Protein AF-A0A846Z8F5-F1 (afdb_monomer)

Structure (mmCIF, N/CA/C/O backbone):
data_AF-A0A846Z8F5-F1
#
_entry.id   AF-A0A846Z8F5-F1
#
loop_
_atom_site.group_PDB
_atom_site.id
_atom_site.type_symbol
_atom_site.label_atom_id
_atom_site.label_alt_id
_atom_site.label_comp_id
_atom_site.label_asym_id
_atom_site.label_entity_id
_atom_site.label_seq_id
_atom_site.pdbx_PDB_ins_code
_atom_site.Cartn_x
_atom_site.Cartn_y
_atom_site.Cartn_z
_atom_site.occupancy
_atom_site.B_iso_or_equiv
_atom_site.auth_seq_id
_atom_site.auth_comp_id
_atom_site.auth_asym_id
_atom_site.auth_atom_id
_atom_site.pdbx_PDB_model_num
ATOM 1 N N . MET A 1 1 ? -45.198 -29.740 -23.619 1.00 34.69 1 MET A N 1
ATOM 2 C CA . MET A 1 1 ? -45.106 -28.398 -24.240 1.00 34.69 1 MET A CA 1
ATOM 3 C C . MET A 1 1 ? -45.357 -27.375 -23.136 1.00 34.69 1 MET A C 1
ATOM 5 O O . MET A 1 1 ? -46.502 -27.128 -22.817 1.00 34.69 1 MET A O 1
ATOM 9 N N . ALA A 1 2 ? -44.392 -27.031 -22.282 1.00 31.22 2 ALA A N 1
ATOM 10 C CA . ALA A 1 2 ? -43.171 -26.250 -22.516 1.00 31.22 2 ALA A CA 1
ATOM 11 C C . ALA A 1 2 ? -43.459 -24.785 -22.902 1.00 31.22 2 ALA A C 1
ATOM 13 O O . ALA A 1 2 ? -43.487 -24.451 -24.081 1.00 31.22 2 ALA A O 1
ATOM 14 N N . MET A 1 3 ? -43.608 -23.914 -21.898 1.00 24.89 3 MET A N 1
ATOM 15 C CA . MET A 1 3 ? -43.248 -22.498 -22.012 1.00 24.89 3 MET A CA 1
ATOM 16 C C . MET A 1 3 ? -42.280 -22.152 -20.882 1.00 24.89 3 MET A C 1
ATOM 18 O O . MET A 1 3 ? -42.590 -22.249 -19.700 1.00 24.89 3 MET A O 1
ATOM 22 N N . SER A 1 4 ? -41.064 -21.828 -21.307 1.00 27.39 4 SER A N 1
ATOM 23 C CA . SER A 1 4 ? -39.906 -21.441 -20.514 1.00 27.39 4 SER A CA 1
ATOM 24 C C . SER A 1 4 ? -40.050 -19.981 -20.077 1.00 27.39 4 SER A C 1
ATOM 26 O O . SER A 1 4 ? -40.067 -19.102 -20.939 1.00 27.39 4 SER A O 1
ATOM 28 N N . GLN A 1 5 ? -40.058 -19.705 -18.772 1.00 29.77 5 GLN A N 1
ATOM 29 C CA . GLN A 1 5 ? -39.715 -18.382 -18.248 1.00 29.77 5 GLN A CA 1
ATOM 30 C C . GLN A 1 5 ? -38.282 -18.410 -17.711 1.00 29.77 5 GLN A C 1
ATOM 32 O O . GLN A 1 5 ? -37.970 -19.081 -16.729 1.00 29.77 5 GLN A O 1
ATOM 37 N N . ARG A 1 6 ? -37.404 -17.688 -18.416 1.00 23.72 6 ARG A N 1
ATOM 38 C CA . ARG A 1 6 ? -36.057 -17.328 -17.969 1.00 23.72 6 ARG A CA 1
ATOM 39 C C . ARG A 1 6 ? -36.168 -16.446 -16.730 1.00 23.72 6 ARG A C 1
ATOM 41 O O . ARG A 1 6 ? -36.812 -15.405 -16.778 1.00 23.72 6 ARG A O 1
ATOM 48 N N . VAL A 1 7 ? -35.482 -16.843 -15.666 1.00 28.08 7 VAL A N 1
ATOM 49 C CA . VAL A 1 7 ? -35.159 -15.975 -14.534 1.00 28.08 7 VAL A CA 1
ATOM 50 C C . VAL A 1 7 ? -33.916 -15.180 -14.929 1.00 28.08 7 VAL A C 1
ATOM 52 O O . VAL A 1 7 ? -32.829 -15.744 -15.052 1.00 28.08 7 VAL A O 1
ATOM 55 N N . GLU A 1 8 ? -34.083 -13.887 -15.196 1.00 24.50 8 GLU A N 1
ATOM 56 C CA . GLU A 1 8 ? -32.966 -12.957 -15.362 1.00 24.50 8 GLU A CA 1
ATOM 57 C C . GLU A 1 8 ? -32.366 -12.612 -13.994 1.00 24.50 8 GLU A C 1
ATOM 59 O O . GLU A 1 8 ? -33.060 -12.225 -13.053 1.00 24.50 8 GLU A O 1
ATOM 64 N N . HIS A 1 9 ? -31.048 -12.780 -13.897 1.00 25.84 9 HIS A N 1
ATOM 65 C CA . HIS A 1 9 ? -30.220 -12.396 -12.763 1.00 25.84 9 HIS A CA 1
ATOM 66 C C . HIS A 1 9 ? -30.320 -10.886 -12.496 1.00 25.84 9 HIS A C 1
ATOM 68 O O . HIS A 1 9 ? -29.817 -10.086 -13.283 1.00 25.84 9 HIS A O 1
ATOM 74 N N . SER A 1 10 ? -30.893 -10.488 -11.355 1.00 25.16 10 SER A N 1
ATOM 75 C CA . SER A 1 10 ? -30.773 -9.111 -10.877 1.00 25.16 10 SER A CA 1
ATOM 76 C C . SER A 1 10 ? -29.356 -8.870 -10.350 1.00 25.16 10 SER A C 1
ATOM 78 O O . SER A 1 10 ? -28.952 -9.435 -9.328 1.00 25.16 10 SER A O 1
ATOM 80 N N . GLU A 1 11 ? -28.601 -8.018 -11.041 1.00 24.19 11 GLU A N 1
ATOM 81 C CA . GLU A 1 11 ? -27.386 -7.397 -10.522 1.00 24.19 11 GLU A CA 1
ATOM 82 C C . GLU A 1 11 ? -27.691 -6.694 -9.191 1.00 24.19 11 GLU A C 1
ATOM 84 O O . GLU A 1 11 ? -28.460 -5.733 -9.138 1.00 24.19 11 GLU A O 1
ATOM 89 N N . ILE A 1 12 ? -27.050 -7.141 -8.110 1.00 28.20 12 ILE A N 1
ATOM 90 C CA . ILE A 1 12 ? -27.008 -6.418 -6.837 1.00 28.20 12 ILE A CA 1
ATOM 91 C C . ILE A 1 12 ? -26.130 -5.178 -7.054 1.00 28.20 12 ILE A C 1
ATOM 93 O O . ILE A 1 12 ? -24.915 -5.199 -6.847 1.00 28.20 12 ILE A O 1
ATOM 97 N N . ARG A 1 13 ? -26.740 -4.087 -7.527 1.00 24.39 13 ARG A N 1
ATOM 98 C CA . ARG A 1 13 ? -26.177 -2.739 -7.401 1.00 24.39 13 ARG A CA 1
ATOM 99 C C . ARG A 1 13 ? -26.360 -2.297 -5.950 1.00 24.39 13 ARG A C 1
ATOM 101 O O . ARG A 1 13 ? -27.441 -2.446 -5.388 1.00 24.39 13 ARG A O 1
ATOM 108 N N . GLY A 1 14 ? -25.274 -1.812 -5.344 1.00 27.70 14 GLY A N 1
ATOM 109 C CA . GLY A 1 14 ? -25.238 -1.323 -3.963 1.00 27.70 14 GLY A CA 1
ATOM 110 C C . GLY A 1 14 ? -26.265 -0.216 -3.683 1.00 27.70 14 GLY A C 1
ATOM 111 O O . GLY A 1 14 ? -26.879 0.298 -4.619 1.00 27.70 14 GLY A O 1
ATOM 112 N N . PRO A 1 15 ? -26.459 0.158 -2.406 1.00 29.23 15 PRO A N 1
ATOM 113 C CA . PRO A 1 15 ? -27.522 1.071 -2.016 1.00 29.23 15 PRO A CA 1
ATOM 114 C C . PRO A 1 15 ? -27.351 2.413 -2.734 1.00 29.23 15 PRO A C 1
ATOM 116 O O . PRO A 1 15 ? -26.387 3.148 -2.513 1.00 29.23 15 PRO A O 1
ATOM 119 N N . LEU A 1 16 ? -28.295 2.711 -3.625 1.00 26.91 16 LEU A N 1
ATOM 120 C CA . LEU A 1 16 ? -28.536 4.054 -4.121 1.00 26.91 16 LEU A CA 1
ATOM 121 C C . LEU A 1 16 ? -28.985 4.880 -2.916 1.00 26.91 16 LEU A C 1
ATOM 123 O O . LEU A 1 16 ? -30.089 4.697 -2.408 1.00 26.91 16 LEU A O 1
ATOM 127 N N . TYR A 1 17 ? -28.103 5.757 -2.441 1.00 32.31 17 TYR A N 1
ATOM 128 C CA . TYR A 1 17 ? -28.435 6.807 -1.486 1.00 32.31 17 TYR A CA 1
ATOM 129 C C . TYR A 1 17 ? -29.444 7.744 -2.150 1.00 32.31 17 TYR A C 1
ATOM 131 O O . TYR A 1 17 ? -29.075 8.684 -2.851 1.00 32.31 17 TYR A O 1
ATOM 139 N N . GLN A 1 18 ? -30.729 7.452 -1.984 1.00 27.47 18 GLN A N 1
ATOM 140 C CA . GLN A 1 18 ? -31.791 8.360 -2.377 1.00 27.47 18 GLN A CA 1
ATOM 141 C C . GLN A 1 18 ? -31.692 9.572 -1.445 1.00 27.47 18 GLN A C 1
ATOM 143 O O . GLN A 1 18 ? -31.919 9.457 -0.242 1.00 27.47 18 GLN A O 1
ATOM 148 N N . HIS A 1 19 ? -31.261 10.715 -1.985 1.00 34.06 19 HIS A N 1
ATOM 149 C CA . HIS A 1 19 ? -31.319 12.005 -1.302 1.00 34.06 19 HIS A CA 1
ATOM 150 C C . HIS A 1 19 ? -32.786 12.324 -1.013 1.00 34.06 19 HIS A C 1
ATOM 152 O O . HIS A 1 19 ? -33.495 12.872 -1.852 1.00 34.06 19 HIS A O 1
ATOM 158 N N . GLN A 1 20 ? -33.260 11.935 0.165 1.00 30.39 20 GLN A N 1
ATOM 159 C CA . GLN A 1 20 ? -34.487 12.481 0.711 1.00 30.39 20 GLN A CA 1
ATOM 160 C C . GLN A 1 20 ? -34.098 13.832 1.318 1.00 30.39 20 GLN A C 1
ATOM 162 O O . GLN A 1 20 ? -33.488 13.889 2.385 1.00 30.39 20 GLN A O 1
ATOM 167 N N . GLU A 1 21 ? -34.359 14.919 0.589 1.00 33.28 21 GLU A N 1
ATOM 168 C CA . GLU A 1 21 ? -34.273 16.278 1.126 1.00 33.28 21 GLU A CA 1
ATOM 169 C C . GLU A 1 21 ? -35.291 16.409 2.262 1.00 33.28 21 GLU A C 1
ATOM 171 O O . GLU A 1 21 ? -36.472 16.683 2.056 1.00 33.28 21 GLU A O 1
ATOM 176 N N . ILE A 1 22 ? -34.838 16.164 3.490 1.00 38.75 22 ILE A N 1
ATOM 177 C CA . ILE A 1 22 ? -35.608 16.486 4.683 1.00 38.75 22 ILE A CA 1
ATOM 178 C C . ILE A 1 22 ? -35.508 18.005 4.849 1.00 38.75 22 ILE A C 1
ATOM 180 O O . ILE A 1 22 ? -34.547 18.523 5.418 1.00 38.75 22 ILE A O 1
ATOM 184 N N . HIS A 1 23 ? -36.490 18.733 4.316 1.00 35.59 23 HIS A N 1
ATOM 185 C CA . HIS A 1 23 ? -36.703 20.138 4.650 1.00 35.59 23 HIS A CA 1
ATOM 186 C C . HIS A 1 23 ? -37.101 20.234 6.130 1.00 35.59 23 HIS A C 1
ATOM 188 O O . HIS A 1 23 ? -38.273 20.123 6.481 1.00 35.59 23 HIS A O 1
ATOM 194 N N . ILE A 1 24 ? -36.117 20.417 7.012 1.00 45.88 24 ILE A N 1
ATOM 195 C CA . ILE A 1 24 ? -36.364 20.730 8.421 1.00 45.88 24 ILE A CA 1
ATOM 196 C C . ILE A 1 24 ? -36.509 22.251 8.539 1.00 45.88 24 ILE A C 1
ATOM 198 O O . ILE A 1 24 ? -35.587 22.998 8.212 1.00 45.88 24 ILE A O 1
ATOM 202 N N . ALA A 1 25 ? -37.687 22.716 8.954 1.00 39.28 25 ALA A N 1
ATOM 203 C CA . ALA A 1 25 ? -37.964 24.130 9.169 1.00 39.28 25 ALA A CA 1
ATOM 204 C C . ALA A 1 25 ? -37.267 24.631 10.451 1.00 39.28 25 ALA A C 1
ATOM 206 O O . ALA A 1 25 ? -37.532 24.122 11.537 1.00 39.28 25 ALA A O 1
ATOM 207 N N . GLY A 1 26 ? -36.408 25.648 10.314 1.00 56.66 26 GLY A N 1
ATOM 208 C CA . GLY A 1 26 ? -35.769 26.372 11.423 1.00 56.66 26 GLY A CA 1
ATOM 209 C C . GLY A 1 26 ? -34.382 25.847 11.833 1.00 56.66 26 GLY A C 1
ATOM 210 O O . GLY A 1 26 ? -34.231 24.689 12.218 1.00 56.66 26 GLY A O 1
ATOM 211 N N . GLY A 1 27 ? -33.376 26.731 11.790 1.00 64.38 27 GLY A N 1
ATOM 212 C CA . GLY A 1 27 ? -31.999 26.474 12.239 1.00 64.38 27 GLY A CA 1
ATOM 213 C C . GLY A 1 27 ? -30.956 27.274 11.451 1.00 64.38 27 GLY A C 1
ATOM 214 O O . GLY A 1 27 ? -31.203 27.692 10.319 1.00 64.38 27 GLY A O 1
ATOM 215 N N . THR A 1 28 ? -29.774 27.513 12.029 1.00 82.75 28 THR A N 1
ATOM 216 C CA . THR A 1 28 ? -28.643 28.057 11.257 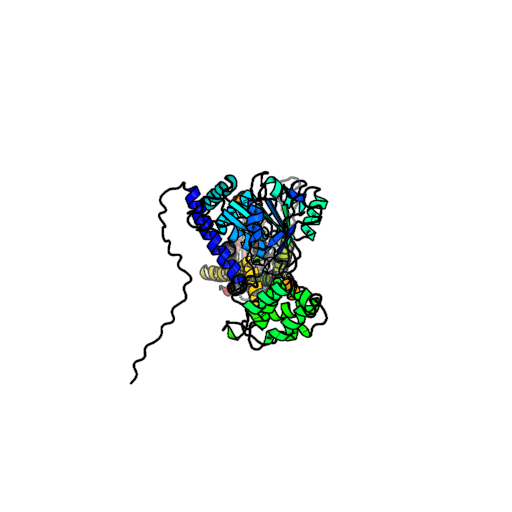1.00 82.75 28 THR A CA 1
ATOM 217 C C . THR A 1 28 ? -28.081 26.979 10.314 1.00 82.75 28 THR A C 1
ATOM 219 O O . THR A 1 28 ? -28.251 25.784 10.574 1.00 82.75 28 THR A O 1
ATOM 222 N N . PRO A 1 29 ? -27.325 27.336 9.253 1.00 84.12 29 PRO A N 1
ATOM 223 C CA . PRO A 1 29 ? -26.636 26.344 8.417 1.00 84.12 29 PRO A CA 1
ATOM 224 C C . PRO A 1 29 ? -25.746 25.376 9.212 1.00 84.12 29 PRO A C 1
ATOM 226 O O . PRO A 1 29 ? -25.515 24.242 8.790 1.00 84.12 29 PRO A O 1
ATOM 229 N N . LEU A 1 30 ? -25.251 25.820 10.372 1.00 86.75 30 LEU A N 1
ATOM 230 C CA . LEU A 1 30 ? -24.444 25.005 11.266 1.00 86.75 30 LEU A CA 1
ATOM 231 C C . LEU A 1 30 ? -25.291 23.985 12.040 1.00 86.75 30 LEU A C 1
ATOM 233 O O . LEU A 1 30 ? -24.854 22.851 12.191 1.00 86.75 30 LEU A O 1
ATOM 237 N N . ASP A 1 31 ? -26.508 24.338 12.456 1.00 87.62 31 ASP A N 1
ATOM 238 C CA . ASP A 1 31 ? -27.427 23.403 13.122 1.00 87.62 31 ASP A CA 1
ATOM 239 C C . ASP A 1 31 ? -27.887 22.302 12.159 1.00 87.62 31 ASP A C 1
ATOM 241 O O . ASP A 1 31 ? -27.948 21.127 12.513 1.00 87.62 31 ASP A O 1
ATOM 245 N N . HIS A 1 32 ? -28.090 22.646 10.884 1.00 86.25 32 HIS A N 1
ATOM 246 C CA . HIS A 1 32 ? -28.341 21.645 9.845 1.00 86.25 32 HIS A CA 1
ATOM 247 C C . HIS A 1 32 ? -27.129 20.723 9.636 1.00 86.25 32 HIS A C 1
ATOM 249 O O . HIS A 1 32 ? -27.287 19.525 9.399 1.00 86.25 32 HIS A O 1
ATOM 255 N N . ALA A 1 33 ? -25.904 21.253 9.720 1.00 89.19 33 ALA A N 1
ATOM 256 C CA . ALA A 1 33 ? -24.694 20.436 9.662 1.00 89.19 33 ALA A CA 1
ATOM 257 C C . ALA A 1 33 ? -24.556 19.515 10.887 1.00 89.19 33 ALA A C 1
ATOM 259 O O . ALA A 1 33 ? -24.155 18.367 10.720 1.00 89.19 33 ALA A O 1
ATOM 260 N N . VAL A 1 34 ? -24.942 19.976 12.082 1.00 91.44 34 VAL A N 1
ATOM 261 C CA . VAL A 1 34 ? -24.994 19.169 13.315 1.00 91.44 34 VAL A CA 1
ATOM 262 C C . VAL A 1 34 ? -25.945 17.987 13.156 1.00 91.44 34 VAL A C 1
ATOM 264 O O . VAL A 1 34 ? -25.532 16.853 13.377 1.00 91.44 34 VAL A O 1
ATOM 267 N N . ARG A 1 35 ? -27.181 18.220 12.700 1.00 90.12 35 ARG A N 1
ATOM 268 C CA . ARG A 1 35 ? -28.175 17.148 12.501 1.00 90.12 35 ARG A CA 1
ATOM 269 C C . ARG A 1 35 ? -27.728 16.133 11.449 1.00 90.12 35 ARG A C 1
ATOM 271 O O . ARG A 1 35 ? -27.824 14.928 11.677 1.00 90.12 35 ARG A O 1
ATOM 278 N N . ARG A 1 36 ? -27.162 16.601 10.327 1.00 90.44 36 ARG A N 1
ATOM 279 C CA . ARG A 1 36 ? -26.573 15.720 9.298 1.00 90.44 36 ARG A CA 1
ATOM 280 C C . ARG A 1 36 ? -25.406 14.900 9.842 1.00 90.44 36 ARG A C 1
ATOM 282 O O . ARG A 1 36 ? -25.337 13.699 9.591 1.00 90.44 36 ARG A O 1
ATOM 289 N N . LEU A 1 37 ? -24.512 15.529 10.606 1.00 92.38 37 LEU A N 1
ATOM 290 C CA . LEU A 1 37 ? -23.386 14.843 11.234 1.00 92.38 37 LEU A CA 1
ATOM 291 C C . LEU A 1 37 ? -23.874 13.794 12.237 1.00 92.38 37 LEU A C 1
ATOM 293 O O . LEU A 1 37 ? -23.410 12.664 12.177 1.00 92.38 37 LEU A O 1
ATOM 297 N N . ALA A 1 38 ? -24.840 14.125 13.096 1.00 92.38 38 ALA A N 1
ATOM 298 C CA . ALA A 1 38 ? -25.399 13.201 14.080 1.00 92.38 38 ALA A CA 1
ATOM 299 C C . ALA A 1 38 ? -26.014 11.959 13.415 1.00 92.38 38 ALA A C 1
ATOM 301 O O . ALA A 1 38 ? -25.696 10.837 13.805 1.00 92.38 38 ALA A O 1
ATOM 302 N N . ALA A 1 39 ? -26.813 12.146 12.357 1.00 90.19 39 ALA A N 1
ATOM 303 C CA . ALA A 1 39 ? -27.391 11.042 11.587 1.00 90.19 39 ALA A CA 1
ATOM 304 C C . ALA A 1 39 ? -26.315 10.172 10.911 1.00 90.19 39 ALA A C 1
ATOM 306 O O . ALA A 1 39 ? -26.393 8.943 10.932 1.00 90.19 39 ALA A O 1
ATOM 307 N N . SER A 1 40 ? -25.282 10.803 10.344 1.00 91.12 40 SER A N 1
ATOM 308 C CA . SER A 1 40 ? -24.159 10.102 9.713 1.00 91.12 40 SER A CA 1
ATOM 309 C C . SER A 1 40 ? -23.320 9.312 10.728 1.00 91.12 40 SER A C 1
ATOM 311 O O . SER A 1 40 ? -22.910 8.183 10.450 1.00 91.12 40 SER A O 1
ATOM 313 N N . VAL A 1 41 ? -23.083 9.875 11.919 1.00 91.50 41 VAL A N 1
ATOM 314 C CA . VAL A 1 41 ? -22.402 9.186 13.023 1.00 91.50 41 VAL A CA 1
ATOM 315 C C . VAL A 1 41 ? -23.216 7.983 13.483 1.00 91.50 41 VAL A C 1
ATOM 317 O O . VAL A 1 41 ? -22.644 6.900 13.581 1.00 91.50 41 VAL A O 1
ATOM 320 N N . ASP A 1 42 ? -24.521 8.133 13.721 1.00 89.81 42 ASP A N 1
ATOM 321 C CA . ASP A 1 42 ? -25.376 7.028 14.174 1.00 89.81 42 ASP A CA 1
ATOM 322 C C . ASP A 1 42 ? -25.348 5.857 13.182 1.00 89.81 42 ASP A C 1
ATOM 324 O O . ASP A 1 42 ? -25.011 4.728 13.548 1.00 89.81 42 ASP A O 1
ATOM 328 N N . ALA A 1 43 ? -25.561 6.141 11.892 1.00 87.19 43 ALA A N 1
ATOM 329 C CA . ALA A 1 43 ? -25.500 5.136 10.834 1.00 87.19 43 ALA A CA 1
ATOM 330 C C . ALA A 1 43 ? -24.146 4.405 10.798 1.00 87.19 43 ALA A C 1
ATOM 332 O O . ALA A 1 43 ? -24.090 3.176 10.676 1.00 87.19 43 ALA A O 1
ATOM 333 N N . ARG A 1 44 ? -23.039 5.143 10.944 1.00 86.56 44 ARG A N 1
ATOM 334 C CA . ARG A 1 44 ? -21.690 4.567 10.926 1.00 86.56 44 ARG A CA 1
ATOM 335 C C . ARG A 1 44 ? -21.388 3.743 12.174 1.00 86.56 44 ARG A C 1
ATOM 337 O O . ARG A 1 44 ? -20.827 2.655 12.058 1.00 86.56 44 ARG A O 1
ATOM 344 N N . VAL A 1 45 ? -21.760 4.226 13.358 1.00 85.12 45 VAL A N 1
ATOM 345 C CA . VAL A 1 45 ? -21.574 3.491 14.615 1.00 85.12 45 VAL A CA 1
ATOM 346 C C . VAL A 1 45 ? -22.401 2.209 14.594 1.00 85.12 45 VAL A C 1
ATOM 348 O O . VAL A 1 45 ? -21.876 1.154 14.950 1.00 85.12 45 VAL A O 1
ATOM 351 N N . LEU A 1 46 ? -23.642 2.246 14.099 1.00 82.06 46 LEU A N 1
ATOM 352 C CA . LEU A 1 46 ? -24.474 1.056 13.888 1.00 82.06 46 LEU A CA 1
ATOM 353 C C . LEU A 1 46 ? -23.811 0.049 12.941 1.00 82.06 46 LEU A C 1
ATOM 355 O O . LEU A 1 46 ? -23.759 -1.143 13.249 1.00 82.06 46 LEU A O 1
ATOM 359 N N . GLN A 1 47 ? -23.238 0.515 11.830 1.00 80.19 47 GLN A N 1
ATOM 360 C CA . GLN A 1 47 ? -22.515 -0.342 10.891 1.00 80.19 47 GLN A CA 1
ATOM 361 C C . GLN A 1 47 ? -21.279 -0.996 11.534 1.00 80.19 47 GLN A C 1
ATOM 363 O O . GLN A 1 47 ? -21.108 -2.215 11.464 1.00 80.19 47 GLN A O 1
ATOM 368 N N . GLU A 1 48 ? -20.424 -0.206 12.187 1.00 78.31 48 GLU A N 1
ATOM 369 C CA . GLU A 1 48 ? -19.195 -0.680 12.839 1.00 78.31 48 GLU A CA 1
ATOM 370 C C . GLU A 1 48 ? -19.505 -1.671 13.971 1.00 78.31 48 GLU A C 1
ATOM 372 O O . GLU A 1 48 ? -18.845 -2.704 14.129 1.00 78.31 48 GLU A O 1
ATOM 377 N N . THR A 1 49 ? -20.522 -1.385 14.774 1.00 75.25 49 THR A N 1
ATOM 378 C CA . THR A 1 49 ? -20.905 -2.249 15.893 1.00 75.25 49 THR A CA 1
ATOM 379 C C . THR A 1 49 ? -21.637 -3.516 15.439 1.00 75.25 49 THR A C 1
ATOM 381 O O . THR A 1 49 ? -21.423 -4.579 16.027 1.00 75.25 49 THR A O 1
ATOM 384 N N . GLY A 1 50 ? -22.409 -3.448 14.348 1.00 70.06 50 GLY A N 1
ATOM 385 C CA . GLY A 1 50 ? -23.005 -4.607 13.680 1.00 70.06 50 GLY A CA 1
ATOM 386 C C . GLY A 1 50 ? -21.955 -5.574 13.124 1.00 70.06 50 GLY A C 1
ATOM 387 O O . GLY A 1 50 ? -22.025 -6.772 13.392 1.00 70.06 50 GLY A O 1
ATOM 388 N N . GLN A 1 51 ? -20.910 -5.066 12.454 1.00 67.75 51 GLN A N 1
ATOM 389 C CA . GLN A 1 51 ? -19.781 -5.892 11.986 1.00 67.75 51 GLN A CA 1
ATOM 390 C C . GLN A 1 51 ? -19.065 -6.634 13.125 1.00 67.75 51 GLN A C 1
ATOM 392 O O . GLN A 1 51 ? -18.523 -7.717 12.921 1.00 67.75 51 GLN A O 1
ATOM 397 N N . ARG A 1 52 ? -19.062 -6.064 14.334 1.00 68.44 52 ARG A N 1
ATOM 398 C CA . ARG A 1 52 ? -18.456 -6.666 15.532 1.00 68.44 52 ARG A CA 1
ATOM 399 C C . ARG A 1 52 ? -19.406 -7.606 16.285 1.00 68.44 52 ARG A C 1
ATOM 401 O O . ARG A 1 52 ? -19.022 -8.131 17.323 1.00 68.44 52 ARG A O 1
ATOM 408 N N . SER A 1 53 ? -20.636 -7.806 15.797 1.00 64.19 53 SER A N 1
ATOM 409 C CA . SER A 1 53 ? -21.692 -8.550 16.506 1.00 64.19 53 SER A CA 1
ATOM 410 C C . SER A 1 53 ? -21.888 -8.074 17.956 1.00 64.19 53 SER A C 1
ATOM 412 O O . SER A 1 53 ? -22.185 -8.876 18.840 1.00 64.19 53 SER A O 1
ATOM 414 N N . LEU A 1 54 ? -21.689 -6.773 18.212 1.00 56.97 54 LEU A N 1
ATOM 415 C CA . LEU A 1 54 ? -21.850 -6.187 19.550 1.00 56.97 54 LEU A CA 1
ATOM 416 C C . LEU A 1 54 ? -23.325 -6.021 19.921 1.00 56.97 54 LEU A C 1
ATOM 418 O O . LEU A 1 54 ? -23.660 -6.017 21.099 1.00 56.97 54 LEU A O 1
ATOM 422 N N . TRP A 1 55 ? -24.202 -5.930 18.919 1.00 51.47 55 TRP A N 1
ATOM 423 C CA . TRP A 1 55 ? -25.651 -5.838 19.084 1.00 51.47 55 TRP A CA 1
ATOM 424 C C . TRP A 1 55 ? -26.295 -7.184 18.791 1.00 51.47 55 TRP A C 1
ATOM 426 O O . TRP A 1 55 ? -26.906 -7.395 17.745 1.00 51.47 55 TRP A O 1
ATOM 436 N N . THR A 1 56 ? -26.104 -8.117 19.716 1.00 53.00 56 THR A N 1
ATOM 437 C CA . THR A 1 56 ? -26.939 -9.317 19.805 1.00 53.00 56 THR A CA 1
ATOM 438 C C . THR A 1 56 ? -27.983 -9.140 20.898 1.00 53.00 56 THR A C 1
ATOM 440 O O . THR A 1 56 ? -27.967 -8.131 21.598 1.00 53.00 56 THR A O 1
ATOM 443 N N . SER A 1 57 ? -28.916 -10.085 21.033 1.00 42.81 57 SER A N 1
ATOM 444 C CA . SER A 1 57 ? -29.981 -10.056 22.052 1.00 42.81 57 SER A CA 1
ATOM 445 C C . SER A 1 57 ? -29.460 -9.819 23.481 1.00 42.81 57 SER A C 1
ATOM 447 O O . SER A 1 57 ? -30.215 -9.384 24.345 1.00 42.81 57 SER A O 1
ATOM 449 N N . SER A 1 58 ? -28.164 -10.037 23.736 1.00 58.91 58 SER A N 1
ATOM 450 C CA . SER A 1 58 ? -27.445 -9.497 24.895 1.00 58.91 58 SER A CA 1
ATOM 451 C C . SER A 1 58 ? -26.059 -8.959 24.486 1.00 58.91 58 SER A C 1
ATOM 453 O O . SER A 1 58 ? -25.226 -9.751 24.034 1.00 58.91 58 SER A O 1
ATOM 455 N N . PRO A 1 59 ? -25.789 -7.640 24.597 1.00 67.38 59 PRO A N 1
ATOM 456 C CA . PRO A 1 59 ? -24.466 -7.073 24.327 1.00 67.38 59 PRO A CA 1
ATOM 457 C C . PRO A 1 59 ? -23.455 -7.484 25.409 1.00 67.38 59 PRO A C 1
ATOM 459 O O . PRO A 1 59 ? -23.823 -7.743 26.557 1.00 67.38 59 PRO A O 1
ATOM 462 N N . LEU A 1 60 ? -22.169 -7.544 25.048 1.00 74.31 60 LEU A N 1
ATOM 463 C CA . LEU A 1 60 ? -21.097 -7.791 26.015 1.00 74.31 60 LEU A CA 1
ATOM 464 C C . LEU A 1 60 ? -20.992 -6.601 26.977 1.00 74.31 60 LEU A C 1
ATOM 466 O O . LEU A 1 60 ? -20.802 -5.468 26.537 1.00 74.31 60 LEU A O 1
ATOM 470 N N . VAL A 1 61 ? -21.089 -6.867 28.278 1.00 76.81 61 VAL A N 1
ATOM 471 C CA . VAL A 1 61 ? -20.970 -5.842 29.320 1.00 76.81 61 VAL A CA 1
ATOM 472 C C . VAL A 1 61 ? -19.491 -5.592 29.596 1.00 76.81 61 VAL A C 1
ATOM 474 O O . VAL A 1 61 ? -18.808 -6.457 30.143 1.00 76.81 61 VAL A O 1
ATOM 477 N N . VAL A 1 62 ? -18.997 -4.411 29.223 1.00 78.88 62 VAL A N 1
ATOM 478 C CA . VAL A 1 62 ? -17.638 -3.963 29.548 1.00 78.88 62 VAL A CA 1
ATOM 479 C C . VAL A 1 62 ? -17.736 -3.032 30.752 1.00 78.88 62 VAL A C 1
ATOM 481 O O . VAL A 1 62 ? -18.378 -1.984 30.674 1.00 78.88 62 VAL A O 1
ATOM 484 N N . ARG A 1 63 ? -17.161 -3.443 31.887 1.00 85.81 63 ARG A N 1
ATOM 485 C CA . ARG A 1 63 ? -17.155 -2.640 33.117 1.00 85.81 63 ARG A CA 1
ATOM 486 C C . ARG A 1 63 ? -15.922 -1.756 33.180 1.00 85.81 63 ARG A C 1
ATOM 488 O O . ARG A 1 63 ? -14.859 -2.127 32.681 1.00 85.81 63 ARG A O 1
ATOM 495 N N . VAL A 1 64 ? -16.093 -0.597 33.799 1.00 86.25 64 VAL A N 1
ATOM 496 C CA . VAL A 1 64 ? -15.032 0.371 34.034 1.00 86.25 64 VAL A CA 1
ATOM 497 C C . VAL A 1 64 ? -15.012 0.816 35.488 1.00 86.25 64 VAL A C 1
ATOM 499 O O . VAL A 1 64 ? -16.066 0.949 36.115 1.00 86.25 64 VAL A O 1
ATOM 502 N N . ARG A 1 65 ? -13.811 1.091 35.992 1.00 88.88 65 ARG A N 1
ATOM 503 C CA . ARG A 1 65 ? -13.577 1.641 37.331 1.00 88.88 65 ARG A CA 1
ATOM 504 C C . ARG A 1 65 ? -12.524 2.742 37.312 1.00 88.88 65 ARG A C 1
ATOM 506 O O . ARG A 1 65 ? -11.717 2.798 36.389 1.00 88.88 65 ARG A O 1
ATOM 513 N N . SER A 1 66 ? -12.515 3.619 38.309 1.00 86.50 66 SER A N 1
ATOM 514 C CA . SER A 1 66 ? -11.491 4.661 38.450 1.00 86.50 66 SER A CA 1
ATOM 515 C C . SER A 1 66 ? -10.105 4.024 38.574 1.00 86.50 66 SER A C 1
ATOM 517 O O . SER A 1 66 ? -9.948 2.996 39.235 1.00 86.50 66 SER A O 1
ATOM 519 N N . THR A 1 67 ? -9.093 4.608 37.928 1.00 83.56 67 THR A N 1
ATOM 520 C CA . THR A 1 67 ? -7.719 4.113 38.094 1.00 83.56 67 THR A CA 1
ATOM 521 C C . THR A 1 67 ? -7.191 4.436 39.489 1.00 83.56 67 THR A C 1
ATOM 523 O O . THR A 1 67 ? -7.205 5.583 39.932 1.00 83.56 67 THR A O 1
ATOM 526 N N . GLU A 1 68 ? -6.635 3.429 40.153 1.00 83.00 68 GLU A N 1
ATOM 527 C CA . GLU A 1 68 ? -5.897 3.591 41.412 1.00 83.00 68 GLU A CA 1
ATOM 528 C C . GLU A 1 68 ? -4.465 4.116 41.181 1.00 83.00 68 GLU A C 1
ATOM 530 O O . GLU A 1 68 ? -3.748 4.448 42.123 1.00 83.00 68 GLU A O 1
ATOM 535 N N . ARG A 1 69 ? -4.021 4.193 39.919 1.00 83.44 69 ARG A N 1
ATOM 536 C CA . ARG A 1 69 ? -2.668 4.631 39.541 1.00 83.44 69 ARG A CA 1
ATOM 537 C C . ARG A 1 69 ? -2.554 6.159 39.566 1.00 83.44 69 ARG A C 1
ATOM 539 O O . ARG A 1 69 ? -3.519 6.837 39.196 1.00 83.44 69 ARG A O 1
ATOM 546 N N . PRO A 1 70 ? -1.371 6.720 39.887 1.00 81.25 70 PRO A N 1
ATOM 547 C CA . PRO A 1 70 ? -1.143 8.165 40.000 1.00 81.25 70 PRO A CA 1
ATOM 548 C C . PRO A 1 70 ? -1.013 8.860 38.630 1.00 81.25 70 PRO A C 1
ATOM 550 O O . PRO A 1 70 ? -0.079 9.614 38.384 1.00 81.25 70 PRO A O 1
ATOM 553 N N . VAL A 1 71 ? -1.949 8.593 37.718 1.00 80.44 71 VAL A N 1
ATOM 554 C CA . VAL A 1 71 ? -1.922 9.042 36.310 1.00 80.44 71 VAL A CA 1
ATOM 555 C C . VAL A 1 71 ? -3.115 9.929 35.943 1.00 80.44 71 VAL A C 1
ATOM 557 O O . VAL A 1 71 ? -3.372 10.194 34.767 1.00 80.44 71 VAL A O 1
ATOM 560 N N . GLN A 1 72 ? -3.860 10.372 36.958 1.00 79.81 72 GLN A N 1
ATOM 561 C CA . GLN A 1 72 ? -4.995 11.285 36.832 1.00 79.81 72 GLN A CA 1
ATOM 562 C C . GLN A 1 72 ? -4.604 12.700 37.267 1.00 79.81 72 GLN A C 1
ATOM 564 O O . GLN A 1 72 ? -3.717 12.882 38.104 1.00 79.81 72 GLN A O 1
ATOM 569 N N . ALA A 1 73 ? -5.320 13.709 36.769 1.00 73.12 73 ALA A N 1
ATOM 570 C CA . ALA A 1 73 ? -5.247 15.049 37.344 1.00 73.12 73 ALA A CA 1
ATOM 571 C C . ALA A 1 73 ? -5.710 15.029 38.816 1.00 73.12 73 ALA A C 1
ATOM 573 O O . ALA A 1 73 ? -6.651 14.316 39.165 1.00 73.12 73 ALA A O 1
ATOM 574 N N . ARG A 1 74 ? -5.071 15.828 39.688 1.00 67.56 74 ARG A N 1
ATOM 575 C CA . ARG A 1 74 ? -5.331 15.830 41.147 1.00 67.56 74 ARG A CA 1
ATOM 576 C C . ARG A 1 74 ? -6.807 16.004 41.512 1.00 67.56 74 ARG A C 1
ATOM 578 O O . ARG A 1 74 ? -7.279 15.370 42.445 1.00 67.56 74 ARG A O 1
ATOM 585 N N . GLU A 1 75 ? -7.525 16.854 40.785 1.00 64.88 75 GLU A N 1
ATOM 586 C CA . GLU A 1 75 ? -8.953 17.094 41.017 1.00 64.88 75 GLU A CA 1
ATOM 587 C C . GLU A 1 75 ? -9.828 15.906 40.601 1.00 64.88 75 GLU A C 1
ATOM 589 O O . GLU A 1 75 ? -10.843 15.631 41.234 1.00 64.88 75 GLU A O 1
ATOM 594 N N . SER A 1 76 ? -9.422 15.179 39.561 1.00 69.56 76 SER A N 1
ATOM 595 C CA . SER A 1 76 ? -10.136 14.006 39.054 1.00 69.56 76 SER A CA 1
ATOM 596 C C . SER A 1 76 ? -9.840 12.751 39.877 1.00 69.56 76 SER A C 1
ATOM 598 O O . SER A 1 76 ? -10.694 11.879 39.974 1.00 69.56 76 SER A O 1
ATOM 600 N N . ALA A 1 77 ? -8.674 12.685 40.530 1.00 62.62 77 ALA A N 1
ATOM 601 C CA . ALA A 1 77 ? -8.279 11.586 41.415 1.00 62.62 77 ALA A CA 1
ATOM 602 C C . ALA A 1 77 ? -9.192 11.419 42.649 1.00 62.62 77 ALA A C 1
ATOM 604 O O . ALA A 1 77 ? -9.169 10.375 43.292 1.00 62.62 77 ALA A O 1
ATOM 605 N N . LEU A 1 78 ? -10.001 12.432 42.983 1.00 60.41 78 LEU A N 1
ATOM 606 C CA . LEU A 1 78 ? -10.986 12.379 44.071 1.00 60.41 78 LEU A CA 1
ATOM 607 C C . LEU A 1 78 ? -12.313 11.716 43.656 1.00 60.41 78 LEU A C 1
ATOM 609 O O . LEU A 1 78 ? -13.181 11.500 44.501 1.00 60.41 78 LEU A O 1
ATOM 613 N N . LEU A 1 79 ? -12.496 11.415 42.367 1.00 73.38 79 LEU A N 1
ATOM 614 C CA . LEU A 1 79 ? -13.721 10.827 41.835 1.00 73.38 79 LEU A CA 1
ATOM 615 C C . LEU A 1 79 ? -13.653 9.293 41.888 1.00 73.38 79 LEU A C 1
ATOM 617 O O . LEU A 1 79 ? -12.801 8.669 41.249 1.00 73.38 79 LEU A O 1
ATOM 621 N N . ASN A 1 80 ? -14.597 8.674 42.604 1.00 77.88 80 ASN A N 1
ATOM 622 C CA . ASN A 1 80 ? -14.808 7.229 42.549 1.00 77.88 80 ASN A CA 1
ATOM 623 C C . ASN A 1 80 ? -15.830 6.895 41.453 1.00 77.88 80 ASN A C 1
ATOM 625 O O . ASN A 1 80 ? -17.037 7.015 41.658 1.00 77.88 80 ASN A O 1
ATOM 629 N N . LEU A 1 81 ? -15.331 6.547 40.268 1.00 81.00 81 LEU A N 1
ATOM 630 C CA . LEU A 1 81 ? -16.140 6.243 39.091 1.00 81.00 81 LEU A CA 1
ATOM 631 C C . LEU A 1 81 ? -16.221 4.728 38.912 1.00 81.00 81 LEU A C 1
ATOM 633 O O . LEU A 1 81 ? -15.201 4.093 38.676 1.00 81.00 81 LEU A O 1
ATOM 637 N N . GLU A 1 82 ? -17.419 4.159 38.961 1.00 81.88 82 GLU A N 1
ATOM 638 C CA . GLU A 1 82 ? -17.680 2.764 38.600 1.00 81.88 82 GLU A CA 1
ATOM 639 C C . GLU A 1 82 ? -18.919 2.699 37.711 1.00 81.88 82 GLU A C 1
ATOM 641 O O . GLU A 1 82 ? -19.920 3.370 37.968 1.00 81.88 82 GLU A O 1
ATOM 646 N N . GLY A 1 83 ? -18.864 1.899 36.650 1.00 79.56 83 GLY A N 1
ATOM 647 C CA . GLY A 1 83 ? -19.993 1.760 35.741 1.00 79.56 83 GLY A CA 1
ATOM 648 C C . GLY A 1 83 ? -19.814 0.655 34.714 1.00 79.56 83 GLY A C 1
ATOM 649 O O . GLY A 1 83 ? -18.751 0.056 34.570 1.00 79.56 83 GLY A O 1
ATOM 650 N N . ASP A 1 84 ? -20.884 0.380 33.982 1.00 78.25 84 ASP A N 1
ATOM 651 C CA . ASP A 1 84 ? -20.842 -0.438 32.776 1.00 78.25 84 ASP A CA 1
ATOM 652 C C . ASP A 1 84 ? -20.862 0.439 31.515 1.00 78.25 84 ASP A C 1
ATOM 654 O O . ASP A 1 84 ? -20.829 1.673 31.580 1.00 78.25 84 ASP A O 1
ATOM 658 N N . SER A 1 85 ? -20.921 -0.194 30.343 1.00 69.81 85 SER A N 1
ATOM 659 C CA . SER A 1 85 ? -20.907 0.517 29.068 1.00 69.81 85 SER A CA 1
ATOM 660 C C . SER A 1 85 ? -22.029 1.552 28.913 1.00 69.81 85 SER A C 1
ATOM 662 O O . SER A 1 85 ? -21.807 2.554 28.234 1.00 69.81 85 SER A O 1
ATOM 664 N N . ALA A 1 86 ? -23.197 1.338 29.533 1.00 71.19 86 ALA A N 1
ATOM 665 C CA . ALA A 1 86 ? -24.321 2.275 29.512 1.00 71.19 86 ALA A CA 1
ATOM 666 C C . ALA A 1 86 ? -24.163 3.368 30.584 1.00 71.19 86 ALA A C 1
ATOM 668 O O . ALA A 1 86 ? -24.396 4.549 30.315 1.00 71.19 86 ALA A O 1
ATOM 669 N N . GLY A 1 87 ? -23.694 2.989 31.776 1.00 82.06 87 GLY A N 1
ATOM 670 C CA . GLY A 1 87 ? -23.392 3.899 32.878 1.00 82.06 87 GLY A CA 1
ATOM 671 C C . GLY A 1 87 ? -22.282 4.900 32.550 1.00 82.06 87 GLY A C 1
ATOM 672 O O . GLY A 1 87 ? -22.347 6.047 32.990 1.00 82.06 87 GLY A O 1
ATOM 673 N N . LEU A 1 88 ? -21.314 4.527 31.703 1.00 86.31 88 LEU A N 1
ATOM 674 C CA . LEU A 1 88 ? -20.194 5.399 31.336 1.00 86.31 88 LEU A CA 1
ATOM 675 C C . LEU A 1 88 ? -20.631 6.694 30.635 1.00 86.31 88 LEU A C 1
ATOM 677 O O . LEU A 1 88 ? -19.996 7.732 30.813 1.00 86.31 88 LEU A O 1
ATOM 681 N N . ALA A 1 89 ? -21.728 6.671 29.873 1.00 88.50 89 ALA A N 1
ATOM 682 C CA . ALA A 1 89 ? -22.274 7.884 29.269 1.00 88.50 89 ALA A CA 1
ATOM 683 C C . ALA A 1 89 ? -22.840 8.849 30.322 1.00 88.50 89 ALA A C 1
ATOM 685 O O . ALA A 1 89 ? -22.718 10.061 30.160 1.00 88.50 89 ALA A O 1
ATOM 686 N N . GLY A 1 90 ? -23.431 8.321 31.400 1.00 86.94 90 GLY A N 1
ATOM 687 C CA . GLY A 1 90 ? -23.846 9.109 32.565 1.00 86.94 90 GLY A CA 1
ATOM 688 C C . GLY A 1 90 ? -22.639 9.727 33.262 1.00 86.94 90 GLY A C 1
ATOM 689 O O . GLY A 1 90 ? -22.547 10.949 33.332 1.00 86.94 90 GLY A O 1
ATOM 690 N N . ILE A 1 91 ? -21.658 8.887 33.618 1.00 87.19 91 ILE A N 1
ATOM 691 C CA . ILE A 1 91 ? -20.386 9.313 34.223 1.00 87.19 91 ILE A CA 1
ATOM 692 C C . ILE A 1 91 ? -19.767 10.461 33.422 1.00 87.19 91 ILE A C 1
ATOM 694 O O . ILE A 1 91 ? -19.462 11.509 33.980 1.00 87.19 91 ILE A O 1
ATOM 698 N N . PHE A 1 92 ? -19.638 10.306 32.102 1.00 90.44 92 PHE A N 1
ATOM 699 C CA . PHE A 1 92 ? -19.057 11.329 31.236 1.00 90.44 92 PHE A CA 1
ATOM 700 C C . PHE A 1 92 ? -19.813 12.667 31.273 1.00 90.44 92 PHE A C 1
ATOM 702 O O . PHE A 1 92 ? -19.179 13.722 31.267 1.00 90.44 92 PHE A O 1
ATOM 709 N N . ARG A 1 93 ? -21.154 12.646 31.293 1.00 88.75 93 ARG A N 1
ATOM 710 C CA . ARG A 1 93 ? -21.975 13.871 31.327 1.00 88.75 93 ARG A CA 1
ATOM 711 C C . ARG A 1 93 ? -21.826 14.629 32.646 1.00 88.75 93 ARG A C 1
ATOM 713 O O . ARG A 1 93 ? -21.872 15.863 32.611 1.00 88.75 93 ARG A O 1
ATOM 720 N N . ASP A 1 94 ? -21.619 13.892 33.735 1.00 88.62 94 ASP A N 1
ATOM 721 C CA . ASP A 1 94 ? -21.516 14.404 35.104 1.00 88.62 94 ASP A CA 1
ATOM 722 C C . ASP A 1 94 ? -20.098 14.887 35.462 1.00 88.62 94 ASP A C 1
ATOM 724 O O . ASP A 1 94 ? -19.916 15.610 36.442 1.00 88.62 94 ASP A O 1
ATOM 728 N N . LEU A 1 95 ? -19.082 14.549 34.655 1.00 88.50 95 LEU A N 1
ATOM 729 C CA . LEU A 1 95 ? -17.719 15.050 34.847 1.00 88.50 95 LEU A CA 1
ATOM 730 C C . LEU A 1 95 ? -17.660 16.586 34.716 1.00 88.50 95 LEU A C 1
ATOM 732 O O . LEU A 1 95 ? -18.131 17.121 33.706 1.00 88.50 95 LEU A O 1
ATOM 736 N N . PRO A 1 96 ? -16.968 17.301 35.630 1.00 83.88 96 PRO A N 1
ATOM 737 C CA . PRO A 1 96 ? -16.888 18.767 35.610 1.00 83.88 96 PRO A CA 1
ATOM 738 C C . PRO A 1 96 ? -16.372 19.346 34.286 1.00 83.88 96 PRO A C 1
ATOM 740 O O . PRO A 1 96 ? -16.883 20.352 33.795 1.00 83.88 96 PRO A O 1
ATOM 743 N N . HIS A 1 97 ? -15.376 18.681 33.695 1.00 84.75 97 HIS A N 1
ATOM 744 C CA . HIS A 1 97 ? -14.727 19.102 32.450 1.00 84.75 97 HIS A CA 1
ATOM 745 C C . HIS A 1 97 ? -15.141 18.262 31.237 1.00 84.75 97 HIS A C 1
ATOM 747 O O . HIS A 1 97 ? -14.780 18.604 30.115 1.00 84.75 97 HIS A O 1
ATOM 753 N N . ARG A 1 98 ? -15.901 17.171 31.437 1.00 90.19 98 ARG A N 1
ATOM 754 C CA . ARG A 1 98 ? -16.266 16.206 30.379 1.00 90.19 98 ARG A CA 1
ATOM 755 C C . ARG A 1 98 ? -15.055 15.740 29.554 1.00 90.19 98 ARG A C 1
ATOM 757 O O . ARG A 1 98 ? -15.129 15.597 28.335 1.00 90.19 98 ARG A O 1
ATOM 764 N N . GLN A 1 99 ? -13.931 15.533 30.237 1.00 91.19 99 GLN A N 1
ATOM 765 C CA . GLN A 1 99 ? -12.696 14.980 29.690 1.00 91.19 99 GLN A CA 1
ATOM 766 C C . GLN A 1 99 ? -12.475 13.608 30.324 1.00 91.19 99 GLN A C 1
ATOM 768 O O . GLN A 1 99 ? -12.455 13.492 31.550 1.00 91.19 99 GLN A O 1
ATOM 773 N N . LEU A 1 100 ? -12.350 12.571 29.499 1.00 92.19 100 LEU A N 1
ATOM 774 C CA . LEU A 1 100 ? -12.275 11.184 29.954 1.00 92.19 100 LEU A CA 1
ATOM 775 C C . LEU A 1 100 ? -11.190 10.421 29.193 1.00 92.19 100 LEU A C 1
ATOM 777 O O . LEU A 1 100 ? -11.194 10.394 27.965 1.00 92.19 100 LEU A O 1
ATOM 781 N N . ALA A 1 101 ? -10.304 9.745 29.914 1.00 92.44 101 ALA A N 1
ATOM 782 C CA . ALA A 1 101 ? -9.374 8.773 29.360 1.00 92.44 101 ALA A CA 1
ATOM 783 C C . ALA A 1 101 ? -9.805 7.356 29.758 1.00 92.44 101 ALA A C 1
ATOM 785 O O . ALA A 1 101 ? -9.978 7.055 30.935 1.00 92.44 101 ALA A O 1
ATOM 786 N N . ILE A 1 102 ? -9.977 6.481 28.772 1.00 93.25 102 ILE A N 1
ATOM 787 C CA . ILE A 1 102 ? -10.323 5.071 28.958 1.00 93.25 102 ILE A CA 1
ATOM 788 C C . ILE A 1 102 ? -9.066 4.243 28.698 1.00 93.25 102 ILE A C 1
ATOM 790 O O . ILE A 1 102 ? -8.626 4.097 27.552 1.00 93.25 102 ILE A O 1
ATOM 794 N N . ILE A 1 103 ? -8.490 3.683 29.755 1.00 93.50 103 ILE A N 1
ATOM 795 C CA . ILE A 1 103 ? -7.299 2.840 29.673 1.00 93.50 103 ILE A CA 1
ATOM 796 C C . ILE A 1 103 ? -7.631 1.371 29.925 1.00 93.50 103 ILE A C 1
ATOM 798 O O . ILE A 1 103 ? -8.694 1.011 30.423 1.00 93.50 103 ILE A O 1
ATOM 802 N N . GLY A 1 104 ? -6.723 0.485 29.538 1.00 90.44 104 GLY A N 1
ATOM 803 C CA . GLY A 1 104 ? -6.885 -0.945 29.773 1.00 90.44 104 GLY A CA 1
ATOM 804 C C . GLY A 1 104 ? -5.878 -1.777 29.003 1.00 90.44 104 GLY A C 1
ATOM 805 O O . GLY A 1 104 ? -5.172 -1.267 28.123 1.00 90.44 104 GLY A O 1
ATOM 806 N N . GLU A 1 105 ? -5.853 -3.068 29.307 1.00 87.19 105 GLU A N 1
ATOM 807 C CA . GLU A 1 105 ? -4.959 -4.038 28.675 1.00 87.19 105 GLU A CA 1
ATOM 808 C C . GLU A 1 105 ? -5.183 -4.162 27.161 1.00 87.19 105 GLU A C 1
ATOM 810 O O . GLU A 1 105 ? -6.197 -3.721 26.588 1.00 87.19 105 GLU A O 1
ATOM 815 N N . GLN A 1 106 ? -4.214 -4.761 26.473 1.00 82.62 106 GLN A N 1
ATOM 816 C CA . GLN A 1 106 ? -4.379 -5.110 25.067 1.00 82.62 106 GLN A CA 1
ATOM 817 C C . GLN A 1 106 ? -5.573 -6.069 24.909 1.00 82.62 106 GLN A C 1
ATOM 819 O O . GLN A 1 106 ? -5.679 -7.074 25.599 1.00 82.62 106 GLN A O 1
ATOM 824 N N . GLY A 1 107 ? -6.505 -5.751 24.006 1.00 75.94 107 GLY A N 1
ATOM 825 C CA . GLY A 1 107 ? -7.703 -6.575 23.798 1.00 75.94 107 GLY A CA 1
ATOM 826 C C . GLY A 1 107 ? -8.818 -6.397 24.838 1.00 75.94 107 GLY A C 1
ATOM 827 O O . GLY A 1 107 ? -9.877 -6.991 24.655 1.00 75.94 107 GLY A O 1
ATOM 828 N N . ALA A 1 108 ? -8.655 -5.524 25.843 1.00 84.19 108 ALA A N 1
ATOM 829 C CA . ALA A 1 108 ? -9.666 -5.263 26.880 1.00 84.19 108 ALA A CA 1
ATOM 830 C C . ALA A 1 108 ? -10.992 -4.673 26.357 1.00 84.19 108 ALA A C 1
ATOM 832 O O . ALA A 1 108 ? -11.973 -4.625 27.081 1.00 84.19 108 ALA A O 1
ATOM 833 N N . GLY A 1 109 ? -11.052 -4.227 25.097 1.00 82.56 109 GLY A N 1
ATOM 834 C CA . GLY A 1 109 ? -12.275 -3.672 24.507 1.00 82.56 109 GLY A CA 1
ATOM 835 C C . GLY A 1 109 ? -12.371 -2.146 24.538 1.00 82.56 109 GLY A C 1
ATOM 836 O O . GLY A 1 109 ? -13.463 -1.616 24.394 1.00 82.56 109 GLY A O 1
ATOM 837 N N . LYS A 1 110 ? -11.249 -1.423 24.642 1.00 89.50 110 LYS A N 1
ATOM 838 C CA . LYS A 1 110 ? -11.198 0.055 24.591 1.00 89.50 110 LYS A CA 1
ATOM 839 C C . LYS A 1 110 ? -11.969 0.661 23.417 1.00 89.50 110 LYS A C 1
ATOM 841 O O . LYS A 1 110 ? -12.895 1.437 23.625 1.00 89.50 110 LYS A O 1
ATOM 846 N N . THR A 1 111 ? -11.680 0.211 22.197 1.00 87.12 111 THR A N 1
ATOM 847 C CA . THR A 1 111 ? -12.402 0.640 20.991 1.00 87.12 111 THR A CA 1
ATOM 848 C C . THR A 1 111 ? -13.888 0.274 21.030 1.00 87.12 111 THR A C 1
ATOM 850 O O . THR A 1 111 ? -14.728 1.018 20.529 1.00 87.12 111 THR A O 1
ATOM 853 N N . VAL A 1 112 ? -14.239 -0.876 21.622 1.00 84.38 112 VAL A N 1
ATOM 854 C CA . VAL A 1 112 ? -15.643 -1.284 21.800 1.00 84.38 112 VAL A CA 1
ATOM 855 C C . VAL A 1 112 ? -16.342 -0.308 22.740 1.00 84.38 112 VAL A C 1
ATOM 857 O O . VAL A 1 112 ? -17.388 0.225 22.385 1.00 84.38 112 VAL A O 1
ATOM 860 N N . GLN A 1 113 ? -15.730 -0.002 23.883 1.00 87.06 113 GLN A N 1
ATOM 861 C CA . GLN A 1 113 ? -16.260 0.943 24.856 1.00 87.06 113 GLN A CA 1
ATOM 862 C C . GLN A 1 113 ? -16.382 2.361 24.277 1.00 87.06 113 GLN A C 1
ATOM 864 O O . GLN A 1 113 ? -17.389 3.022 24.509 1.00 87.06 113 GLN A O 1
ATOM 869 N N . ALA A 1 114 ? -15.420 2.810 23.467 1.00 90.44 114 ALA A N 1
ATOM 870 C CA . ALA A 1 114 ? -15.474 4.095 22.768 1.00 90.44 114 ALA A CA 1
ATOM 871 C C . ALA A 1 114 ? -16.633 4.178 21.757 1.00 90.44 114 ALA A C 1
ATOM 873 O O . ALA A 1 114 ? -17.341 5.185 21.701 1.00 90.44 114 ALA A O 1
ATOM 874 N N . LEU A 1 115 ? -16.872 3.116 20.980 1.00 88.00 115 LEU A N 1
ATOM 875 C CA . LEU A 1 115 ? -18.005 3.041 20.049 1.00 88.00 115 LEU A CA 1
ATOM 876 C C . LEU A 1 115 ? -19.353 3.011 20.783 1.00 88.00 115 LEU A C 1
ATOM 878 O O . LEU A 1 115 ? -20.276 3.722 20.387 1.00 88.00 115 LEU A O 1
ATOM 882 N N . LEU A 1 116 ? -19.465 2.215 21.853 1.00 85.81 116 LEU A N 1
ATOM 883 C CA . LEU A 1 116 ? -20.672 2.156 22.685 1.00 85.81 116 LEU A CA 1
ATOM 884 C C . LEU A 1 116 ? -20.952 3.512 23.341 1.00 85.81 116 LEU A C 1
ATOM 886 O O . LEU A 1 116 ? -22.073 4.005 23.265 1.00 85.81 116 LEU A O 1
ATOM 890 N N . LEU A 1 117 ? -19.922 4.161 23.889 1.00 88.94 117 LEU A N 1
ATOM 891 C CA . LEU A 1 117 ? -20.036 5.494 24.474 1.00 88.94 117 LEU A CA 1
ATOM 892 C C . LEU A 1 117 ? -20.455 6.536 23.433 1.00 88.94 117 LEU A C 1
ATOM 894 O O . LEU A 1 117 ? -21.342 7.336 23.701 1.00 88.94 117 LEU A O 1
ATOM 898 N N . THR A 1 118 ? -19.879 6.498 22.227 1.00 91.56 118 THR A N 1
ATOM 899 C CA . THR A 1 118 ? -20.269 7.400 21.130 1.00 91.56 118 THR A CA 1
ATOM 900 C C . THR A 1 118 ? -21.759 7.260 20.831 1.00 91.56 118 THR A C 1
ATOM 902 O O . THR A 1 118 ? -22.452 8.263 20.692 1.00 91.56 118 THR A O 1
ATOM 905 N N . ARG A 1 119 ? -22.275 6.026 20.796 1.00 87.81 119 ARG A N 1
ATOM 906 C CA . ARG A 1 119 ? -23.703 5.777 20.591 1.00 87.81 119 ARG A CA 1
ATOM 907 C C . ARG A 1 119 ? -24.568 6.291 21.741 1.00 87.81 119 ARG A C 1
ATOM 909 O O . ARG A 1 119 ? -25.584 6.925 21.490 1.00 87.81 119 ARG A O 1
ATOM 916 N N . GLU A 1 120 ? -24.197 6.020 22.990 1.00 87.25 120 GLU A N 1
ATOM 917 C CA . GLU A 1 120 ? -24.997 6.440 24.151 1.00 87.25 120 GLU A CA 1
ATOM 918 C C . GLU A 1 120 ? -24.939 7.951 24.424 1.00 87.25 120 GLU A C 1
ATOM 920 O O . GLU A 1 120 ? -25.808 8.503 25.106 1.00 87.25 120 GLU A O 1
ATOM 925 N N . LEU A 1 121 ? -23.939 8.645 23.877 1.00 89.62 121 LEU A N 1
ATOM 926 C CA . LEU A 1 121 ? -23.860 10.103 23.888 1.00 89.62 121 LEU A CA 1
ATOM 927 C C . LEU A 1 121 ? -24.656 10.763 22.753 1.00 89.62 121 LEU A C 1
ATOM 929 O O . LEU A 1 121 ? -24.901 11.967 22.835 1.00 89.62 121 LEU A O 1
ATOM 933 N N . LEU A 1 122 ? -25.062 10.024 21.711 1.00 89.38 122 LEU A N 1
ATOM 934 C CA . LEU A 1 122 ? -25.883 10.592 20.640 1.00 89.38 122 LEU A CA 1
ATOM 935 C C . LEU A 1 122 ? -27.267 11.003 21.178 1.00 89.38 122 LEU A C 1
ATOM 937 O O . LEU A 1 122 ? -27.861 10.278 21.983 1.00 89.38 122 LEU A O 1
ATOM 941 N N . PRO A 1 123 ? -27.809 12.147 20.723 1.00 80.81 123 PRO A N 1
ATOM 942 C CA . PRO A 1 123 ? -29.149 12.576 21.098 1.00 80.81 123 PRO A CA 1
ATOM 943 C C . PRO A 1 123 ? -30.199 11.596 20.563 1.00 80.81 123 PRO A C 1
ATOM 945 O O . PRO A 1 123 ? -30.059 11.045 19.471 1.00 80.81 123 PRO A O 1
ATOM 948 N N . LYS A 1 124 ? -31.263 11.379 21.340 1.00 82.12 124 LYS A N 1
ATOM 949 C CA . LYS A 1 124 ? -32.391 10.509 20.982 1.00 82.12 124 LYS A CA 1
ATOM 950 C C . LYS A 1 124 ? -33.675 11.365 21.023 1.00 82.12 124 LYS A C 1
ATOM 952 O O . LYS A 1 124 ? -34.045 11.756 22.129 1.00 82.12 124 LYS A O 1
ATOM 957 N N . PRO A 1 125 ? -34.342 11.664 19.884 1.00 83.19 125 PRO A N 1
ATOM 958 C CA . PRO A 1 125 ? -34.032 11.237 18.512 1.00 83.19 125 PRO A CA 1
ATOM 959 C C . PRO A 1 125 ? -32.868 12.017 17.869 1.00 83.19 125 PRO A C 1
ATOM 961 O O . PRO A 1 125 ? -32.677 13.207 18.104 1.00 83.19 125 PRO A O 1
ATOM 964 N N . VAL A 1 126 ? -32.100 11.345 17.003 1.00 80.12 126 VAL A N 1
ATOM 965 C CA . VAL A 1 126 ? -30.892 11.904 16.357 1.00 80.12 126 VAL A CA 1
ATOM 966 C C . VAL A 1 126 ? -31.228 13.073 15.419 1.00 80.12 126 VAL A C 1
ATOM 968 O O . VAL A 1 126 ? -30.421 13.979 15.220 1.00 80.12 126 VAL A O 1
ATOM 971 N N . GLN A 1 127 ? -32.438 13.078 14.856 1.00 74.94 127 GLN A N 1
ATOM 972 C CA . GLN A 1 127 ? -32.924 14.106 13.934 1.00 74.94 127 GLN A CA 1
ATOM 973 C C . GLN A 1 127 ? -33.131 15.472 14.611 1.00 74.94 127 GLN A C 1
ATOM 975 O O . GLN A 1 127 ? -33.125 16.494 13.928 1.00 74.94 127 GLN A O 1
ATOM 980 N N . GLU A 1 128 ? -33.252 15.495 15.938 1.00 76.12 128 GLU A N 1
ATOM 981 C CA . GLU A 1 128 ? -33.454 16.697 16.759 1.00 76.12 128 GLU A CA 1
ATOM 982 C C . GLU A 1 128 ? -32.168 17.082 17.513 1.00 76.12 128 GLU A C 1
ATOM 984 O O . GLU A 1 128 ? -32.192 17.714 18.567 1.00 76.12 128 GLU A O 1
ATOM 989 N N . ALA A 1 129 ? -31.009 16.675 16.985 1.00 77.62 129 ALA A N 1
ATOM 990 C CA . ALA A 1 129 ? -29.715 16.997 17.566 1.00 77.62 129 ALA A CA 1
ATOM 991 C C . ALA A 1 129 ? -29.460 18.514 17.578 1.00 77.62 129 ALA A C 1
ATOM 993 O O . ALA A 1 129 ? -29.077 19.092 16.561 1.00 77.62 129 ALA A O 1
ATOM 994 N N . ASP A 1 130 ? -29.598 19.131 18.752 1.00 75.38 130 ASP A N 1
ATOM 995 C CA . ASP A 1 130 ? -29.233 20.536 18.978 1.00 75.38 130 ASP A CA 1
ATOM 996 C C . ASP A 1 130 ? -27.959 20.684 19.844 1.00 75.38 130 ASP A C 1
ATOM 998 O O . ASP A 1 130 ? -27.279 21.713 19.800 1.00 75.38 130 ASP A O 1
ATOM 1002 N N . GLY A 1 131 ? -27.569 19.632 20.576 1.00 82.44 131 GLY A N 1
ATOM 1003 C CA . GLY A 1 131 ? -26.365 19.583 21.417 1.00 82.44 131 GLY A CA 1
ATOM 1004 C C . GLY A 1 131 ? -25.073 19.165 20.690 1.00 82.44 131 GLY A C 1
ATOM 1005 O O . GLY A 1 131 ? -25.071 18.953 19.477 1.00 82.44 131 GLY A O 1
ATOM 1006 N N . PRO A 1 132 ? -23.944 19.052 21.419 1.00 88.75 132 PRO A N 1
ATOM 1007 C CA . PRO A 1 132 ? -22.688 18.548 20.871 1.00 88.75 132 PRO A CA 1
ATOM 1008 C C . PRO A 1 132 ? -22.800 17.095 20.391 1.00 88.75 132 PRO A C 1
ATOM 1010 O O . PRO A 1 132 ? -23.292 16.236 21.119 1.00 88.75 132 PRO A O 1
ATOM 1013 N N . VAL A 1 133 ? -22.307 16.811 19.186 1.00 93.19 133 VAL A N 1
ATOM 1014 C CA . VAL A 1 133 ? -22.373 15.475 18.574 1.00 93.19 133 VAL A CA 1
ATOM 1015 C C . VAL A 1 133 ? -21.102 14.693 18.902 1.00 93.19 133 VAL A C 1
ATOM 1017 O O . VAL A 1 133 ? -20.012 15.178 18.586 1.00 93.19 133 VAL A O 1
ATOM 1020 N N . PRO A 1 134 ? -21.186 13.497 19.507 1.00 94.69 134 PRO A N 1
ATOM 1021 C CA . PRO A 1 134 ? -20.019 12.649 19.688 1.00 94.69 134 PRO A CA 1
ATOM 1022 C C . PRO A 1 134 ? -19.525 12.134 18.335 1.00 94.69 134 PRO A C 1
ATOM 1024 O O . PRO A 1 134 ? -20.318 11.669 17.525 1.00 94.69 134 PRO A O 1
ATOM 1027 N N . VAL A 1 135 ? -18.222 12.215 18.069 1.00 94.38 135 VAL A N 1
ATOM 1028 C CA . VAL A 1 135 ? -17.640 11.733 16.809 1.00 94.38 135 VAL A CA 1
ATOM 1029 C C . VAL A 1 135 ? -16.462 10.818 17.106 1.00 94.38 135 VAL A C 1
ATOM 1031 O O . VAL A 1 135 ? -15.457 11.254 17.664 1.00 94.38 135 VAL A O 1
ATOM 1034 N N . PHE A 1 136 ? -16.587 9.553 16.707 1.00 92.31 136 PHE A N 1
ATOM 1035 C CA . PHE A 1 136 ? -15.526 8.557 16.825 1.00 92.31 136 PHE A CA 1
ATOM 1036 C C . PHE A 1 136 ? -14.424 8.804 15.786 1.00 92.31 136 PHE A C 1
ATOM 1038 O O . PHE A 1 136 ? -14.681 8.791 14.581 1.00 92.31 136 PHE A O 1
ATOM 1045 N N . LEU A 1 137 ? -13.189 8.999 16.248 1.00 91.25 137 LEU A N 1
ATOM 1046 C CA . LEU A 1 137 ? -12.020 9.306 15.429 1.00 91.25 137 LEU A CA 1
ATOM 1047 C C . LEU A 1 137 ? -10.850 8.411 15.853 1.00 91.25 137 LEU A C 1
ATOM 1049 O O . LEU A 1 137 ? -10.358 8.507 16.970 1.00 91.25 137 LEU A O 1
ATOM 1053 N N . SER A 1 138 ? -10.370 7.559 14.947 1.00 88.56 138 SER A N 1
ATOM 1054 C CA . SER A 1 138 ? -9.156 6.766 15.186 1.00 88.56 138 SER A CA 1
ATOM 1055 C C . SER A 1 138 ? -7.904 7.624 14.986 1.00 88.56 138 SER A C 1
ATOM 1057 O O . SER A 1 138 ? -7.691 8.165 13.895 1.00 88.56 138 SER A O 1
ATOM 1059 N N . LEU A 1 139 ? -7.077 7.719 16.028 1.00 87.88 139 LEU A N 1
ATOM 1060 C CA . LEU A 1 139 ? -5.826 8.478 16.062 1.00 87.88 139 LEU A CA 1
ATOM 1061 C C . LEU A 1 139 ? -4.679 7.810 15.291 1.00 87.88 139 LEU A C 1
ATOM 1063 O O . LEU A 1 139 ? -3.690 8.477 15.008 1.00 87.88 139 LEU A O 1
ATOM 1067 N N . ALA A 1 140 ? -4.822 6.553 14.857 1.00 79.81 140 ALA A N 1
ATOM 1068 C CA . ALA A 1 140 ? -3.790 5.818 14.112 1.00 79.81 140 ALA A CA 1
ATOM 1069 C C . ALA A 1 140 ? -3.291 6.539 12.840 1.00 79.81 140 ALA A C 1
ATOM 1071 O O . ALA A 1 140 ? -2.187 6.292 12.363 1.00 79.81 140 ALA A O 1
ATOM 1072 N N . SER A 1 141 ? -4.113 7.433 12.276 1.00 74.62 141 SER A N 1
ATOM 1073 C CA . SER A 1 141 ? -3.781 8.230 11.083 1.00 74.62 141 SER A CA 1
ATOM 1074 C C . SER A 1 141 ? -3.298 9.656 11.380 1.00 74.62 141 SER A C 1
ATOM 1076 O O . SER A 1 141 ? -3.044 10.411 10.441 1.00 74.62 141 SER A O 1
ATOM 1078 N N . TRP A 1 142 ? -3.225 10.057 12.652 1.00 82.31 142 TRP A N 1
ATOM 1079 C CA . TRP A 1 142 ? -2.752 11.378 13.064 1.00 82.31 142 TRP A CA 1
ATOM 1080 C C . TRP A 1 142 ? -1.231 11.383 13.270 1.00 82.31 142 TRP A C 1
ATOM 1082 O O . TRP A 1 142 ? -0.642 10.392 13.701 1.00 82.31 142 TRP A O 1
ATOM 1092 N N . HIS A 1 143 ? -0.607 12.524 12.973 1.00 76.50 143 HIS A N 1
ATOM 1093 C CA . HIS A 1 143 ? 0.804 12.801 13.226 1.00 76.50 143 HIS A CA 1
ATOM 1094 C C . HIS A 1 143 ? 0.937 14.127 13.995 1.00 76.50 143 HIS A C 1
ATOM 1096 O O . HIS A 1 143 ? 0.295 15.098 13.580 1.00 76.50 143 HIS A O 1
ATOM 1102 N N . PRO A 1 144 ? 1.775 14.205 15.051 1.00 77.31 144 PRO A N 1
ATOM 1103 C CA . PRO A 1 144 ? 1.916 15.408 15.884 1.00 77.31 144 PRO A CA 1
ATOM 1104 C C . PRO A 1 144 ? 2.338 16.678 15.133 1.00 77.31 144 PRO A C 1
ATOM 1106 O O . PRO A 1 144 ? 1.935 17.773 15.514 1.00 77.31 144 PRO A O 1
ATOM 1109 N N . ASP A 1 145 ? 3.056 16.535 14.014 1.00 72.06 145 ASP A N 1
ATOM 1110 C CA . ASP A 1 145 ? 3.422 17.641 13.113 1.00 72.06 145 ASP A CA 1
ATOM 1111 C C . ASP A 1 145 ? 2.208 18.427 12.573 1.00 72.06 145 ASP A C 1
ATOM 1113 O O . ASP A 1 145 ? 2.353 19.540 12.062 1.00 72.06 145 ASP A O 1
ATOM 1117 N N . ILE A 1 146 ? 1.007 17.844 12.628 1.00 75.25 146 ILE A N 1
ATOM 1118 C CA . ILE A 1 146 ? -0.236 18.461 12.171 1.00 75.25 146 ILE A CA 1
ATOM 1119 C C . ILE A 1 146 ? -1.085 18.822 13.394 1.00 75.25 146 ILE A C 1
ATOM 1121 O O . ILE A 1 146 ? -1.437 17.928 14.170 1.00 75.25 146 ILE A O 1
ATOM 1125 N N . PRO A 1 147 ? -1.534 20.086 13.534 1.00 84.38 147 PRO A N 1
ATOM 1126 C CA . PRO A 1 147 ? -2.437 20.468 14.613 1.00 84.38 147 PRO A CA 1
ATOM 1127 C C . PRO A 1 147 ? -3.683 19.575 14.643 1.00 84.38 147 PRO A C 1
ATOM 1129 O O . PRO A 1 147 ? -4.391 19.455 13.635 1.00 84.38 147 PRO A O 1
ATOM 1132 N N . LEU A 1 148 ? -3.985 18.988 15.804 1.00 87.81 148 LEU A N 1
ATOM 1133 C CA . LEU A 1 148 ? -5.042 17.980 15.959 1.00 87.81 148 LEU A CA 1
ATOM 1134 C C . LEU A 1 148 ? -6.395 18.453 15.403 1.00 87.81 148 LEU A C 1
ATOM 1136 O O . LEU A 1 148 ? -7.065 17.720 14.681 1.00 87.81 148 LEU A O 1
ATOM 1140 N N . MET A 1 149 ? -6.770 19.710 15.653 1.00 89.38 149 MET A N 1
ATOM 1141 C CA . MET A 1 149 ? -8.011 20.318 15.148 1.00 89.38 149 MET A CA 1
ATOM 1142 C C . MET A 1 149 ? -8.106 20.313 13.614 1.00 89.38 149 MET A C 1
ATOM 1144 O O . MET A 1 149 ? -9.169 20.060 13.040 1.00 89.38 149 MET A O 1
ATOM 1148 N N . THR A 1 150 ? -6.983 20.563 12.939 1.00 87.12 150 THR A N 1
ATOM 1149 C CA . THR A 1 150 ? -6.881 20.577 11.475 1.00 87.12 150 THR A CA 1
ATOM 1150 C C . THR A 1 150 ? -7.036 19.174 10.897 1.00 87.12 150 THR A C 1
ATOM 1152 O O . THR A 1 150 ? -7.721 19.007 9.879 1.00 87.12 150 THR A O 1
ATOM 1155 N N . TRP A 1 151 ? -6.430 18.181 11.554 1.00 87.19 151 TRP A N 1
ATOM 1156 C CA . TRP A 1 151 ? -6.570 16.769 11.208 1.00 87.19 151 TRP A CA 1
ATOM 1157 C C . TRP A 1 151 ? -8.006 16.279 11.440 1.00 87.19 151 TRP A C 1
ATOM 1159 O O . TRP A 1 151 ? -8.614 15.731 10.520 1.00 87.19 151 TRP A O 1
ATOM 1169 N N . MET A 1 152 ? -8.601 16.565 12.605 1.00 90.88 152 MET A N 1
ATOM 1170 C CA . MET A 1 152 ? -9.981 16.183 12.930 1.00 90.88 152 MET A CA 1
ATOM 1171 C C . MET A 1 152 ? -10.971 16.729 11.900 1.00 90.88 152 MET A C 1
ATOM 1173 O O . MET A 1 152 ? -11.802 15.981 11.397 1.00 90.88 152 MET A O 1
ATOM 1177 N N . ALA A 1 153 ? -10.860 18.002 11.508 1.00 90.94 153 ALA A N 1
ATOM 1178 C CA . ALA A 1 153 ? -11.745 18.586 10.499 1.00 90.94 153 ALA A CA 1
ATOM 1179 C C . ALA A 1 153 ? -11.655 17.865 9.139 1.00 90.94 153 ALA A C 1
ATOM 1181 O O . ALA A 1 153 ? -12.673 17.628 8.483 1.00 90.94 153 ALA A O 1
ATOM 1182 N N . ALA A 1 154 ? -10.442 17.495 8.712 1.00 85.25 154 ALA A N 1
ATOM 1183 C CA . ALA A 1 154 ? -10.239 16.722 7.489 1.00 85.25 154 ALA A CA 1
ATOM 1184 C C . ALA A 1 154 ? -10.805 15.299 7.616 1.00 85.25 154 ALA A C 1
ATOM 1186 O O . ALA A 1 154 ? -11.446 14.804 6.686 1.00 85.25 154 ALA A O 1
ATOM 1187 N N . ARG A 1 155 ? -10.614 14.669 8.780 1.00 86.31 155 ARG A N 1
ATOM 1188 C CA . ARG A 1 155 ? -11.091 13.319 9.078 1.00 86.31 155 ARG A CA 1
ATOM 1189 C C . ARG A 1 155 ? -12.616 13.245 9.122 1.00 86.31 155 ARG A C 1
ATOM 1191 O O . ARG A 1 155 ? -13.184 12.383 8.463 1.00 86.31 155 ARG A O 1
ATOM 1198 N N . ILE A 1 156 ? -13.272 14.186 9.801 1.00 91.00 156 ILE A N 1
ATOM 1199 C CA . ILE A 1 156 ? -14.737 14.290 9.876 1.00 91.00 156 ILE A CA 1
ATOM 1200 C C . ILE A 1 156 ? -15.330 14.463 8.484 1.00 91.00 156 ILE A C 1
ATOM 1202 O O . ILE A 1 156 ? -16.230 13.721 8.117 1.00 91.00 156 ILE A O 1
ATOM 1206 N N . GLN A 1 157 ? -14.800 15.386 7.678 1.00 89.31 157 GLN A N 1
ATOM 1207 C CA . GLN A 1 157 ? -15.260 15.575 6.302 1.00 89.31 157 GLN A CA 1
ATOM 1208 C C . GLN A 1 157 ? -15.148 14.279 5.487 1.00 89.31 157 GLN A C 1
ATOM 1210 O O . GLN A 1 157 ? -16.028 13.962 4.691 1.00 89.31 157 GLN A O 1
ATOM 1215 N N . GLN A 1 158 ? -14.051 13.545 5.649 1.00 82.94 158 GLN A N 1
ATOM 1216 C CA . GLN A 1 158 ? -13.822 12.308 4.917 1.00 82.94 158 GLN A CA 1
ATOM 1217 C C . GLN A 1 158 ? -14.770 11.188 5.356 1.00 82.94 158 GLN A C 1
ATOM 1219 O O . GLN A 1 158 ? -15.245 10.424 4.518 1.00 82.94 158 GLN A O 1
ATOM 1224 N N . ASP A 1 159 ? -14.998 11.076 6.661 1.00 84.25 159 ASP A N 1
ATOM 1225 C CA . ASP A 1 159 ? -15.802 10.022 7.263 1.00 84.25 159 ASP A CA 1
ATOM 1226 C C . ASP A 1 159 ? -17.309 10.291 7.195 1.00 84.25 159 ASP A C 1
ATOM 1228 O O . ASP A 1 159 ? -18.093 9.340 7.180 1.00 84.25 159 ASP A O 1
ATOM 1232 N N . HIS A 1 160 ? -17.678 11.567 7.102 1.00 87.88 160 HIS A N 1
ATOM 1233 C CA . HIS A 1 160 ? -19.037 12.092 7.067 1.00 87.88 160 HIS A CA 1
ATOM 1234 C C . HIS A 1 160 ? -19.142 13.121 5.928 1.00 87.88 160 HIS A C 1
ATOM 1236 O O . HIS A 1 160 ? -19.168 14.331 6.178 1.00 87.88 160 HIS A O 1
ATOM 1242 N N . PRO A 1 161 ? -19.162 12.669 4.658 1.00 85.25 161 PRO A N 1
ATOM 1243 C CA . PRO A 1 161 ? -19.155 13.565 3.501 1.00 85.25 161 PRO A CA 1
ATOM 1244 C C . PRO A 1 161 ? -20.356 14.518 3.479 1.00 85.25 161 PRO A C 1
ATOM 1246 O O . PRO A 1 161 ? -20.215 15.638 2.997 1.00 85.25 161 PRO A O 1
ATOM 1249 N N . ASP A 1 162 ? -21.480 14.122 4.081 1.00 84.75 162 ASP A N 1
ATOM 1250 C CA . ASP A 1 162 ? -22.742 14.874 4.105 1.00 84.75 162 ASP A CA 1
ATOM 1251 C C . ASP A 1 162 ? -22.708 16.136 4.990 1.00 84.75 162 ASP A C 1
ATOM 1253 O O . ASP A 1 162 ? -23.655 16.926 4.992 1.00 84.75 162 ASP A O 1
ATOM 1257 N N . VAL A 1 163 ? -21.616 16.365 5.732 1.00 86.00 163 VAL A N 1
ATOM 1258 C CA . VAL A 1 163 ? -21.426 17.572 6.558 1.00 86.00 163 VAL A CA 1
ATOM 1259 C C . VAL A 1 163 ? -21.341 18.861 5.717 1.00 86.00 163 VAL A C 1
ATOM 1261 O O . VAL A 1 163 ? -21.556 19.960 6.233 1.00 86.00 163 VAL A O 1
ATOM 1264 N N . GLY A 1 164 ? -21.056 18.756 4.414 1.00 83.56 164 GLY A N 1
ATOM 1265 C CA . GLY A 1 164 ? -21.089 19.872 3.466 1.00 83.56 164 GLY A CA 1
ATOM 1266 C C . GLY A 1 164 ? -21.281 19.405 2.021 1.00 83.56 164 GLY A C 1
ATOM 1267 O O . GLY A 1 164 ? -21.080 18.240 1.713 1.00 83.56 164 GLY A O 1
ATOM 1268 N N . GLU A 1 165 ? -21.651 20.314 1.116 1.00 78.88 165 GLU A N 1
ATOM 1269 C CA . GLU A 1 165 ? -21.976 19.966 -0.285 1.00 78.88 165 GLU A CA 1
ATOM 1270 C C . GLU A 1 165 ? -20.731 19.650 -1.122 1.00 78.88 165 GLU A C 1
ATOM 1272 O O . GLU A 1 165 ? -20.777 18.916 -2.107 1.00 78.88 165 GLU A O 1
ATOM 1277 N N . SER A 1 166 ? -19.584 20.201 -0.722 1.00 82.44 166 SER A N 1
ATOM 1278 C CA . SER A 1 166 ? -18.294 19.926 -1.343 1.00 82.44 166 SER A CA 1
ATOM 1279 C C . SER A 1 166 ? -17.242 19.560 -0.307 1.00 82.44 166 SER A C 1
ATOM 1281 O O . SER A 1 166 ? -17.316 19.934 0.863 1.00 82.44 166 SER A O 1
ATOM 1283 N N . ARG A 1 167 ? -16.177 18.892 -0.764 1.00 77.44 167 ARG A N 1
ATOM 1284 C CA . ARG A 1 167 ? -15.052 18.478 0.088 1.00 77.44 167 ARG A CA 1
ATOM 1285 C C . ARG A 1 167 ? -14.392 19.648 0.828 1.00 77.44 167 ARG A C 1
ATOM 1287 O O . ARG A 1 167 ? -13.972 19.500 1.970 1.00 77.44 167 ARG A O 1
ATOM 1294 N N . ALA A 1 168 ? -14.272 20.804 0.172 1.00 77.75 168 ALA A N 1
ATOM 1295 C CA . ALA A 1 168 ? -13.669 21.995 0.767 1.00 77.75 168 ALA A CA 1
ATOM 1296 C C . ALA A 1 168 ? -14.599 22.629 1.810 1.00 77.75 168 ALA A C 1
ATOM 1298 O O . ALA A 1 168 ? -14.165 22.919 2.922 1.00 77.75 168 ALA A O 1
ATOM 1299 N N . GLN A 1 169 ? -15.882 22.770 1.473 1.00 85.06 169 GLN A N 1
ATOM 1300 C CA . GLN A 1 169 ? -16.884 23.337 2.370 1.00 85.06 169 GLN A CA 1
ATOM 1301 C C . GLN A 1 169 ? -17.114 22.449 3.597 1.00 85.06 169 GLN A C 1
ATOM 1303 O O . GLN A 1 169 ? -17.157 22.959 4.707 1.00 85.06 169 GLN A O 1
ATOM 1308 N N . GLY A 1 170 ? -17.187 21.126 3.425 1.00 86.56 170 GLY A N 1
ATOM 1309 C CA . GLY A 1 170 ? -17.358 20.190 4.536 1.00 86.56 170 GLY A CA 1
ATOM 1310 C C . GLY A 1 170 ? -16.213 20.255 5.551 1.00 86.56 170 GLY A C 1
ATOM 1311 O O . GLY A 1 170 ? -16.462 20.207 6.751 1.00 86.56 170 GLY A O 1
ATOM 1312 N N . ARG A 1 171 ? -14.966 20.448 5.092 1.00 88.12 171 ARG A N 1
ATOM 1313 C CA . ARG A 1 171 ? -13.807 20.629 5.984 1.00 88.12 171 ARG A CA 1
ATOM 1314 C C . ARG A 1 171 ? -13.913 21.922 6.793 1.00 88.12 171 ARG A C 1
ATOM 1316 O O . ARG A 1 171 ? -13.651 21.903 7.991 1.00 88.12 171 ARG A O 1
ATOM 1323 N N . GLU A 1 172 ? -14.301 23.021 6.152 1.00 89.19 172 GLU A N 1
ATOM 1324 C CA . GLU A 1 172 ? -14.487 24.306 6.835 1.00 89.19 172 GLU A CA 1
ATOM 1325 C C . GLU A 1 172 ? -15.641 24.240 7.844 1.00 89.19 172 GLU A C 1
ATOM 1327 O O . GLU A 1 172 ? -15.498 24.660 8.992 1.00 89.19 172 GLU A O 1
ATOM 1332 N N . THR A 1 173 ? -16.768 23.634 7.460 1.00 92.94 173 THR A N 1
ATOM 1333 C CA . THR A 1 173 ? -17.900 23.391 8.361 1.00 92.94 173 THR A CA 1
ATOM 1334 C C . THR A 1 173 ? -17.484 22.544 9.562 1.00 92.94 173 THR A C 1
ATOM 1336 O O . THR A 1 173 ? -17.777 22.921 10.694 1.00 92.94 173 THR A O 1
ATOM 1339 N N . ALA A 1 174 ? -16.750 21.447 9.350 1.00 92.81 174 ALA A N 1
ATOM 1340 C CA . ALA A 1 174 ? -16.244 20.610 10.435 1.00 92.81 174 ALA A CA 1
ATOM 1341 C C . ALA A 1 174 ? -15.318 21.396 11.378 1.00 92.81 174 ALA A C 1
ATOM 1343 O O . ALA A 1 174 ? -15.492 21.342 12.592 1.00 92.81 174 ALA A O 1
ATOM 1344 N N . LEU A 1 175 ? -14.391 22.196 10.841 1.00 92.12 175 LEU A N 1
ATOM 1345 C CA . LEU A 1 175 ? -13.506 23.036 11.651 1.00 92.12 175 LEU A CA 1
ATOM 1346 C C . LEU A 1 175 ? -14.290 24.051 12.500 1.00 92.12 175 LEU A C 1
ATOM 1348 O O . LEU A 1 175 ? -13.968 24.261 13.670 1.00 92.12 175 LEU A O 1
ATOM 1352 N N . ARG A 1 176 ? -15.348 24.652 11.940 1.00 92.62 176 ARG A N 1
ATOM 1353 C CA . ARG A 1 176 ? -16.256 25.545 12.676 1.00 92.62 176 ARG A CA 1
ATOM 1354 C C . ARG A 1 176 ? -17.007 24.815 13.788 1.00 92.62 176 ARG A C 1
ATOM 1356 O O . ARG A 1 176 ? -17.072 25.343 14.894 1.00 92.62 176 ARG A O 1
ATOM 1363 N N . LEU A 1 177 ? -17.534 23.618 13.524 1.00 92.56 177 LEU A N 1
ATOM 1364 C CA . LEU A 1 177 ? -18.222 22.797 14.529 1.00 92.56 177 LEU A CA 1
ATOM 1365 C C . LEU A 1 177 ? -17.306 22.457 15.709 1.00 92.56 177 LEU A C 1
ATOM 1367 O O . LEU A 1 177 ? -17.728 22.555 16.861 1.00 92.56 177 LEU A O 1
ATOM 1371 N N . ILE A 1 178 ? -16.046 22.119 15.425 1.00 91.88 178 ILE A N 1
ATOM 1372 C CA . ILE A 1 178 ? -15.046 21.815 16.449 1.00 91.88 178 ILE A CA 1
ATOM 1373 C C . ILE A 1 178 ? -14.747 23.063 17.294 1.00 91.88 178 ILE A C 1
ATOM 1375 O O . ILE A 1 178 ? -14.866 23.022 18.517 1.00 91.88 178 ILE A O 1
ATOM 1379 N N . ARG A 1 179 ? -14.435 24.202 16.655 1.00 90.00 179 ARG A N 1
ATOM 1380 C CA . ARG A 1 179 ? -14.136 25.468 17.357 1.00 90.00 179 ARG A CA 1
ATOM 1381 C C . ARG A 1 179 ? -15.300 25.971 18.210 1.00 90.00 179 ARG A C 1
ATOM 1383 O O . ARG A 1 179 ? -15.077 26.561 19.259 1.00 90.00 179 ARG A O 1
ATOM 1390 N N . GLN A 1 180 ? -16.536 25.737 17.771 1.00 90.38 180 GLN A N 1
ATOM 1391 C CA . GLN A 1 180 ? -17.744 26.112 18.511 1.00 90.38 180 GLN A CA 1
ATOM 1392 C C . GLN A 1 180 ? -18.195 25.051 19.527 1.00 90.38 180 GLN A C 1
ATOM 1394 O O . GLN A 1 180 ? -19.291 25.164 20.071 1.00 90.38 180 GLN A O 1
ATOM 1399 N N . ARG A 1 181 ? -17.374 24.021 19.789 1.00 90.31 181 ARG A N 1
ATOM 1400 C CA . ARG A 1 181 ? -17.653 22.951 20.763 1.00 90.31 181 ARG A CA 1
ATOM 1401 C C . ARG A 1 181 ? -18.979 22.221 20.503 1.00 90.31 181 ARG A C 1
ATOM 1403 O O . ARG A 1 181 ? -19.624 21.725 21.423 1.00 90.31 181 ARG A O 1
ATOM 1410 N N . ARG A 1 182 ? -19.388 22.131 19.232 1.00 91.81 182 ARG A N 1
ATOM 1411 C CA . ARG A 1 182 ? -20.559 21.356 18.782 1.00 91.81 182 ARG A CA 1
ATOM 1412 C C . ARG A 1 182 ? -20.213 19.888 18.510 1.00 91.81 182 ARG A C 1
ATOM 1414 O O . ARG A 1 182 ? -21.061 19.145 18.029 1.00 91.81 182 ARG A O 1
ATOM 1421 N N . ILE A 1 183 ? -18.983 19.468 18.811 1.00 92.94 183 ILE A N 1
ATOM 1422 C CA . ILE A 1 183 ? -18.492 18.096 18.661 1.00 92.94 183 ILE A CA 1
ATOM 1423 C C . ILE A 1 183 ? -17.873 17.638 19.984 1.00 92.94 183 ILE A C 1
ATOM 1425 O O . ILE A 1 183 ? -17.137 18.398 20.612 1.00 92.94 183 ILE A O 1
ATOM 1429 N N . VAL A 1 184 ? -18.145 16.391 20.368 1.00 94.31 184 VAL A N 1
ATOM 1430 C CA . VAL A 1 184 ? -17.417 15.658 21.412 1.00 94.31 184 VAL A CA 1
ATOM 1431 C C . VAL A 1 184 ? -16.514 14.631 20.716 1.00 94.31 184 VAL A C 1
ATOM 1433 O O . VAL A 1 184 ? -16.994 13.574 20.305 1.00 94.31 184 VAL A O 1
ATOM 1436 N N . PRO A 1 185 ? -15.224 14.916 20.499 1.00 95.31 185 PRO A N 1
ATOM 1437 C CA . PRO A 1 185 ? -14.322 13.958 19.879 1.00 95.31 185 PRO A CA 1
ATOM 1438 C C . PRO A 1 185 ? -14.097 12.754 20.798 1.00 95.31 185 PRO A C 1
ATOM 1440 O O . PRO A 1 185 ? -13.730 12.901 21.963 1.00 95.31 185 PRO A O 1
ATOM 1443 N N . VAL A 1 186 ? -14.302 11.560 20.247 1.00 95.31 186 VAL A N 1
ATOM 1444 C CA . VAL A 1 186 ? -13.972 10.276 20.867 1.00 95.31 186 VAL A CA 1
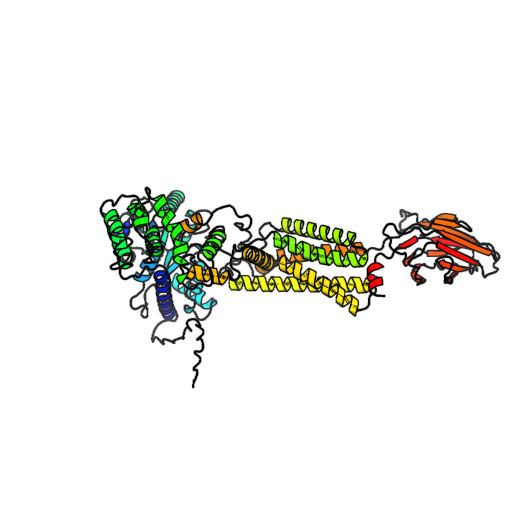ATOM 1445 C C . VAL A 1 186 ? -12.761 9.715 20.127 1.00 95.31 186 VAL A C 1
ATOM 1447 O O . VAL A 1 186 ? -12.886 9.137 19.050 1.00 95.31 186 VAL A O 1
ATOM 1450 N N . LEU A 1 187 ? -11.582 9.966 20.685 1.00 94.50 187 LEU A N 1
ATOM 1451 C CA . LEU A 1 187 ? -10.268 9.704 20.110 1.00 94.50 187 LEU A CA 1
ATOM 1452 C C . LEU A 1 187 ? -9.782 8.291 20.484 1.00 94.50 187 LEU A C 1
ATOM 1454 O O . LEU A 1 187 ? -9.351 8.039 21.608 1.00 94.50 187 LEU A O 1
ATOM 1458 N N . ASP A 1 188 ? -9.856 7.353 19.545 1.00 92.00 188 ASP A N 1
ATOM 1459 C CA . ASP A 1 188 ? -9.468 5.950 19.751 1.00 92.00 188 ASP A CA 1
ATOM 1460 C C . ASP A 1 188 ? -7.999 5.707 19.369 1.00 92.00 188 ASP A C 1
ATOM 1462 O O . ASP A 1 188 ? -7.556 6.144 18.307 1.00 92.00 188 ASP A O 1
ATOM 1466 N N . GLY A 1 189 ? -7.267 4.976 20.213 1.00 89.25 189 GLY A N 1
ATOM 1467 C CA . GLY A 1 189 ? -5.881 4.552 19.982 1.00 89.25 189 GLY A CA 1
ATOM 1468 C C . GLY A 1 189 ? -4.810 5.638 20.131 1.00 89.25 189 GLY A C 1
ATOM 1469 O O . GLY A 1 189 ? -4.065 5.889 19.188 1.00 89.25 189 GLY A O 1
ATOM 1470 N N . LEU A 1 190 ? -4.682 6.264 21.306 1.00 89.62 190 LEU A N 1
ATOM 1471 C CA . LEU A 1 190 ? -3.578 7.192 21.600 1.00 89.62 190 LEU A CA 1
ATOM 1472 C C . LEU A 1 190 ? -2.204 6.527 21.410 1.00 89.62 190 LEU A C 1
ATOM 1474 O O . LEU A 1 190 ? -1.286 7.137 20.871 1.00 89.62 190 LEU A O 1
ATOM 1478 N N . ASP A 1 191 ? -2.100 5.249 21.773 1.00 87.44 191 ASP A N 1
ATOM 1479 C CA . ASP A 1 191 ? -0.920 4.404 21.579 1.00 87.44 191 ASP A CA 1
ATOM 1480 C C . ASP A 1 191 ? -0.608 4.034 20.125 1.00 87.44 191 ASP A C 1
ATOM 1482 O O . ASP A 1 191 ? 0.433 3.453 19.814 1.00 87.44 191 ASP A O 1
ATOM 1486 N N . GLU A 1 192 ? -1.526 4.332 19.212 1.00 83.44 192 GLU A N 1
ATOM 1487 C CA . GLU A 1 192 ? -1.383 4.009 17.797 1.00 83.44 192 GLU A CA 1
ATOM 1488 C C . GLU A 1 192 ? -0.795 5.181 16.994 1.00 83.44 192 GLU A C 1
ATOM 1490 O O . GLU A 1 192 ? -0.502 5.018 15.808 1.00 83.44 192 GLU A O 1
ATOM 1495 N N . VAL A 1 193 ? -0.584 6.343 17.629 1.00 82.88 193 VAL A N 1
ATOM 1496 C CA . VAL A 1 193 ? -0.012 7.541 16.999 1.00 82.88 193 VAL A CA 1
ATOM 1497 C C . VAL A 1 193 ? 1.471 7.338 16.696 1.00 82.88 193 VAL A C 1
ATOM 1499 O O . VAL A 1 193 ? 2.260 6.921 17.543 1.00 82.88 193 VAL A O 1
ATOM 1502 N N . ARG A 1 194 ? 1.884 7.698 15.477 1.00 72.50 194 ARG A N 1
ATOM 1503 C CA . ARG A 1 194 ? 3.299 7.717 15.090 1.00 72.50 194 ARG A CA 1
ATOM 1504 C C . ARG A 1 194 ? 3.954 9.018 15.534 1.00 72.50 194 ARG A C 1
ATOM 1506 O O . ARG A 1 194 ? 3.924 10.007 14.800 1.00 72.50 194 ARG A O 1
ATOM 1513 N N . ALA A 1 195 ? 4.554 8.981 16.714 1.00 69.25 195 ALA A N 1
ATOM 1514 C CA . ALA A 1 195 ? 5.297 10.082 17.310 1.00 69.25 195 ALA A CA 1
ATOM 1515 C C . ALA A 1 195 ? 6.669 9.613 17.807 1.00 69.25 195 ALA A C 1
ATOM 1517 O O . ALA A 1 195 ? 6.882 8.416 18.008 1.00 69.25 195 ALA A O 1
ATOM 1518 N N . GLY A 1 196 ? 7.590 10.558 18.022 1.00 66.81 196 GLY A N 1
ATOM 1519 C CA . GLY A 1 196 ? 8.877 10.263 18.660 1.00 66.81 196 GLY A CA 1
ATOM 1520 C C . GLY A 1 196 ? 8.713 9.856 20.127 1.00 66.81 196 GLY A C 1
ATOM 1521 O O . GLY A 1 196 ? 9.486 9.049 20.637 1.00 66.81 196 GLY A O 1
ATOM 1522 N N . SER A 1 197 ? 7.673 10.370 20.791 1.00 78.12 197 SER A N 1
ATOM 1523 C CA . SER A 1 197 ? 7.258 9.950 22.129 1.00 78.12 197 SER A CA 1
ATOM 1524 C C . SER A 1 197 ? 5.751 10.121 22.314 1.00 78.12 197 SER A C 1
ATOM 1526 O O . SER A 1 197 ? 5.143 11.008 21.720 1.00 78.12 197 SER A O 1
ATOM 1528 N N . LEU A 1 198 ? 5.142 9.305 23.177 1.00 81.75 198 LEU A N 1
ATOM 1529 C CA . LEU A 1 198 ? 3.730 9.462 23.540 1.00 81.75 198 LEU A CA 1
ATOM 1530 C C . LEU A 1 198 ? 3.484 10.723 24.397 1.00 81.75 198 LEU A C 1
ATOM 1532 O O . LEU A 1 198 ? 2.375 11.247 24.407 1.00 81.75 198 LEU A O 1
ATOM 1536 N N . GLY A 1 199 ? 4.521 11.248 25.061 1.00 80.81 199 GLY A N 1
ATOM 1537 C CA . GLY A 1 199 ? 4.460 12.521 25.790 1.00 80.81 199 GLY A CA 1
ATOM 1538 C C . GLY A 1 199 ? 4.146 13.707 24.872 1.00 80.81 199 GLY A C 1
ATOM 1539 O O . GLY A 1 199 ? 3.228 14.468 25.156 1.00 80.81 199 GLY A O 1
ATOM 1540 N N . GLU A 1 200 ? 4.807 13.790 23.713 1.00 79.75 200 GLU A N 1
ATOM 1541 C CA . GLU A 1 200 ? 4.535 14.807 22.679 1.00 79.75 200 GLU A CA 1
ATOM 1542 C C . GLU A 1 200 ? 3.071 14.765 22.202 1.00 79.75 200 GLU A C 1
ATOM 1544 O O . GLU A 1 200 ? 2.431 15.791 21.971 1.00 79.75 200 GLU A O 1
ATOM 1549 N N . VAL A 1 201 ? 2.506 13.560 22.095 1.00 84.19 201 VAL A N 1
ATOM 1550 C CA . VAL A 1 201 ? 1.110 13.339 21.695 1.00 84.19 201 VAL A CA 1
ATOM 1551 C C . VAL A 1 201 ? 0.144 13.854 22.766 1.00 84.19 201 VAL A C 1
ATOM 1553 O O . VAL A 1 201 ? -0.839 14.521 22.440 1.00 84.19 201 VAL A O 1
ATOM 1556 N N . ILE A 1 202 ? 0.426 13.565 24.042 1.00 85.06 202 ILE A N 1
ATOM 1557 C CA . ILE A 1 202 ? -0.352 14.046 25.193 1.00 85.06 202 ILE A CA 1
ATOM 1558 C C . ILE A 1 202 ? -0.326 15.577 25.250 1.00 85.06 202 ILE A C 1
ATOM 1560 O O . ILE A 1 202 ? -1.384 16.193 25.387 1.00 85.06 202 ILE A O 1
ATOM 1564 N N . GLU A 1 203 ? 0.845 16.193 25.079 1.00 79.44 203 GLU A N 1
ATOM 1565 C CA . GLU A 1 203 ? 0.991 17.652 25.018 1.00 79.44 203 GLU A CA 1
ATOM 1566 C C . GLU A 1 203 ? 0.214 18.252 23.842 1.00 79.44 203 GLU A C 1
ATOM 1568 O O . GLU A 1 203 ? -0.524 19.221 24.019 1.00 79.44 203 GLU A O 1
ATOM 1573 N N . GLY A 1 204 ? 0.301 17.646 22.654 1.00 80.00 204 GLY A N 1
ATOM 1574 C CA . GLY A 1 204 ? -0.436 18.087 21.470 1.00 80.00 204 GLY A CA 1
ATOM 1575 C C . GLY A 1 204 ? -1.958 18.035 21.645 1.00 80.00 204 GLY A C 1
ATOM 1576 O O . GLY A 1 204 ? -2.664 18.936 21.187 1.00 80.00 204 GLY A O 1
ATOM 1577 N N . ILE A 1 205 ? -2.479 17.016 22.340 1.00 84.56 205 ILE A N 1
ATOM 1578 C CA . ILE A 1 205 ? -3.905 16.929 22.695 1.00 84.56 205 ILE A CA 1
ATOM 1579 C C . ILE A 1 205 ? -4.261 17.977 23.755 1.00 84.56 205 ILE A C 1
ATOM 1581 O O . ILE A 1 205 ? -5.253 18.686 23.588 1.00 84.56 205 ILE A O 1
ATOM 1585 N N . GLY A 1 206 ? -3.447 18.119 24.804 1.00 80.81 206 GLY A N 1
ATOM 1586 C CA . GLY A 1 206 ? -3.648 19.124 25.852 1.00 80.81 206 GLY A CA 1
ATOM 1587 C C . GLY A 1 206 ? -3.638 20.559 25.316 1.00 80.81 206 GLY A C 1
ATOM 1588 O O . GLY A 1 206 ? -4.439 21.379 25.746 1.00 80.81 206 GLY A O 1
ATOM 1589 N N . ALA A 1 207 ? -2.801 20.859 24.322 1.00 80.38 207 ALA A N 1
ATOM 1590 C CA . ALA A 1 207 ? -2.765 22.163 23.662 1.00 80.38 207 ALA A CA 1
ATOM 1591 C C . ALA A 1 207 ? -3.960 22.399 22.719 1.00 80.38 207 ALA A C 1
ATOM 1593 O O . ALA A 1 207 ? -4.343 23.544 22.473 1.00 80.38 207 ALA A O 1
ATOM 1594 N N . ALA A 1 208 ? -4.543 21.333 22.161 1.00 82.25 208 ALA A N 1
ATOM 1595 C CA . ALA A 1 208 ? -5.676 21.436 21.248 1.00 82.25 208 ALA A CA 1
ATOM 1596 C C . ALA A 1 208 ? -6.995 21.728 21.980 1.00 82.25 208 ALA A C 1
ATOM 1598 O O . ALA A 1 208 ? -7.849 22.424 21.430 1.00 82.25 208 ALA A O 1
ATOM 1599 N N . PHE A 1 209 ? -7.172 21.207 23.195 1.00 83.00 209 PHE A N 1
ATOM 1600 C CA . PHE A 1 209 ? -8.403 21.330 23.972 1.00 83.00 209 PHE A CA 1
ATOM 1601 C C . PHE A 1 209 ? -8.196 22.218 25.198 1.00 83.00 209 PHE A C 1
ATOM 1603 O O . PHE A 1 209 ? -7.400 21.901 26.072 1.00 83.00 209 PHE A O 1
ATOM 1610 N N . ASP A 1 210 ? -8.956 23.311 25.296 1.00 76.50 210 ASP A N 1
ATOM 1611 C CA . ASP A 1 210 ? -9.014 24.086 26.538 1.00 76.50 210 ASP A CA 1
ATOM 1612 C C . ASP A 1 210 ? -9.695 23.302 27.680 1.00 76.50 210 ASP A C 1
ATOM 1614 O O . ASP A 1 210 ? -10.381 22.303 27.449 1.00 76.50 210 ASP A O 1
ATOM 1618 N N . ASP A 1 211 ? -9.562 23.792 28.917 1.00 70.62 211 ASP A N 1
ATOM 1619 C CA . ASP A 1 211 ? -10.119 23.198 30.148 1.00 70.62 211 ASP A CA 1
ATOM 1620 C C . ASP A 1 211 ? -11.636 22.913 30.118 1.00 70.62 211 ASP A C 1
ATOM 1622 O O . ASP A 1 211 ? -12.167 22.290 31.038 1.00 70.62 211 ASP A O 1
ATOM 1626 N N . ARG A 1 212 ? -12.377 23.410 29.120 1.00 72.50 212 ARG A N 1
ATOM 1627 C CA . ARG A 1 212 ? -13.832 23.231 28.996 1.00 72.50 212 ARG A CA 1
ATOM 1628 C C . ARG A 1 212 ? -14.241 22.452 27.752 1.00 72.50 212 ARG A C 1
ATOM 1630 O O . ARG A 1 212 ? -15.436 22.215 27.562 1.00 72.50 212 ARG A O 1
ATOM 1637 N N . ALA A 1 213 ? -13.300 22.098 26.884 1.00 84.94 213 ALA A N 1
ATOM 1638 C CA . ALA A 1 213 ? -13.597 21.346 25.685 1.00 84.94 213 ALA A CA 1
ATOM 1639 C C . ALA A 1 213 ? -13.752 19.854 26.040 1.00 84.94 213 ALA A C 1
ATOM 1641 O O . ALA A 1 213 ? -12.818 19.260 26.588 1.00 84.94 213 ALA A O 1
ATOM 1642 N N . PRO A 1 214 ? -14.921 19.247 25.754 1.00 90.69 214 PRO A N 1
ATOM 1643 C CA . PRO A 1 214 ? -15.160 17.849 26.069 1.00 90.69 214 PRO A CA 1
ATOM 1644 C C . PRO A 1 214 ? -14.365 16.956 25.117 1.00 90.69 214 PRO A C 1
ATOM 1646 O O . PRO A 1 214 ? -14.313 17.240 23.922 1.00 90.69 214 PRO A O 1
ATOM 1649 N N . PHE A 1 215 ? -13.805 15.856 25.608 1.00 93.25 215 PHE A N 1
ATOM 1650 C CA . PHE A 1 215 ? -13.237 14.805 24.763 1.00 93.25 215 PHE A CA 1
ATOM 1651 C C . PHE A 1 215 ? -13.199 13.470 25.502 1.00 93.25 215 PHE A C 1
ATOM 1653 O O . PHE A 1 215 ? -13.170 13.409 26.732 1.00 93.25 215 PHE A O 1
ATOM 1660 N N . VAL A 1 216 ? -13.156 12.388 24.735 1.00 94.56 216 VAL A N 1
ATOM 1661 C CA . VAL A 1 216 ? -12.834 11.053 25.235 1.00 94.56 216 VAL A CA 1
ATOM 1662 C C . VAL A 1 216 ? -11.586 10.580 24.510 1.00 94.56 216 VAL A C 1
ATOM 1664 O O . VAL A 1 216 ? -11.488 10.767 23.302 1.00 94.56 216 VAL A O 1
ATOM 1667 N N . VAL A 1 217 ? -10.650 9.954 25.210 1.00 94.38 217 VAL A N 1
ATOM 1668 C CA . VAL A 1 217 ? -9.492 9.297 24.599 1.00 94.38 217 VAL A CA 1
ATOM 1669 C C . VAL A 1 217 ? -9.380 7.859 25.081 1.00 94.38 217 VAL A C 1
ATOM 1671 O O . VAL A 1 217 ? -9.763 7.551 26.207 1.00 94.38 217 VAL A O 1
ATOM 1674 N N . THR A 1 218 ? -8.833 6.969 24.261 1.00 94.31 218 THR A N 1
ATOM 1675 C CA . THR A 1 218 ? -8.458 5.620 24.699 1.00 94.31 218 THR A CA 1
ATOM 1676 C C . THR A 1 218 ? -6.958 5.389 24.557 1.00 94.31 218 THR A C 1
ATOM 1678 O O . THR A 1 218 ? -6.389 5.809 23.553 1.00 94.31 218 THR A O 1
ATOM 1681 N N . CYS A 1 219 ? -6.336 4.661 25.482 1.00 92.69 219 CYS A N 1
ATOM 1682 C CA . CYS A 1 219 ? -4.914 4.298 25.403 1.00 92.69 219 CYS A CA 1
ATOM 1683 C C . CYS A 1 219 ? -4.662 2.940 26.070 1.00 92.69 219 CYS A C 1
ATOM 1685 O O . CYS A 1 219 ? -5.452 2.526 26.923 1.00 92.69 219 CYS A O 1
ATOM 1687 N N . ARG A 1 220 ? -3.592 2.207 25.739 1.00 91.50 220 ARG A N 1
ATOM 1688 C CA . ARG A 1 220 ? -3.220 1.060 26.589 1.00 91.50 220 ARG A CA 1
ATOM 1689 C C . ARG A 1 220 ? -2.703 1.542 27.933 1.00 91.50 220 ARG A C 1
ATOM 1691 O O . ARG A 1 220 ? -2.086 2.596 28.039 1.00 91.50 220 ARG A O 1
ATOM 1698 N N . ARG A 1 221 ? -2.973 0.731 28.958 1.00 91.69 221 ARG A N 1
ATOM 1699 C CA . ARG A 1 221 ? -2.615 1.025 30.348 1.00 91.69 221 ARG A CA 1
ATOM 1700 C C . ARG A 1 221 ? -1.123 1.332 30.490 1.00 91.69 221 ARG A C 1
ATOM 1702 O O . ARG A 1 221 ? -0.784 2.415 30.943 1.00 91.69 221 ARG A O 1
ATOM 1709 N N . GLU A 1 222 ? -0.260 0.406 30.084 1.00 90.00 222 GLU A N 1
ATOM 1710 C CA . GLU A 1 222 ? 1.196 0.515 30.260 1.00 90.00 222 GLU A CA 1
ATOM 1711 C C . GLU A 1 222 ? 1.781 1.733 29.533 1.00 90.00 222 GLU A C 1
ATOM 1713 O O . GLU A 1 222 ? 2.531 2.508 30.119 1.00 90.00 222 GLU A O 1
ATOM 1718 N N . GLU A 1 223 ? 1.378 1.945 28.278 1.00 89.62 223 GLU A N 1
ATOM 1719 C CA . GLU A 1 223 ? 1.856 3.054 27.447 1.00 89.62 223 GLU A CA 1
ATOM 1720 C C . GLU A 1 223 ? 1.389 4.410 28.004 1.00 89.62 223 GLU A C 1
ATOM 1722 O O . GLU A 1 223 ? 2.183 5.345 28.080 1.00 89.62 223 GLU A O 1
ATOM 1727 N N . TYR A 1 224 ? 0.134 4.517 28.464 1.00 89.75 224 TYR A N 1
ATOM 1728 C CA . TYR A 1 224 ? -0.371 5.737 29.104 1.00 89.75 224 TYR A CA 1
ATOM 1729 C C . TYR A 1 224 ? 0.375 6.056 30.402 1.00 89.75 224 TYR A C 1
ATOM 1731 O O . TYR A 1 224 ? 0.774 7.199 30.611 1.00 89.75 224 TYR A O 1
ATOM 1739 N N . VAL A 1 225 ? 0.586 5.051 31.260 1.00 89.44 225 VAL A N 1
ATOM 1740 C CA . VAL A 1 225 ? 1.306 5.220 32.531 1.00 89.44 225 VAL A CA 1
ATOM 1741 C C . VAL A 1 225 ? 2.729 5.707 32.275 1.00 89.44 225 VAL A C 1
ATOM 1743 O O . VAL A 1 225 ? 3.113 6.750 32.799 1.00 89.44 225 VAL A O 1
ATOM 1746 N N . ALA A 1 226 ? 3.462 5.024 31.393 1.00 87.56 226 ALA A N 1
ATOM 1747 C CA . ALA A 1 226 ? 4.827 5.398 31.039 1.00 87.56 226 ALA A CA 1
ATOM 1748 C C . ALA A 1 226 ? 4.912 6.817 30.451 1.00 87.56 226 ALA A C 1
ATOM 1750 O O . ALA A 1 226 ? 5.859 7.551 30.728 1.00 87.56 226 ALA A O 1
ATOM 1751 N N . ALA A 1 227 ? 3.919 7.230 29.657 1.00 86.25 227 ALA A N 1
ATOM 1752 C CA . ALA A 1 227 ? 3.890 8.568 29.077 1.00 86.25 227 ALA A CA 1
ATOM 1753 C C . ALA A 1 227 ? 3.676 9.666 30.125 1.00 86.25 227 ALA A C 1
ATOM 1755 O O . ALA A 1 227 ? 4.360 10.684 30.064 1.00 86.25 227 ALA A O 1
ATOM 1756 N N . VAL A 1 228 ? 2.770 9.456 31.087 1.00 86.12 228 VAL A N 1
ATOM 1757 C CA . VAL A 1 228 ? 2.518 10.410 32.181 1.00 86.12 228 VAL A CA 1
ATOM 1758 C C . VAL A 1 228 ? 3.711 10.492 33.135 1.00 86.12 228 VAL A C 1
ATOM 1760 O O . VAL A 1 228 ? 4.071 11.582 33.576 1.00 86.12 228 VAL A O 1
ATOM 1763 N N . GLU A 1 229 ? 4.357 9.361 33.426 1.00 84.81 229 GLU A N 1
ATOM 1764 C CA . GLU A 1 229 ? 5.585 9.326 34.229 1.00 84.81 229 GLU A CA 1
ATOM 1765 C C . GLU A 1 229 ? 6.737 10.074 33.543 1.00 84.81 229 GLU A C 1
ATOM 1767 O O . GLU A 1 229 ? 7.473 10.806 34.203 1.00 84.81 229 GLU A O 1
ATOM 1772 N N . ALA A 1 230 ? 6.872 9.936 32.221 1.00 81.31 230 ALA A N 1
ATOM 1773 C CA . ALA A 1 230 ? 7.923 10.593 31.449 1.00 81.31 230 ALA A CA 1
ATOM 1774 C C . ALA A 1 230 ? 7.684 12.099 31.237 1.00 81.31 230 ALA A C 1
ATOM 1776 O O . ALA A 1 230 ? 8.640 12.872 31.279 1.00 81.31 230 ALA A O 1
ATOM 1777 N N . SER A 1 231 ? 6.438 12.527 30.999 1.00 77.88 231 SER A N 1
ATOM 1778 C CA . SER A 1 231 ? 6.093 13.944 30.789 1.00 77.88 231 SER A CA 1
ATOM 1779 C C . SER A 1 231 ? 5.962 14.731 32.097 1.00 77.88 231 SER A C 1
ATOM 1781 O O . SER A 1 231 ? 6.033 15.958 32.096 1.00 77.88 231 SER A O 1
ATOM 1783 N N . GLY A 1 232 ? 5.731 14.040 33.219 1.00 73.38 232 GLY A N 1
ATOM 1784 C CA . GLY A 1 232 ? 5.466 14.656 34.518 1.00 73.38 232 GLY A CA 1
ATOM 1785 C C . GLY A 1 232 ? 4.082 15.307 34.637 1.00 73.38 232 GLY A C 1
ATOM 1786 O O . GLY A 1 232 ? 3.804 15.946 35.655 1.00 73.38 232 GLY A O 1
ATOM 1787 N N . ALA A 1 233 ? 3.207 15.156 33.636 1.00 72.12 233 ALA A N 1
ATOM 1788 C CA . ALA A 1 233 ? 1.864 15.727 33.639 1.00 72.12 233 ALA A CA 1
ATOM 1789 C C . ALA A 1 233 ? 0.823 14.766 33.026 1.00 72.12 233 ALA A C 1
ATOM 1791 O O . ALA A 1 233 ? 1.036 14.247 31.925 1.00 72.12 233 ALA A O 1
ATOM 1792 N N . PRO A 1 234 ? -0.322 14.537 33.702 1.00 79.31 234 PRO A N 1
ATOM 1793 C CA . PRO A 1 234 ? -1.428 13.768 33.142 1.00 79.31 234 PRO A CA 1
ATOM 1794 C C . PRO A 1 234 ? -2.094 14.519 31.981 1.00 79.31 234 PRO A C 1
ATOM 1796 O O . PRO A 1 234 ? -1.916 15.726 31.807 1.00 79.31 234 PRO A O 1
ATOM 1799 N N . LEU A 1 235 ? -2.897 13.806 31.189 1.00 79.38 235 LEU A N 1
ATOM 1800 C CA . LEU A 1 235 ? -3.601 14.395 30.055 1.00 79.38 235 LEU A CA 1
ATOM 1801 C C . LEU A 1 235 ? -4.675 15.399 30.514 1.00 79.38 235 LEU A C 1
ATOM 1803 O O . LEU A 1 235 ? -5.774 15.010 30.917 1.00 79.38 235 LEU A O 1
ATOM 1807 N N . ALA A 1 236 ? -4.369 16.691 30.380 1.00 74.75 236 ALA A N 1
ATOM 1808 C CA . ALA A 1 236 ? -5.276 17.800 30.681 1.00 74.75 236 ALA A CA 1
ATOM 1809 C C . ALA A 1 236 ? -5.957 17.645 32.064 1.00 74.75 236 ALA A C 1
ATOM 1811 O O . ALA A 1 236 ? -5.282 17.401 33.064 1.00 74.75 236 ALA A O 1
ATOM 1812 N N . ARG A 1 237 ? -7.291 17.782 32.134 1.00 80.12 237 ARG A N 1
ATOM 1813 C CA . ARG A 1 237 ? -8.112 17.573 33.346 1.00 80.12 237 ARG A CA 1
ATOM 1814 C C . ARG A 1 237 ? -8.968 16.308 33.228 1.00 80.12 237 ARG A C 1
ATOM 1816 O O . ARG A 1 237 ? -10.070 16.243 33.777 1.00 80.12 237 ARG A O 1
ATOM 1823 N N . ALA A 1 238 ? -8.492 15.324 32.462 1.00 85.44 238 ALA A N 1
ATOM 1824 C CA . ALA A 1 238 ? -9.248 14.114 32.188 1.00 85.44 238 ALA A CA 1
ATOM 1825 C C . ALA A 1 238 ? -9.329 13.207 33.423 1.00 85.44 238 ALA A C 1
ATOM 1827 O O . ALA A 1 238 ? -8.315 12.873 34.041 1.00 85.44 238 ALA A O 1
ATOM 1828 N N . ALA A 1 239 ? -10.545 12.755 33.738 1.00 89.81 239 ALA A N 1
ATOM 1829 C CA . ALA A 1 239 ? -10.727 11.603 34.611 1.00 89.81 239 ALA A CA 1
ATOM 1830 C C . ALA A 1 239 ? -10.264 10.344 33.874 1.00 89.81 239 ALA A C 1
ATOM 1832 O O . ALA A 1 239 ? -10.486 10.222 32.667 1.00 89.81 239 ALA A O 1
ATOM 1833 N N . VAL A 1 240 ? -9.631 9.407 34.575 1.00 91.19 240 VAL A N 1
ATOM 1834 C CA . VAL A 1 240 ? -9.091 8.194 33.958 1.00 91.19 240 VAL A CA 1
ATOM 1835 C C . VAL A 1 240 ? -9.825 6.977 34.513 1.00 91.19 240 VAL A C 1
ATOM 1837 O O . VAL A 1 240 ? -9.835 6.734 35.719 1.00 91.19 240 VAL A O 1
ATOM 1840 N N . VAL A 1 241 ? -10.432 6.197 33.623 1.00 90.88 241 VAL A N 1
ATOM 1841 C CA . VAL A 1 241 ? -11.111 4.942 33.961 1.00 90.88 241 VAL A CA 1
ATOM 1842 C C . VAL A 1 241 ? -10.395 3.766 33.315 1.00 90.88 241 VAL A C 1
ATOM 1844 O O . VAL A 1 241 ? -9.918 3.854 32.184 1.00 90.88 241 VAL A O 1
ATOM 1847 N N . GLU A 1 242 ? -10.336 2.650 34.025 1.00 90.62 242 GLU A N 1
ATOM 1848 C CA . GLU A 1 242 ? -9.780 1.394 33.549 1.00 90.62 242 GLU A CA 1
ATOM 1849 C C . GLU A 1 242 ? -10.882 0.417 33.179 1.00 90.62 242 GLU A C 1
ATOM 1851 O O . GLU A 1 242 ? -11.859 0.278 33.909 1.00 90.62 242 GLU A O 1
ATOM 1856 N N . ILE A 1 243 ? -10.700 -0.293 32.067 1.00 88.62 243 ILE A N 1
ATOM 1857 C CA . ILE A 1 243 ? -11.553 -1.424 31.712 1.00 88.62 243 ILE A CA 1
ATOM 1858 C C . ILE A 1 243 ? -11.146 -2.653 32.525 1.00 88.62 243 ILE A C 1
ATOM 1860 O O . ILE A 1 243 ? -9.988 -3.082 32.473 1.00 88.62 243 ILE A O 1
ATOM 1864 N N . ASP A 1 244 ? -12.119 -3.238 33.216 1.00 87.31 244 ASP A N 1
ATOM 1865 C CA . ASP A 1 244 ? -11.957 -4.499 33.934 1.00 87.31 244 ASP A CA 1
ATOM 1866 C C . ASP A 1 244 ? -12.047 -5.708 32.996 1.00 87.31 244 ASP A C 1
ATOM 1868 O O . ASP A 1 244 ? -12.628 -5.656 31.906 1.00 87.31 244 ASP A O 1
ATOM 1872 N N . SER A 1 245 ? -11.489 -6.834 33.444 1.00 86.50 245 SER A N 1
ATOM 1873 C CA . SER A 1 245 ? -11.693 -8.117 32.778 1.00 86.50 245 SER A CA 1
ATOM 1874 C C . SER A 1 245 ? -13.173 -8.517 32.798 1.00 86.50 245 SER A C 1
ATOM 1876 O O . SER A 1 245 ? -13.943 -8.184 33.705 1.00 86.50 245 SER A O 1
ATOM 1878 N N . VAL A 1 246 ? -13.594 -9.245 31.764 1.00 88.44 246 VAL A N 1
ATOM 1879 C CA . VAL A 1 246 ? -14.959 -9.758 31.661 1.00 88.44 246 VAL A CA 1
ATOM 1880 C C . VAL A 1 246 ? -15.154 -10.833 32.725 1.00 88.44 246 VAL A C 1
ATOM 1882 O O . VAL A 1 246 ? -14.424 -11.822 32.761 1.00 88.44 246 VAL A O 1
ATOM 1885 N N . LYS A 1 247 ? -16.167 -10.654 33.580 1.00 89.81 247 LYS A N 1
ATOM 1886 C CA . LYS A 1 247 ? -16.528 -11.659 34.586 1.00 89.81 247 LYS A CA 1
ATOM 1887 C C . LYS A 1 247 ? -17.148 -12.882 33.912 1.00 89.81 247 LYS A C 1
ATOM 1889 O O . LYS A 1 247 ? -17.875 -12.750 32.927 1.00 89.81 247 LYS A O 1
ATOM 1894 N N . VAL A 1 248 ? -16.942 -14.055 34.508 1.00 92.62 248 VAL A N 1
ATOM 1895 C CA . VAL A 1 248 ? -17.452 -15.349 34.019 1.00 92.62 248 VAL A CA 1
ATOM 1896 C C . VAL A 1 248 ? -18.935 -15.304 33.634 1.00 92.62 248 VAL A C 1
ATOM 1898 O O . VAL A 1 248 ? -19.301 -15.727 32.541 1.00 92.62 248 VAL A O 1
ATOM 1901 N N . GLU A 1 249 ? -19.798 -14.734 34.475 1.00 91.12 249 GLU A N 1
ATOM 1902 C CA . GLU A 1 249 ? -21.238 -14.687 34.181 1.00 91.12 249 GLU A CA 1
ATOM 1903 C C . GLU A 1 249 ? -21.586 -13.778 32.993 1.00 91.12 249 GLU A C 1
ATOM 1905 O O . GLU A 1 249 ? -22.514 -14.064 32.234 1.00 91.12 249 GLU A O 1
ATOM 1910 N N . ASP A 1 250 ? -20.824 -12.704 32.774 1.00 88.88 250 ASP A N 1
ATOM 1911 C CA . ASP A 1 250 ? -21.011 -11.835 31.610 1.00 88.88 250 ASP A CA 1
ATOM 1912 C C . ASP A 1 250 ? -20.508 -12.523 30.328 1.00 88.88 250 ASP A C 1
ATOM 1914 O O . ASP A 1 250 ? -21.149 -12.416 29.279 1.00 88.88 250 ASP A O 1
ATOM 1918 N N . ALA A 1 251 ? -19.423 -13.298 30.426 1.00 90.19 251 ALA A N 1
ATOM 1919 C CA . ALA A 1 251 ? -18.922 -14.151 29.350 1.00 90.19 251 ALA A CA 1
ATOM 1920 C C . ALA A 1 251 ? -19.939 -15.239 28.956 1.00 90.19 251 ALA A C 1
ATOM 1922 O O . ALA A 1 251 ? -20.261 -15.388 27.772 1.00 90.19 251 ALA A O 1
ATOM 1923 N N . ILE A 1 252 ? -20.505 -15.957 29.935 1.00 91.75 252 ILE A N 1
ATOM 1924 C CA . ILE A 1 252 ? -21.541 -16.977 29.711 1.00 91.75 252 ILE A CA 1
ATOM 1925 C C . ILE A 1 252 ? -22.789 -16.344 29.091 1.00 91.75 252 ILE A C 1
ATOM 1927 O O . ILE A 1 252 ? -23.324 -16.872 28.113 1.00 91.75 252 ILE A O 1
ATOM 1931 N N . ARG A 1 253 ? -23.246 -15.190 29.599 1.00 89.38 253 ARG A N 1
ATOM 1932 C CA . ARG A 1 253 ? -24.394 -14.466 29.028 1.00 89.38 253 ARG A CA 1
ATOM 1933 C C . ARG A 1 253 ? -24.147 -14.075 27.572 1.00 89.38 253 ARG A C 1
ATOM 1935 O O . ARG A 1 253 ? -25.015 -14.270 26.724 1.00 89.38 253 ARG A O 1
ATOM 1942 N N . TYR A 1 254 ? -22.957 -13.564 27.266 1.00 85.88 254 TYR A N 1
ATOM 1943 C CA . TYR A 1 254 ? -22.593 -13.189 25.904 1.00 85.88 254 TYR A CA 1
ATOM 1944 C C . TYR A 1 254 ? -22.609 -14.393 24.952 1.00 85.88 254 TYR A C 1
ATOM 1946 O O . TYR A 1 254 ? -23.253 -14.333 23.901 1.00 85.88 254 TYR A O 1
ATOM 1954 N N . LEU A 1 255 ? -21.957 -15.500 25.320 1.00 88.69 255 LEU A N 1
ATOM 1955 C CA . LEU A 1 255 ? -21.888 -16.701 24.481 1.00 88.69 255 LEU A CA 1
ATOM 1956 C C . LEU A 1 255 ? -23.259 -17.378 24.327 1.00 88.69 255 LEU A C 1
ATOM 1958 O O . LEU A 1 255 ? -23.654 -17.709 23.212 1.00 88.69 255 LEU A O 1
ATOM 1962 N N . SER A 1 256 ? -24.028 -17.518 25.407 1.00 87.69 256 SER A N 1
ATOM 1963 C CA . SER A 1 256 ? -25.373 -18.119 25.367 1.00 87.69 256 SER A CA 1
ATOM 1964 C C . SER A 1 256 ? -26.368 -17.321 24.517 1.00 87.69 256 SER A C 1
ATOM 1966 O O . SER A 1 256 ? -27.209 -17.917 23.845 1.00 87.69 256 SER A O 1
ATOM 1968 N N . SER A 1 257 ? -26.232 -15.989 24.453 1.00 83.56 257 SER A N 1
ATOM 1969 C CA . SER A 1 257 ? -27.064 -15.149 23.575 1.00 83.56 257 SER A CA 1
ATOM 1970 C C . SER A 1 257 ? -26.886 -15.464 22.084 1.00 83.56 257 SER A C 1
ATOM 1972 O O . SER A 1 257 ? -27.780 -15.215 21.278 1.00 83.56 257 SER A O 1
ATOM 1974 N N . ALA A 1 258 ? -25.727 -16.008 21.704 1.00 76.38 258 ALA A N 1
ATOM 1975 C CA . ALA A 1 258 ? -25.414 -16.383 20.332 1.00 76.38 258 ALA A CA 1
ATOM 1976 C C . ALA A 1 258 ? -25.882 -17.799 19.970 1.00 76.38 258 ALA A C 1
ATOM 1978 O O . ALA A 1 258 ? -26.062 -18.090 18.788 1.00 76.38 258 ALA A O 1
ATOM 1979 N N . PHE A 1 259 ? -26.034 -18.659 20.979 1.00 80.50 259 PHE A N 1
ATOM 1980 C CA . PHE A 1 259 ? -26.208 -20.106 20.852 1.00 80.50 259 PHE A CA 1
ATOM 1981 C C . PHE A 1 259 ? -27.349 -20.597 21.744 1.00 80.50 259 PHE A C 1
ATOM 1983 O O . PHE A 1 259 ? -27.194 -21.536 22.525 1.00 80.50 259 PHE A O 1
ATOM 1990 N N . THR A 1 260 ? -28.493 -19.915 21.671 1.00 76.25 260 THR A N 1
ATOM 1991 C CA . THR A 1 260 ? -29.683 -20.269 22.450 1.00 76.25 260 THR A CA 1
ATOM 1992 C C . THR A 1 260 ? -30.069 -21.726 22.178 1.00 76.25 260 THR A C 1
ATOM 1994 O O . THR A 1 260 ? -30.111 -22.148 21.025 1.00 76.25 260 THR A O 1
ATOM 1997 N N . ASP A 1 261 ? -30.288 -22.490 23.250 1.00 78.38 261 ASP A N 1
ATOM 1998 C CA . ASP A 1 261 ? -30.615 -23.926 23.245 1.00 78.38 261 ASP A CA 1
ATOM 1999 C C . ASP A 1 261 ? -29.542 -24.879 22.678 1.00 78.38 261 ASP A C 1
ATOM 2001 O O . ASP A 1 261 ? -29.794 -26.072 22.501 1.00 78.38 261 ASP A O 1
ATOM 2005 N N . ASP A 1 262 ? -28.310 -24.406 22.470 1.00 86.06 262 ASP A N 1
ATOM 2006 C CA . ASP A 1 262 ? -27.207 -25.247 22.005 1.00 86.06 262 ASP A CA 1
ATOM 2007 C C . ASP A 1 262 ? -26.559 -26.024 23.165 1.00 86.06 262 ASP A C 1
ATOM 2009 O O . ASP A 1 262 ? -25.795 -25.492 23.978 1.00 86.06 262 ASP A O 1
ATOM 2013 N N . THR A 1 263 ? -26.851 -27.324 23.242 1.00 89.25 263 THR A N 1
ATOM 2014 C CA . THR A 1 263 ? -26.353 -28.201 24.311 1.00 89.25 263 THR A CA 1
ATOM 2015 C C . THR A 1 263 ? -24.835 -28.364 24.309 1.00 89.25 263 THR A C 1
ATOM 2017 O O . THR A 1 263 ? -24.285 -28.699 25.358 1.00 89.25 263 THR A O 1
ATOM 2020 N N . ARG A 1 264 ? -24.151 -28.101 23.183 1.00 92.88 264 ARG A N 1
ATOM 2021 C CA . ARG A 1 264 ? -22.689 -28.248 23.054 1.00 92.88 264 ARG A CA 1
ATOM 2022 C C . ARG A 1 264 ? -21.913 -27.312 23.979 1.00 92.88 264 ARG A C 1
ATOM 2024 O O . ARG A 1 264 ? -20.788 -27.607 24.341 1.00 92.88 264 ARG A O 1
ATOM 2031 N N . TRP A 1 265 ? -22.500 -26.179 24.360 1.00 92.44 265 TRP A N 1
ATOM 2032 C CA . TRP A 1 265 ? -21.835 -25.187 25.210 1.00 92.44 265 TRP A CA 1
ATOM 2033 C C . TRP A 1 265 ? -21.985 -25.463 26.709 1.00 92.44 265 TRP A C 1
ATOM 2035 O O . TRP A 1 265 ? -21.302 -24.836 27.518 1.00 92.44 265 TRP A O 1
ATOM 2045 N N . ARG A 1 266 ? -22.870 -26.393 27.100 1.00 92.00 266 ARG A N 1
ATOM 2046 C CA . ARG A 1 266 ? -23.148 -26.690 28.514 1.00 92.00 266 ARG A CA 1
ATOM 2047 C C . ARG A 1 266 ? -21.901 -27.114 29.302 1.00 92.00 266 ARG A C 1
ATOM 2049 O O . ARG A 1 266 ? -21.729 -26.555 30.385 1.00 92.00 266 ARG A O 1
ATOM 2056 N N . PRO A 1 267 ? -21.026 -28.016 28.807 1.00 93.75 267 PRO A N 1
ATOM 2057 C CA . PRO A 1 267 ? -19.848 -28.434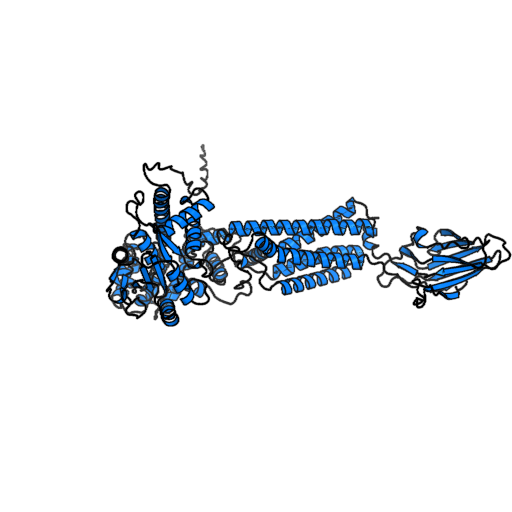 29.568 1.00 93.75 267 PRO A CA 1
ATOM 2058 C C . PRO A 1 267 ? -18.861 -27.283 29.776 1.00 93.75 267 PRO A C 1
ATOM 2060 O O . PRO A 1 267 ? -18.375 -27.083 30.888 1.00 93.75 267 PRO A O 1
ATOM 2063 N N . LEU A 1 268 ? -18.634 -26.459 28.746 1.00 94.12 268 LEU A N 1
ATOM 2064 C CA . LEU A 1 268 ? -17.806 -25.258 28.857 1.00 94.12 268 LEU A CA 1
ATOM 2065 C C . LEU A 1 268 ? -18.373 -24.270 29.887 1.00 94.12 268 LEU A C 1
ATOM 2067 O O . LEU A 1 268 ? -17.636 -23.789 30.743 1.00 94.12 268 LEU A O 1
ATOM 2071 N N . PHE A 1 269 ? -19.677 -23.979 29.843 1.00 94.50 269 PHE A N 1
ATOM 2072 C CA . PHE A 1 269 ? -20.307 -23.072 30.811 1.00 94.50 269 PHE A CA 1
ATOM 2073 C C . PHE A 1 269 ? -20.248 -23.607 32.239 1.00 94.50 269 PHE A C 1
ATOM 2075 O O . PHE A 1 269 ? -20.079 -22.824 33.168 1.00 94.50 269 PHE A O 1
ATOM 2082 N N . GLN A 1 270 ? -20.377 -24.921 32.420 1.00 94.00 270 GLN A N 1
ATOM 2083 C CA . GLN A 1 270 ? -20.212 -25.547 33.724 1.00 94.00 270 GLN A CA 1
ATOM 2084 C C . GLN A 1 270 ? -18.767 -25.407 34.218 1.00 94.00 270 GLN A C 1
ATOM 2086 O O . GLN A 1 270 ? -18.556 -24.887 35.309 1.00 94.00 270 GLN A O 1
ATOM 2091 N N . ARG A 1 271 ? -17.772 -25.722 33.378 1.00 94.25 271 ARG A N 1
ATOM 2092 C CA . ARG A 1 271 ? -16.352 -25.566 33.725 1.00 94.25 271 ARG A CA 1
ATOM 2093 C C . ARG A 1 271 ? -15.992 -24.134 34.117 1.00 94.25 271 ARG A C 1
ATOM 2095 O O . ARG A 1 271 ? -15.249 -23.950 35.072 1.00 94.25 271 ARG A O 1
ATOM 2102 N N . LEU A 1 272 ? -16.513 -23.137 33.399 1.00 94.44 272 LEU A N 1
ATOM 2103 C CA . LEU A 1 272 ? -16.272 -21.725 33.707 1.00 94.44 272 LEU A CA 1
ATOM 2104 C C . LEU A 1 272 ? -16.808 -21.322 35.090 1.00 94.44 272 LEU A C 1
ATOM 2106 O O . LEU A 1 272 ? -16.203 -20.476 35.740 1.00 94.44 272 LEU A O 1
ATOM 2110 N N . ARG A 1 273 ? -17.928 -21.908 35.539 1.00 95.50 273 ARG A N 1
ATOM 2111 C CA . ARG A 1 273 ? -18.480 -21.661 36.882 1.00 95.50 273 ARG A CA 1
ATOM 2112 C C . ARG A 1 273 ? -17.737 -22.425 37.970 1.00 95.50 273 ARG A C 1
ATOM 2114 O O . ARG A 1 273 ? -17.545 -21.879 39.050 1.00 95.50 273 ARG A O 1
ATOM 2121 N N . ASP A 1 274 ? -17.347 -23.664 37.681 1.00 95.50 274 ASP A N 1
ATOM 2122 C CA . ASP A 1 274 ? -16.671 -24.541 38.640 1.00 95.50 274 ASP A CA 1
ATOM 2123 C C . ASP A 1 274 ? -15.224 -24.089 38.913 1.00 95.50 274 ASP A C 1
ATOM 2125 O O . ASP A 1 274 ? -14.706 -24.312 40.004 1.00 95.50 274 ASP A O 1
ATOM 2129 N N . ASP A 1 275 ? -14.572 -23.450 37.936 1.00 93.50 275 ASP A N 1
ATOM 2130 C CA . ASP A 1 275 ? -13.184 -22.978 38.018 1.00 93.50 275 ASP A CA 1
ATOM 2131 C C . ASP A 1 275 ? -13.029 -21.582 37.382 1.00 93.50 275 ASP A C 1
ATOM 2133 O O . ASP A 1 275 ? -12.537 -21.449 36.253 1.00 93.50 275 ASP A O 1
ATOM 2137 N N . PRO A 1 276 ? -13.492 -20.526 38.078 1.00 91.81 276 PRO A N 1
ATOM 2138 C CA . PRO A 1 276 ? -13.518 -19.161 37.551 1.00 91.81 276 PRO A CA 1
ATOM 2139 C C . PRO A 1 276 ? -12.125 -18.539 37.368 1.00 91.81 276 PRO A C 1
ATOM 2141 O O . PRO A 1 276 ? -11.989 -17.607 36.576 1.00 91.81 276 PRO A O 1
ATOM 2144 N N . ASP A 1 277 ? -11.107 -19.076 38.045 1.00 91.56 277 ASP A N 1
ATOM 2145 C CA . ASP A 1 277 ? -9.694 -18.684 37.922 1.00 91.56 277 ASP A CA 1
ATOM 2146 C C . ASP A 1 277 ? -8.887 -19.700 37.081 1.00 91.56 277 ASP A C 1
ATOM 2148 O O . ASP A 1 277 ? -7.656 -19.703 37.052 1.00 91.56 277 ASP A O 1
ATOM 2152 N N . GLY A 1 278 ? -9.582 -20.595 36.373 1.00 92.94 278 GLY A N 1
ATOM 2153 C CA . GLY A 1 278 ? -8.968 -21.579 35.492 1.00 92.94 278 GLY A CA 1
ATOM 2154 C C . GLY A 1 278 ? -8.414 -20.969 34.195 1.00 92.94 278 GLY A C 1
ATOM 2155 O O . GLY A 1 278 ? -8.791 -19.863 33.791 1.00 92.94 278 GLY A O 1
ATOM 2156 N N . PRO A 1 279 ? -7.571 -21.709 33.447 1.00 94.00 279 PRO A N 1
ATOM 2157 C CA . PRO A 1 279 ? -6.927 -21.208 32.228 1.00 94.00 279 PRO A CA 1
ATOM 2158 C C . PRO A 1 279 ? -7.930 -20.783 31.144 1.00 94.00 279 PRO A C 1
ATOM 2160 O O . PRO A 1 279 ? -7.748 -19.760 30.485 1.00 94.00 279 PRO A O 1
ATOM 2163 N N . VAL A 1 280 ? -9.028 -21.529 30.988 1.00 94.38 280 VAL A N 1
ATOM 2164 C CA . VAL A 1 280 ? -10.088 -21.219 30.016 1.00 94.38 280 VAL A CA 1
ATOM 2165 C C . VAL A 1 280 ? -10.870 -19.966 30.423 1.00 94.38 280 VAL A C 1
ATOM 2167 O O . VAL A 1 280 ? -11.197 -19.147 29.565 1.00 94.38 280 VAL A O 1
ATOM 2170 N N . ALA A 1 281 ? -11.139 -19.785 31.720 1.00 93.75 281 ALA A N 1
ATOM 2171 C CA . ALA A 1 281 ? -11.821 -18.601 32.236 1.00 93.75 281 ALA A CA 1
ATOM 2172 C C . ALA A 1 281 ? -10.956 -17.345 32.066 1.00 93.75 281 ALA A C 1
ATOM 2174 O O . ALA A 1 281 ? -11.438 -16.333 31.556 1.00 93.75 281 ALA A O 1
ATOM 2175 N N . HIS A 1 282 ? -9.657 -17.437 32.370 1.00 92.88 282 HIS A N 1
ATOM 2176 C CA . HIS A 1 282 ? -8.702 -16.361 32.118 1.00 92.88 282 HIS A CA 1
ATOM 2177 C C . HIS A 1 282 ? -8.565 -16.026 30.628 1.00 92.88 282 HIS A C 1
ATOM 2179 O O . HIS A 1 282 ? -8.617 -14.848 30.275 1.00 92.88 282 HIS A O 1
ATOM 2185 N N . ALA A 1 283 ? -8.468 -17.019 29.738 1.00 92.81 283 ALA A N 1
ATOM 2186 C CA . ALA A 1 283 ? -8.417 -16.770 28.296 1.00 92.81 283 ALA A CA 1
ATOM 2187 C C . ALA A 1 283 ? -9.690 -16.061 27.798 1.00 92.81 283 ALA A C 1
ATOM 2189 O O . ALA A 1 283 ? -9.622 -15.065 27.079 1.00 92.81 283 ALA A O 1
ATOM 2190 N N . LEU A 1 284 ? -10.869 -16.515 28.237 1.00 93.12 284 LEU A N 1
ATOM 2191 C CA . LEU A 1 284 ? -12.168 -15.938 27.874 1.00 93.12 284 LEU A CA 1
ATOM 2192 C C . LEU A 1 284 ? -12.545 -14.678 28.678 1.00 93.12 284 LEU A C 1
ATOM 2194 O O . LEU A 1 284 ? -13.655 -14.169 28.533 1.00 93.12 284 LEU A O 1
ATOM 2198 N N . SER A 1 285 ? -11.625 -14.127 29.474 1.00 91.12 285 SER A N 1
ATOM 2199 C CA . SER A 1 285 ? -11.841 -12.892 30.241 1.00 91.12 285 SER A CA 1
ATOM 2200 C C . SER A 1 285 ? -11.680 -11.613 29.408 1.00 91.12 285 SER A C 1
ATOM 2202 O O . SER A 1 285 ? -11.917 -10.508 29.899 1.00 91.12 285 SER A O 1
ATOM 2204 N N . THR A 1 286 ? -11.297 -11.730 28.132 1.00 87.50 286 THR A N 1
ATOM 2205 C CA . THR A 1 286 ? -11.164 -10.586 27.222 1.00 87.50 286 THR A CA 1
ATOM 2206 C C . THR A 1 286 ? -12.262 -10.586 26.152 1.00 87.50 286 THR A C 1
ATOM 2208 O O . THR A 1 286 ? -12.596 -11.640 25.597 1.00 87.50 286 THR A O 1
ATOM 2211 N N . PRO A 1 287 ? -12.796 -9.407 25.768 1.00 85.31 287 PRO A N 1
ATOM 2212 C CA . PRO A 1 287 ? -13.758 -9.297 24.670 1.00 85.31 287 PRO A CA 1
ATOM 2213 C C . PRO A 1 287 ? -13.281 -9.920 23.355 1.00 85.31 287 PRO A C 1
ATOM 2215 O O . PRO A 1 287 ? -14.084 -10.478 22.607 1.00 85.31 287 PRO A O 1
ATOM 2218 N N . LEU A 1 288 ? -11.975 -9.838 23.072 1.00 84.56 288 LEU A N 1
ATOM 2219 C CA . LEU A 1 288 ? -11.375 -10.446 21.887 1.00 84.56 288 LEU A CA 1
ATOM 2220 C C . LEU A 1 288 ? -11.578 -11.964 21.879 1.00 84.56 288 LEU A C 1
ATOM 2222 O O . LEU A 1 288 ? -12.118 -12.492 20.911 1.00 84.56 288 LEU A O 1
ATOM 2226 N N . MET A 1 289 ? -11.181 -12.662 22.942 1.00 89.31 289 MET A N 1
ATOM 2227 C CA . MET A 1 289 ? -11.244 -14.125 22.974 1.00 89.31 289 MET A CA 1
ATOM 2228 C C . MET A 1 289 ? -12.685 -14.638 22.969 1.00 89.31 289 MET A C 1
ATOM 2230 O O . MET A 1 289 ? -12.978 -15.618 22.289 1.00 89.31 289 MET A O 1
ATOM 2234 N N . LEU A 1 290 ? -13.616 -13.921 23.604 1.00 89.88 290 LEU A N 1
ATOM 2235 C CA . LEU A 1 290 ? -15.049 -14.225 23.518 1.00 89.88 290 LEU A CA 1
ATOM 2236 C C . LEU A 1 290 ? -15.591 -14.086 22.092 1.00 89.88 290 LEU A C 1
ATOM 2238 O O . LEU A 1 290 ? -16.344 -14.943 21.623 1.00 89.88 290 LEU A O 1
ATOM 2242 N N . PHE A 1 291 ? -15.187 -13.034 21.377 1.00 85.69 291 PHE A N 1
ATOM 2243 C CA . PHE A 1 291 ? -15.532 -12.854 19.969 1.00 85.69 291 PHE A CA 1
ATOM 2244 C C . PHE A 1 291 ? -14.935 -13.961 19.082 1.00 85.69 291 PHE A C 1
ATOM 2246 O O . PHE A 1 291 ? -15.631 -14.488 18.205 1.00 85.69 291 PHE A O 1
ATOM 2253 N N . LEU A 1 292 ? -13.675 -14.351 19.315 1.00 88.94 292 LEU A N 1
ATOM 2254 C CA . LEU A 1 292 ? -13.024 -15.437 18.577 1.00 88.94 292 LEU A CA 1
ATOM 2255 C C . LEU A 1 292 ? -13.706 -16.780 18.843 1.00 88.94 292 LEU A C 1
ATOM 2257 O O . LEU A 1 292 ? -14.036 -17.469 17.883 1.00 88.94 292 LEU A O 1
ATOM 2261 N N . ALA A 1 293 ? -14.008 -17.115 20.101 1.00 92.12 293 ALA A N 1
ATOM 2262 C CA . ALA A 1 293 ? -14.731 -18.334 20.471 1.00 92.12 293 ALA A CA 1
ATOM 2263 C C . ALA A 1 293 ? -16.111 -18.390 19.809 1.00 92.12 293 ALA A C 1
ATOM 2265 O O . ALA A 1 293 ? -16.460 -19.373 19.153 1.00 92.12 293 ALA A O 1
ATOM 2266 N N . ARG A 1 294 ? -16.872 -17.293 19.885 1.00 89.38 294 ARG A N 1
ATOM 2267 C CA . ARG A 1 294 ? -18.168 -17.177 19.212 1.00 89.38 294 ARG A CA 1
ATOM 2268 C C . ARG A 1 294 ? -18.055 -17.372 17.699 1.00 89.38 294 ARG A C 1
ATOM 2270 O O . ARG A 1 294 ? -18.929 -17.980 17.088 1.00 89.38 294 ARG A O 1
ATOM 2277 N N . THR A 1 295 ? -17.002 -16.855 17.076 1.00 88.50 295 THR A N 1
ATOM 2278 C CA . THR A 1 295 ? -16.808 -16.988 15.627 1.00 88.50 295 THR A CA 1
ATOM 2279 C C . THR A 1 295 ? -16.369 -18.402 15.246 1.00 88.50 295 THR A C 1
ATOM 2281 O O . THR A 1 295 ? -16.936 -18.983 14.320 1.00 88.50 295 THR A O 1
ATOM 2284 N N . ALA A 1 296 ? -15.406 -18.970 15.977 1.00 90.38 296 ALA A N 1
ATOM 2285 C CA . ALA A 1 296 ? -14.835 -20.294 15.747 1.00 90.38 296 ALA A CA 1
ATOM 2286 C C . ALA A 1 296 ? -15.895 -21.399 15.842 1.00 90.38 296 ALA A C 1
ATOM 2288 O O . ALA A 1 296 ? -16.020 -22.221 14.934 1.00 90.38 296 ALA A O 1
ATOM 2289 N N . TYR A 1 297 ? -16.724 -21.351 16.888 1.00 90.75 297 TYR A N 1
ATOM 2290 C CA . TYR A 1 297 ? -17.720 -22.383 17.186 1.00 90.75 297 TYR A CA 1
ATOM 2291 C C . TYR A 1 297 ? -19.128 -22.065 16.658 1.00 90.75 297 TYR A C 1
ATOM 2293 O O . TYR A 1 297 ? -20.109 -22.715 17.033 1.00 90.75 297 TYR A O 1
ATOM 2301 N N . LYS A 1 298 ? -19.243 -21.086 15.745 1.00 87.31 298 LYS A N 1
ATOM 2302 C CA . LYS A 1 298 ? -20.523 -20.686 15.138 1.00 87.31 298 LYS A CA 1
ATOM 2303 C C . LYS A 1 298 ? -21.216 -21.831 14.394 1.00 87.31 298 LYS A C 1
ATOM 2305 O O . LYS A 1 298 ? -22.436 -21.828 14.250 1.00 87.31 298 LYS A O 1
ATOM 2310 N N . ARG A 1 299 ? -20.448 -22.793 13.876 1.00 84.50 299 ARG A N 1
ATOM 2311 C CA . ARG A 1 299 ? -20.988 -23.933 13.127 1.00 84.50 299 ARG A CA 1
ATOM 2312 C C . ARG A 1 299 ? -21.465 -25.020 14.099 1.00 84.50 299 ARG A C 1
ATOM 2314 O O . ARG A 1 299 ? -20.731 -25.337 15.029 1.00 84.50 299 ARG A O 1
ATOM 2321 N N . PRO A 1 300 ? -22.607 -25.681 13.849 1.00 84.44 300 PRO A N 1
ATOM 2322 C CA . PRO A 1 300 ? -23.053 -26.805 14.679 1.00 84.44 300 PRO A CA 1
ATOM 2323 C C . PRO A 1 300 ? -22.090 -28.005 14.695 1.00 84.44 300 PRO A C 1
ATOM 2325 O O . PRO A 1 300 ? -22.118 -28.799 15.624 1.00 84.44 300 PRO A O 1
ATOM 2328 N N . THR A 1 301 ? -21.231 -28.139 13.678 1.00 85.94 301 THR A N 1
ATOM 2329 C CA . THR A 1 301 ? -20.302 -29.273 13.515 1.00 85.94 301 THR A CA 1
ATOM 2330 C C . THR A 1 301 ? -19.025 -29.183 14.354 1.00 85.94 301 THR A C 1
ATOM 2332 O O . THR A 1 301 ? -18.256 -30.135 14.363 1.00 85.94 301 THR A O 1
ATOM 2335 N N . THR A 1 302 ? -18.733 -28.040 14.974 1.00 90.62 302 THR A N 1
ATOM 2336 C CA . THR A 1 302 ? -17.556 -27.866 15.850 1.00 90.62 302 THR A CA 1
ATOM 2337 C C . THR A 1 302 ? -17.896 -28.262 17.289 1.00 90.62 302 THR A C 1
ATOM 2339 O O . THR A 1 302 ? -19.081 -28.313 17.623 1.00 90.62 302 THR A O 1
ATOM 2342 N N . ASN A 1 303 ? -16.913 -28.472 18.170 1.00 91.94 303 ASN A N 1
ATOM 2343 C CA . ASN A 1 303 ? -17.192 -28.751 19.582 1.00 91.94 303 ASN A CA 1
ATOM 2344 C C . ASN A 1 303 ? -16.481 -27.756 20.527 1.00 91.94 303 ASN A C 1
ATOM 2346 O O . ASN A 1 303 ? -15.257 -27.792 20.604 1.00 91.94 303 ASN A O 1
ATOM 2350 N N . PRO A 1 304 ? -17.203 -26.892 21.276 1.00 93.31 304 PRO A N 1
ATOM 2351 C CA . PRO A 1 304 ? -16.602 -25.987 22.263 1.00 93.31 304 PRO A CA 1
ATOM 2352 C C . PRO A 1 304 ? -15.767 -26.689 23.343 1.00 93.31 304 PRO A C 1
ATOM 2354 O O . PRO A 1 304 ? -14.872 -26.062 23.908 1.00 93.31 304 PRO A O 1
ATOM 2357 N N . ASP A 1 305 ? -16.015 -27.978 23.601 1.00 91.56 305 ASP A N 1
ATOM 2358 C CA . ASP A 1 305 ? -15.233 -28.779 24.551 1.00 91.56 305 ASP A CA 1
ATOM 2359 C C . ASP A 1 305 ? -13.757 -28.905 24.153 1.00 91.56 305 ASP A C 1
ATOM 2361 O O . ASP A 1 305 ? -12.916 -29.178 25.005 1.00 91.56 305 ASP A O 1
ATOM 2365 N N . GLU A 1 306 ? -13.411 -28.652 22.886 1.00 93.44 306 GLU A N 1
ATOM 2366 C CA . GLU A 1 306 ? -12.020 -28.543 22.434 1.00 93.44 306 GLU A CA 1
ATOM 2367 C C . GLU A 1 306 ? -11.230 -27.527 23.280 1.00 93.44 306 GLU A C 1
ATOM 2369 O O . GLU A 1 306 ? -10.064 -27.763 23.582 1.00 93.44 306 GLU A O 1
ATOM 2374 N N . LEU A 1 307 ? -11.872 -26.449 23.761 1.00 93.81 307 LEU A N 1
ATOM 2375 C CA . LEU A 1 307 ? -11.237 -25.466 24.652 1.00 93.81 307 LEU A CA 1
ATOM 2376 C C . LEU A 1 307 ? -10.817 -26.059 26.000 1.00 93.81 307 LEU A C 1
ATOM 2378 O O . LEU A 1 307 ? -9.875 -25.569 26.615 1.00 93.81 307 LEU A O 1
ATOM 2382 N N . LEU A 1 308 ? -11.503 -27.107 26.457 1.00 93.56 308 LEU A N 1
ATOM 2383 C CA . LEU A 1 308 ? -11.239 -27.761 27.737 1.00 93.56 308 LEU A CA 1
ATOM 2384 C C . LEU A 1 308 ? -10.019 -28.688 27.686 1.00 93.56 308 LEU A C 1
ATOM 2386 O O . LEU A 1 308 ? -9.512 -29.076 28.736 1.00 93.56 308 LEU A O 1
ATOM 2390 N N . ALA A 1 309 ? -9.544 -29.041 26.486 1.00 92.44 309 ALA A N 1
ATOM 2391 C CA . ALA A 1 309 ? -8.370 -29.892 26.293 1.00 92.44 309 ALA A CA 1
ATOM 2392 C C . ALA A 1 309 ? -7.036 -29.148 26.502 1.00 92.44 309 ALA A C 1
ATOM 2394 O O . ALA A 1 309 ? -5.978 -29.775 26.544 1.00 92.44 309 ALA A O 1
ATOM 2395 N N . HIS A 1 310 ? -7.078 -27.822 26.621 1.00 92.88 310 HIS A N 1
ATOM 2396 C CA . HIS A 1 310 ? -5.908 -26.966 26.774 1.00 92.88 310 HIS A CA 1
ATOM 2397 C C . HIS A 1 310 ? -5.586 -26.717 28.253 1.00 92.88 310 HIS A C 1
ATOM 2399 O O . HIS A 1 310 ? -6.463 -26.387 29.052 1.00 92.88 310 HIS A O 1
ATOM 2405 N N . SER A 1 311 ? -4.314 -26.878 28.623 1.00 89.69 311 SER A N 1
ATOM 2406 C CA . SER A 1 311 ? -3.844 -26.813 30.015 1.00 89.69 311 SER A CA 1
ATOM 2407 C C . SER A 1 311 ? -3.519 -25.406 30.515 1.00 89.69 311 SER A C 1
ATOM 2409 O O . SER A 1 311 ? -3.370 -25.207 31.717 1.00 89.69 311 SER A O 1
ATOM 2411 N N . ASP A 1 312 ? -3.373 -24.438 29.615 1.00 94.31 312 ASP A N 1
ATOM 2412 C CA . ASP A 1 312 ? -2.873 -23.100 29.922 1.00 94.31 312 ASP A CA 1
ATOM 2413 C C . ASP A 1 312 ? -3.587 -22.028 29.088 1.00 94.31 312 ASP A C 1
ATOM 2415 O O . ASP A 1 312 ? -4.214 -22.312 28.068 1.00 94.31 312 ASP A O 1
ATOM 2419 N N . VAL A 1 313 ? -3.497 -20.776 29.542 1.00 93.38 313 VAL A N 1
ATOM 2420 C CA . VAL A 1 313 ? -4.171 -19.632 28.910 1.00 93.38 313 VAL A CA 1
ATOM 2421 C C . VAL A 1 313 ? -3.696 -19.441 27.469 1.00 93.38 313 VAL A C 1
ATOM 2423 O O . VAL A 1 313 ? -4.512 -19.238 26.572 1.00 93.38 313 VAL A O 1
ATOM 2426 N N . GLN A 1 314 ? -2.385 -19.534 27.232 1.00 91.50 314 GLN A N 1
ATOM 2427 C CA . GLN A 1 314 ? -1.791 -19.256 25.929 1.00 91.50 314 GLN A CA 1
ATOM 2428 C C . GLN A 1 314 ? -2.248 -20.276 24.879 1.00 91.50 314 GLN A C 1
ATOM 2430 O O . GLN A 1 314 ? -2.598 -19.883 23.768 1.00 91.50 314 GLN A O 1
ATOM 2435 N N . SER A 1 315 ? -2.313 -21.565 25.215 1.00 93.38 315 SER A N 1
ATOM 2436 C CA . SER A 1 315 ? -2.764 -22.592 24.274 1.00 93.38 315 SER A CA 1
ATOM 2437 C C . SER A 1 315 ? -4.246 -22.453 23.901 1.00 93.38 315 SER A C 1
ATOM 2439 O O . SER A 1 315 ? -4.590 -22.659 22.735 1.00 93.38 315 SER A O 1
ATOM 2441 N N . VAL A 1 316 ? -5.105 -22.003 24.827 1.00 94.38 316 VAL A N 1
ATOM 2442 C CA . VAL A 1 316 ? -6.503 -21.637 24.521 1.00 94.38 316 VAL A CA 1
ATOM 2443 C C . VAL A 1 316 ? -6.561 -20.447 23.556 1.00 94.38 316 VAL A C 1
ATOM 2445 O O . VAL A 1 316 ? -7.282 -20.489 22.556 1.00 94.38 316 VAL A O 1
ATOM 2448 N N . GLU A 1 317 ? -5.804 -19.382 23.834 1.00 92.06 317 GLU A N 1
ATOM 2449 C CA . GLU A 1 317 ? -5.761 -18.187 22.983 1.00 92.06 317 GLU A CA 1
ATOM 2450 C C . GLU A 1 317 ? -5.257 -18.503 21.566 1.00 92.06 317 GLU A C 1
ATOM 2452 O O . GLU A 1 317 ? -5.843 -18.060 20.574 1.00 92.06 317 GLU A O 1
ATOM 2457 N N . GLU A 1 318 ? -4.186 -19.291 21.456 1.00 91.31 318 GLU A N 1
ATOM 2458 C CA . GLU A 1 318 ? -3.599 -19.701 20.181 1.00 91.31 318 GLU A CA 1
ATOM 2459 C C . GLU A 1 318 ? -4.559 -20.553 19.350 1.00 91.31 318 GLU A C 1
ATOM 2461 O O . GLU A 1 318 ? -4.703 -20.307 18.149 1.00 91.31 318 GLU A O 1
ATOM 2466 N N . HIS A 1 319 ? -5.265 -21.496 19.982 1.00 93.06 319 HIS A N 1
ATOM 2467 C CA . HIS A 1 319 ? -6.287 -22.304 19.313 1.00 93.06 319 HIS A CA 1
ATOM 2468 C C . HIS A 1 319 ? -7.408 -21.433 18.739 1.00 93.06 319 HIS A C 1
ATOM 2470 O O . HIS A 1 319 ? -7.776 -21.568 17.569 1.00 93.06 319 HIS A O 1
ATOM 2476 N N . LEU A 1 320 ? -7.910 -20.474 19.523 1.00 93.06 320 LEU A N 1
ATOM 2477 C CA . LEU A 1 320 ? -8.949 -19.544 19.074 1.00 93.06 320 LEU A CA 1
ATOM 2478 C C . LEU A 1 320 ? -8.485 -18.656 17.909 1.00 93.06 320 LEU A C 1
ATOM 2480 O O . LEU A 1 320 ? -9.246 -18.426 16.963 1.00 93.06 320 LEU A O 1
ATOM 2484 N N . LEU A 1 321 ? -7.239 -18.178 17.944 1.00 90.44 321 LEU A N 1
ATOM 2485 C CA . LEU A 1 321 ? -6.640 -17.411 16.848 1.00 90.44 321 LEU A CA 1
ATOM 2486 C C . LEU A 1 321 ? -6.489 -18.259 15.575 1.00 90.44 321 LEU A C 1
ATOM 2488 O O . LEU A 1 321 ? -6.795 -17.781 14.477 1.00 90.44 321 LEU A O 1
ATOM 2492 N N . ASP A 1 322 ? -6.069 -19.517 15.707 1.00 89.25 322 ASP A N 1
ATOM 2493 C CA . ASP A 1 322 ? -5.884 -20.432 14.579 1.00 89.25 322 ASP A CA 1
ATOM 2494 C C . ASP A 1 322 ? -7.214 -20.868 13.947 1.00 89.25 322 ASP A C 1
ATOM 2496 O O . ASP A 1 322 ? -7.292 -21.016 12.719 1.00 89.25 322 ASP A O 1
ATOM 2500 N N . ALA A 1 323 ? -8.267 -21.007 14.758 1.00 90.44 323 ALA A N 1
ATOM 2501 C CA . ALA A 1 323 ? -9.616 -21.361 14.322 1.00 90.44 323 ALA A CA 1
ATOM 2502 C C . ALA A 1 323 ? -10.375 -20.193 13.659 1.00 90.44 323 ALA A C 1
ATOM 2504 O O . ALA A 1 323 ? -11.284 -20.418 12.852 1.00 90.44 323 ALA A O 1
ATOM 2505 N N . TYR A 1 324 ? -9.988 -18.942 13.932 1.00 89.44 324 TYR A N 1
ATOM 2506 C CA . TYR A 1 324 ? -10.710 -17.750 13.474 1.00 89.44 324 TYR A CA 1
ATOM 2507 C C . TYR A 1 324 ? -10.795 -17.610 11.946 1.00 89.44 324 TYR A C 1
ATOM 2509 O O . TYR A 1 324 ? -11.877 -17.389 11.391 1.00 89.44 324 TYR A O 1
ATOM 2517 N N . ILE A 1 325 ? -9.666 -17.738 11.238 1.00 89.81 325 ILE A N 1
ATOM 2518 C CA . ILE A 1 325 ? -9.629 -17.570 9.775 1.00 89.81 325 ILE A CA 1
ATOM 2519 C C . ILE A 1 325 ? -10.407 -18.689 9.059 1.00 89.81 325 ILE A C 1
ATOM 2521 O O . ILE A 1 325 ? -11.277 -18.356 8.250 1.00 89.81 325 ILE A O 1
ATOM 2525 N N . PRO A 1 326 ? -10.192 -19.988 9.355 1.00 88.94 326 PRO A N 1
ATOM 2526 C CA . PRO A 1 326 ? -11.016 -21.057 8.790 1.00 88.94 326 PRO A CA 1
ATOM 2527 C C . PRO A 1 326 ? -12.509 -20.857 9.056 1.00 88.94 326 PRO A C 1
ATOM 2529 O O . PRO A 1 326 ? -13.325 -21.009 8.146 1.00 88.94 326 PRO A O 1
ATOM 2532 N N . ALA A 1 327 ? -12.882 -20.445 10.273 1.00 88.81 327 ALA A N 1
ATOM 2533 C CA . ALA A 1 327 ? -14.272 -20.170 10.618 1.00 88.81 327 ALA A CA 1
ATOM 2534 C C . ALA A 1 327 ? -14.882 -19.062 9.742 1.00 88.81 327 ALA A C 1
ATOM 2536 O O . ALA A 1 327 ? -15.977 -19.246 9.205 1.00 88.81 327 ALA A O 1
ATOM 2537 N N . THR A 1 328 ? -14.137 -17.974 9.525 1.00 89.19 328 THR A N 1
ATOM 2538 C CA . THR A 1 328 ? -14.558 -16.774 8.779 1.00 89.19 328 THR A CA 1
ATOM 2539 C C . THR A 1 328 ? -14.650 -16.980 7.257 1.00 89.19 328 THR A C 1
ATOM 2541 O O . THR A 1 328 ? -15.495 -16.367 6.595 1.00 89.19 328 THR A O 1
ATOM 2544 N N . TYR A 1 329 ? -13.805 -17.849 6.691 1.00 89.12 329 TYR A N 1
ATOM 2545 C CA . TYR A 1 329 ? -13.712 -18.123 5.245 1.00 89.12 329 TYR A CA 1
ATOM 2546 C C . TYR A 1 329 ? -14.217 -19.519 4.860 1.00 89.12 329 TYR A C 1
ATOM 2548 O O . TYR A 1 329 ? -13.742 -20.135 3.904 1.00 89.12 329 TYR A O 1
ATOM 2556 N N . ALA A 1 330 ? -15.196 -20.016 5.610 1.00 83.62 330 ALA A N 1
ATOM 2557 C CA . ALA A 1 330 ? -15.773 -21.337 5.435 1.00 83.62 330 ALA A CA 1
ATOM 2558 C C . ALA A 1 330 ? -16.257 -21.613 4.002 1.00 83.62 330 ALA A C 1
ATOM 2560 O O . ALA A 1 330 ? -16.947 -20.791 3.397 1.00 83.62 330 ALA A O 1
ATOM 2561 N N . ARG A 1 331 ? -16.023 -22.834 3.504 1.00 74.06 331 ARG A N 1
ATOM 2562 C CA . ARG A 1 331 ? -16.445 -23.262 2.155 1.00 74.06 331 ARG A CA 1
ATOM 2563 C C . ARG A 1 331 ? -17.950 -23.096 1.883 1.00 74.06 331 ARG A C 1
ATOM 2565 O O . ARG A 1 331 ? -18.330 -22.797 0.756 1.00 74.06 331 ARG A O 1
ATOM 2572 N N . HIS A 1 332 ? -18.803 -23.256 2.896 1.00 71.88 332 HIS A N 1
ATOM 2573 C CA . HIS A 1 332 ? -20.261 -23.136 2.752 1.00 71.88 332 HIS A CA 1
ATOM 2574 C C . HIS A 1 332 ? -20.742 -21.705 2.460 1.00 71.88 332 HIS A C 1
ATOM 2576 O O . HIS A 1 332 ? -21.895 -21.518 2.094 1.00 71.88 332 HIS A O 1
ATOM 2582 N N . LEU A 1 333 ? -19.875 -20.697 2.599 1.00 78.12 333 LEU A N 1
ATOM 2583 C CA . LEU A 1 333 ? -20.203 -19.302 2.293 1.00 78.12 333 LEU A CA 1
ATOM 2584 C C . LEU A 1 333 ? -20.175 -19.000 0.785 1.00 78.12 333 LEU A C 1
ATOM 2586 O O . LEU A 1 333 ? -20.394 -17.856 0.399 1.00 78.12 333 LEU A O 1
ATOM 2590 N N . GLY A 1 334 ? -19.885 -19.996 -0.066 1.00 79.25 334 GLY A N 1
ATOM 2591 C CA . GLY A 1 334 ? -19.918 -19.847 -1.525 1.00 79.25 334 GLY A CA 1
ATOM 2592 C C . GLY A 1 334 ? -18.863 -18.882 -2.069 1.00 79.25 334 GLY A C 1
ATOM 2593 O O . GLY A 1 334 ? -19.071 -18.258 -3.107 1.00 79.25 334 GLY A O 1
ATOM 2594 N N . LEU A 1 335 ? -17.744 -18.720 -1.356 1.00 84.94 335 LEU A N 1
ATOM 2595 C CA . LEU A 1 335 ? -16.696 -17.782 -1.742 1.00 84.94 335 LEU A CA 1
ATOM 2596 C C . LEU A 1 335 ? -15.960 -18.243 -3.007 1.00 84.94 335 LEU A C 1
ATOM 2598 O O . LEU A 1 335 ? -15.768 -19.444 -3.206 1.00 84.94 335 LEU A O 1
ATOM 2602 N N . PRO A 1 336 ? -15.451 -17.304 -3.827 1.00 86.94 336 PRO A N 1
ATOM 2603 C CA . PRO A 1 336 ? -14.669 -17.636 -5.019 1.00 86.94 336 PRO A CA 1
ATOM 2604 C C . PRO A 1 336 ? -13.269 -18.194 -4.693 1.00 86.94 336 PRO A C 1
ATOM 2606 O O . PRO A 1 336 ? -12.461 -18.404 -5.595 1.00 86.94 336 PRO A O 1
ATOM 2609 N N . TYR A 1 337 ? -12.956 -18.404 -3.412 1.00 88.56 337 TYR A N 1
ATOM 2610 C CA . TYR A 1 337 ? -11.702 -18.955 -2.908 1.00 88.56 337 TYR A CA 1
ATOM 2611 C C . TYR A 1 337 ? -11.930 -19.769 -1.631 1.00 88.56 337 TYR A C 1
ATOM 2613 O O . TYR A 1 337 ? -12.920 -19.601 -0.923 1.00 88.56 337 TYR A O 1
ATOM 2621 N N . SER A 1 338 ? -10.983 -20.657 -1.344 1.00 89.75 338 SER A N 1
ATOM 2622 C CA . SER A 1 338 ? -10.977 -21.528 -0.165 1.00 89.75 338 SER A CA 1
ATOM 2623 C C . SER A 1 338 ? -10.439 -20.837 1.094 1.00 89.75 338 SER A C 1
ATOM 2625 O O . SER A 1 338 ? -9.673 -19.873 1.019 1.00 89.75 338 SER A O 1
ATOM 2627 N N . GLU A 1 339 ? -10.757 -21.401 2.262 1.00 89.38 339 GLU A N 1
ATOM 2628 C CA . GLU A 1 339 ? -10.177 -21.002 3.554 1.00 89.38 339 GLU A CA 1
ATOM 2629 C C . GLU A 1 339 ? -8.640 -21.077 3.565 1.00 89.38 339 GLU A C 1
ATOM 2631 O O . GLU A 1 339 ? -7.978 -20.197 4.116 1.00 89.38 339 GLU A O 1
ATOM 2636 N N . TYR A 1 340 ? -8.058 -22.070 2.879 1.00 88.00 340 TYR A N 1
ATOM 2637 C CA . TYR A 1 340 ? -6.608 -22.215 2.738 1.00 88.00 340 TYR A CA 1
ATOM 2638 C C . TYR A 1 340 ? -5.992 -21.043 1.962 1.00 88.00 340 TYR A C 1
ATOM 2640 O O . TYR A 1 340 ? -4.982 -20.475 2.384 1.00 88.00 340 TYR A O 1
ATOM 2648 N N . GLN A 1 341 ? -6.617 -20.641 0.850 1.00 90.81 341 GLN A N 1
ATOM 2649 C CA . GLN A 1 341 ? -6.180 -19.477 0.074 1.00 90.81 341 GLN A CA 1
ATOM 2650 C C . GLN A 1 341 ? -6.285 -18.192 0.900 1.00 90.81 341 GLN A C 1
ATOM 2652 O O . GLN A 1 341 ? -5.320 -17.432 0.949 1.00 90.81 341 GLN A O 1
ATOM 2657 N N . ALA A 1 342 ? -7.398 -17.985 1.610 1.00 91.06 342 ALA A N 1
ATOM 2658 C CA . ALA A 1 342 ? -7.581 -16.819 2.471 1.00 91.06 342 ALA A CA 1
ATOM 2659 C C . ALA A 1 342 ? -6.516 -16.749 3.579 1.00 91.06 342 ALA A C 1
ATOM 2661 O O . ALA A 1 342 ? -5.880 -15.707 3.742 1.00 91.06 342 ALA A O 1
ATOM 2662 N N . LYS A 1 343 ? -6.252 -17.862 4.284 1.00 89.31 343 LYS A N 1
ATOM 2663 C CA . LYS A 1 343 ? -5.199 -17.943 5.314 1.00 89.31 343 LYS A CA 1
ATOM 2664 C C . LYS A 1 343 ? -3.821 -17.628 4.736 1.00 89.31 343 LYS A C 1
ATOM 2666 O O . LYS A 1 343 ? -3.073 -16.858 5.330 1.00 89.31 343 LYS A O 1
ATOM 2671 N N . ARG A 1 344 ? -3.496 -18.157 3.554 1.00 88.94 344 ARG A N 1
ATOM 2672 C CA . ARG A 1 344 ? -2.217 -17.898 2.874 1.00 88.94 344 ARG A CA 1
ATOM 2673 C C . ARG A 1 344 ? -2.057 -16.435 2.447 1.00 88.94 344 ARG A C 1
ATOM 2675 O O . ARG A 1 344 ? -0.979 -15.861 2.619 1.00 88.94 344 ARG A O 1
ATOM 2682 N N . TRP A 1 345 ? -3.108 -15.826 1.904 1.00 90.94 345 TRP A N 1
ATOM 2683 C CA . TRP A 1 345 ? -3.092 -14.424 1.483 1.00 90.94 345 TRP A CA 1
ATOM 2684 C C . TRP A 1 345 ? -3.006 -13.477 2.678 1.00 90.94 345 TRP A C 1
ATOM 2686 O O . TRP A 1 345 ? -2.172 -12.576 2.675 1.00 90.94 345 TRP A O 1
ATOM 2696 N N . LEU A 1 346 ? -3.791 -13.720 3.731 1.00 90.12 346 LEU A N 1
ATOM 2697 C CA . LEU A 1 346 ? -3.713 -12.954 4.976 1.00 90.12 346 LEU A CA 1
ATOM 2698 C C . LEU A 1 346 ? -2.364 -13.133 5.667 1.00 90.12 346 LEU A C 1
ATOM 2700 O O . LEU A 1 346 ? -1.805 -12.146 6.116 1.00 90.12 346 LEU A O 1
ATOM 2704 N N . GLY A 1 347 ? -1.795 -14.341 5.678 1.00 88.75 347 GLY A N 1
ATOM 2705 C CA . GLY A 1 347 ? -0.438 -14.576 6.179 1.00 88.75 347 GLY A CA 1
ATOM 2706 C C . GLY A 1 347 ? 0.623 -13.793 5.405 1.00 88.75 347 GLY A C 1
ATOM 2707 O O . GLY A 1 347 ? 1.561 -13.269 5.995 1.00 88.75 347 GLY A O 1
ATOM 2708 N N . THR A 1 348 ? 0.453 -13.634 4.090 1.00 86.06 348 THR A N 1
ATOM 2709 C CA . THR A 1 348 ? 1.346 -12.793 3.276 1.00 86.06 348 THR A CA 1
ATOM 2710 C C . THR A 1 348 ? 1.173 -11.306 3.604 1.00 86.06 348 THR A C 1
ATOM 2712 O O . THR A 1 348 ? 2.168 -10.596 3.724 1.00 86.06 348 THR A O 1
ATOM 2715 N N . LEU A 1 349 ? -0.065 -10.837 3.795 1.00 85.62 349 LEU A N 1
ATOM 2716 C CA . LEU A 1 349 ? -0.362 -9.454 4.192 1.00 85.62 349 LEU A CA 1
ATOM 2717 C C . LEU A 1 349 ? 0.057 -9.143 5.636 1.00 85.62 349 LEU A C 1
ATOM 2719 O O . LEU A 1 349 ? 0.464 -8.024 5.917 1.00 85.62 349 LEU A O 1
ATOM 2723 N N . ALA A 1 350 ? 0.018 -10.121 6.542 1.00 85.00 350 ALA A N 1
ATOM 2724 C CA . ALA A 1 350 ? 0.411 -9.965 7.944 1.00 85.00 350 ALA A CA 1
ATOM 2725 C C . ALA A 1 350 ? 1.899 -9.627 8.116 1.00 85.00 350 ALA A C 1
ATOM 2727 O O . ALA A 1 350 ? 2.302 -9.102 9.152 1.00 85.00 350 ALA A O 1
ATOM 2728 N N . ARG A 1 351 ? 2.709 -9.892 7.084 1.00 79.75 351 ARG A N 1
ATOM 2729 C CA . ARG A 1 351 ? 4.127 -9.523 7.020 1.00 79.75 351 ARG A CA 1
ATOM 2730 C C . ARG A 1 351 ? 4.361 -8.068 6.621 1.00 79.75 351 ARG A C 1
ATOM 2732 O O . ARG A 1 351 ? 5.501 -7.622 6.678 1.00 79.75 351 ARG A O 1
ATOM 2739 N N . SER A 1 352 ? 3.332 -7.356 6.161 1.00 70.00 352 SER A N 1
ATOM 2740 C CA . SER A 1 352 ? 3.421 -5.915 5.939 1.00 70.00 352 SER A CA 1
ATOM 2741 C C . SER A 1 352 ? 3.507 -5.198 7.295 1.00 70.00 352 SER A C 1
ATOM 2743 O O . SER A 1 352 ? 3.075 -5.769 8.304 1.00 70.00 352 SER A O 1
ATOM 2745 N N . PRO A 1 353 ? 4.016 -3.952 7.335 1.00 67.12 353 PRO A N 1
ATOM 2746 C CA . PRO A 1 353 ? 3.837 -3.086 8.498 1.00 67.12 353 PRO A CA 1
ATOM 2747 C C . PRO A 1 353 ? 2.354 -3.010 8.895 1.00 67.12 353 PRO A C 1
ATOM 2749 O O . PRO A 1 353 ? 1.485 -3.420 8.121 1.00 67.12 353 PRO A O 1
ATOM 2752 N N . ARG A 1 354 ? 2.047 -2.456 10.081 1.00 65.38 354 ARG A N 1
ATOM 2753 C CA . ARG A 1 354 ? 0.662 -2.291 10.593 1.00 65.38 354 ARG A CA 1
ATOM 2754 C C . ARG A 1 354 ? -0.339 -1.865 9.506 1.00 65.38 354 ARG A C 1
ATOM 2756 O O . ARG A 1 354 ? -1.461 -2.357 9.483 1.00 65.38 354 ARG A O 1
ATOM 2763 N N . GLU A 1 355 ? 0.099 -1.029 8.566 1.00 70.31 355 GLU A N 1
ATOM 2764 C CA . GLU A 1 355 ? -0.698 -0.558 7.438 1.00 70.31 355 GLU A CA 1
ATOM 2765 C C . GLU A 1 355 ? -0.353 -1.266 6.126 1.00 70.31 355 GLU A C 1
ATOM 2767 O O . GLU A 1 355 ? 0.788 -1.272 5.650 1.00 70.31 355 GLU A O 1
ATOM 2772 N N . VAL A 1 356 ? -1.384 -1.796 5.474 1.00 69.44 356 VAL A N 1
ATOM 2773 C CA . VAL A 1 356 ? -1.274 -2.377 4.140 1.00 69.44 356 VAL A CA 1
ATOM 2774 C C . VAL A 1 356 ? -1.473 -1.281 3.095 1.00 69.44 356 VAL A C 1
ATOM 2776 O O . VAL A 1 356 ? -2.601 -0.933 2.735 1.00 69.44 356 VAL A O 1
ATOM 2779 N N . HIS A 1 357 ? -0.361 -0.775 2.562 1.00 72.50 357 HIS A N 1
ATOM 2780 C CA . HIS A 1 357 ? -0.342 0.160 1.437 1.00 72.50 357 HIS A CA 1
ATOM 2781 C C . HIS A 1 357 ? 0.131 -0.499 0.145 1.00 72.50 357 HIS A C 1
ATOM 2783 O O . HIS A 1 357 ? 0.952 -1.415 0.150 1.00 72.50 357 HIS A O 1
ATOM 2789 N N . TRP A 1 358 ? -0.344 -0.002 -1.001 1.00 74.12 358 TRP A N 1
ATOM 2790 C CA . TRP A 1 358 ? 0.057 -0.550 -2.303 1.00 74.12 358 TRP A CA 1
ATOM 2791 C C . TRP A 1 358 ? 1.541 -0.315 -2.616 1.00 74.12 358 TRP A C 1
ATOM 2793 O O . TRP A 1 358 ? 2.142 -1.091 -3.348 1.00 74.12 358 TRP A O 1
ATOM 2803 N N . TRP A 1 359 ? 2.160 0.718 -2.051 1.00 72.19 359 TRP A N 1
ATOM 2804 C CA . TRP A 1 359 ? 3.569 1.023 -2.294 1.00 72.19 359 TRP A CA 1
ATOM 2805 C C . TRP A 1 359 ? 4.551 0.198 -1.446 1.00 72.19 359 TRP A C 1
ATOM 2807 O O . TRP A 1 359 ? 5.747 0.248 -1.708 1.00 72.19 359 TRP A O 1
ATOM 2817 N N . HIS A 1 360 ? 4.081 -0.599 -0.478 1.00 69.56 360 HIS A N 1
ATOM 2818 C CA . HIS A 1 360 ? 4.950 -1.509 0.288 1.00 69.56 360 HIS A CA 1
ATOM 2819 C C . HIS A 1 360 ? 5.416 -2.725 -0.521 1.00 69.56 360 HIS A C 1
ATOM 2821 O O . HIS A 1 360 ? 6.375 -3.395 -0.143 1.00 69.56 360 HIS A O 1
ATOM 2827 N N . PHE A 1 361 ? 4.748 -3.026 -1.636 1.00 72.25 361 PHE A N 1
ATOM 2828 C CA . PHE A 1 361 ? 5.104 -4.157 -2.481 1.00 72.25 361 PHE A CA 1
ATOM 2829 C C . PHE A 1 361 ? 6.261 -3.781 -3.407 1.00 72.25 361 PHE A C 1
ATOM 2831 O O . PHE A 1 361 ? 6.059 -3.172 -4.461 1.00 72.25 361 PHE A O 1
ATOM 2838 N N . HIS A 1 362 ? 7.472 -4.188 -3.032 1.00 68.75 362 HIS A N 1
ATOM 2839 C CA . HIS A 1 362 ? 8.650 -4.065 -3.883 1.00 68.75 362 HIS A CA 1
ATOM 2840 C C . HIS A 1 362 ? 8.944 -5.386 -4.601 1.00 68.75 362 HIS A C 1
ATOM 2842 O O . HIS A 1 362 ? 8.690 -6.473 -4.080 1.00 68.75 362 HIS A O 1
ATOM 2848 N N . SER A 1 363 ? 9.506 -5.304 -5.810 1.00 70.88 363 SER A N 1
ATOM 2849 C CA . SER A 1 363 ? 9.983 -6.486 -6.524 1.00 70.88 363 SER A CA 1
ATOM 2850 C C . SER A 1 363 ? 11.342 -6.232 -7.169 1.00 70.88 363 SER A C 1
ATOM 2852 O O . SER A 1 363 ? 11.411 -5.441 -8.112 1.00 70.88 363 SER A O 1
ATOM 2854 N N . PRO A 1 364 ? 12.407 -6.951 -6.762 1.00 71.56 364 PRO A N 1
ATOM 2855 C CA . PRO A 1 364 ? 13.686 -6.914 -7.475 1.00 71.56 364 PRO A CA 1
ATOM 2856 C C . PRO A 1 364 ? 13.558 -7.441 -8.915 1.00 71.56 364 PRO A C 1
ATOM 2858 O O . PRO A 1 364 ? 14.369 -7.119 -9.779 1.00 71.56 364 PRO A O 1
ATOM 2861 N N . ILE A 1 365 ? 12.502 -8.208 -9.206 1.00 78.31 365 ILE A N 1
ATOM 2862 C CA . ILE A 1 365 ? 12.212 -8.719 -10.549 1.00 78.31 365 ILE A CA 1
ATOM 2863 C C . ILE A 1 365 ? 11.782 -7.585 -11.478 1.00 78.31 365 ILE A C 1
ATOM 2865 O O . ILE A 1 365 ? 12.063 -7.653 -12.667 1.00 78.31 365 ILE A O 1
ATOM 2869 N N . ALA A 1 366 ? 11.145 -6.530 -10.963 1.00 77.88 366 ALA A N 1
ATOM 2870 C CA . ALA A 1 366 ? 10.785 -5.373 -11.778 1.00 77.88 366 ALA A CA 1
ATOM 2871 C C . ALA A 1 366 ? 12.030 -4.619 -12.272 1.00 77.88 366 ALA A C 1
ATOM 2873 O O . ALA A 1 366 ? 12.064 -4.197 -13.424 1.00 77.88 366 ALA A O 1
ATOM 2874 N N . ASP A 1 367 ? 13.069 -4.512 -11.436 1.00 77.12 367 ASP A N 1
ATOM 2875 C CA . ASP A 1 367 ? 14.352 -3.909 -11.824 1.00 77.12 367 ASP A CA 1
ATOM 2876 C C . ASP A 1 367 ? 15.073 -4.752 -12.870 1.00 77.12 367 ASP A C 1
ATOM 2878 O O . ASP A 1 367 ? 15.549 -4.231 -13.878 1.00 77.12 367 ASP A O 1
ATOM 2882 N N . PHE A 1 368 ? 15.099 -6.069 -12.657 1.00 85.00 368 PHE A N 1
ATOM 2883 C CA . PHE A 1 368 ? 15.647 -7.008 -13.626 1.00 85.00 368 PHE A CA 1
ATOM 2884 C C . PHE A 1 368 ? 14.889 -6.950 -14.958 1.00 85.00 368 PHE A C 1
ATOM 2886 O O . PHE A 1 368 ? 15.508 -6.862 -16.011 1.00 85.00 368 PHE A O 1
ATOM 2893 N N . ALA A 1 369 ? 13.554 -6.942 -14.925 1.00 86.38 369 ALA A N 1
ATOM 2894 C CA . ALA A 1 369 ? 12.719 -6.873 -16.119 1.00 86.38 369 ALA A CA 1
ATOM 2895 C C . ALA A 1 369 ? 12.871 -5.535 -16.858 1.00 86.38 369 ALA A C 1
ATOM 2897 O O . ALA A 1 369 ? 12.934 -5.531 -18.084 1.00 86.38 369 ALA A O 1
ATOM 2898 N N . ALA A 1 370 ? 12.984 -4.412 -16.138 1.00 82.62 370 ALA A N 1
ATOM 2899 C CA . ALA A 1 370 ? 13.289 -3.113 -16.736 1.00 82.62 370 ALA A CA 1
ATOM 2900 C C . ALA A 1 370 ? 14.639 -3.145 -17.462 1.00 82.62 370 ALA A C 1
ATOM 2902 O O . ALA A 1 370 ? 14.722 -2.781 -18.634 1.00 82.62 370 ALA A O 1
ATOM 2903 N N . GLY A 1 371 ? 15.686 -3.620 -16.779 1.00 83.62 371 GLY A N 1
ATOM 2904 C CA . GLY A 1 371 ? 17.020 -3.722 -17.360 1.00 83.62 371 GLY A CA 1
ATOM 2905 C C . GLY A 1 371 ? 17.077 -4.700 -18.532 1.00 83.62 371 GLY A C 1
ATOM 2906 O O . GLY A 1 371 ? 17.745 -4.416 -19.520 1.00 83.62 371 GLY A O 1
ATOM 2907 N N . LEU A 1 372 ? 16.320 -5.799 -18.476 1.00 90.19 372 LEU A N 1
ATOM 2908 C CA . LEU A 1 372 ? 16.212 -6.759 -19.569 1.00 90.19 372 LEU A CA 1
ATOM 2909 C C . LEU A 1 372 ? 15.494 -6.156 -20.780 1.00 90.19 372 LEU A C 1
ATOM 2911 O O . LEU A 1 372 ? 15.979 -6.317 -21.888 1.00 90.19 372 LEU A O 1
ATOM 2915 N N . LEU A 1 373 ? 14.379 -5.441 -20.604 1.00 88.94 373 LEU A N 1
ATOM 2916 C CA . LEU A 1 373 ? 13.657 -4.810 -21.717 1.00 88.94 373 LEU A CA 1
ATOM 2917 C C . LEU A 1 373 ? 14.498 -3.728 -22.408 1.00 88.94 373 LEU A C 1
ATOM 2919 O O . LEU A 1 373 ? 14.576 -3.711 -23.636 1.00 88.94 373 LEU A O 1
ATOM 2923 N N . PHE A 1 374 ? 15.173 -2.869 -21.635 1.00 83.31 374 PHE A N 1
ATOM 2924 C CA . PHE A 1 374 ? 16.133 -1.913 -22.196 1.00 83.31 374 PHE A CA 1
ATOM 2925 C C . PHE A 1 374 ? 17.306 -2.628 -22.874 1.00 83.31 374 PHE A C 1
ATOM 2927 O O . PHE A 1 374 ? 17.707 -2.255 -23.976 1.00 83.31 374 PHE A O 1
ATOM 2934 N N . GLY A 1 375 ? 17.836 -3.668 -22.231 1.00 86.31 375 GLY A N 1
ATOM 2935 C CA . GLY A 1 375 ? 18.936 -4.466 -22.750 1.00 86.31 375 GLY A CA 1
ATOM 2936 C C . GLY A 1 375 ? 18.587 -5.142 -24.072 1.00 86.31 375 GLY A C 1
ATOM 2937 O O . GLY A 1 375 ? 19.368 -5.039 -25.004 1.00 86.31 375 GLY A O 1
ATOM 2938 N N . LEU A 1 376 ? 17.404 -5.749 -24.191 1.00 91.19 376 LEU A N 1
ATOM 2939 C CA . LEU A 1 376 ? 16.925 -6.391 -25.416 1.00 91.19 376 LEU A CA 1
ATOM 2940 C C . LEU A 1 376 ? 16.712 -5.380 -26.545 1.00 91.19 376 LEU A C 1
ATOM 2942 O O . LEU A 1 376 ? 17.105 -5.661 -27.672 1.00 91.19 376 LEU A O 1
ATOM 2946 N N . GLY A 1 377 ? 16.153 -4.199 -26.255 1.00 86.81 377 GLY A N 1
ATOM 2947 C CA . GLY A 1 377 ? 16.014 -3.134 -27.252 1.00 86.81 377 GLY A CA 1
ATOM 2948 C C . GLY A 1 377 ? 17.370 -2.682 -27.808 1.00 86.81 377 GLY A C 1
ATOM 2949 O O . GLY A 1 377 ? 17.548 -2.589 -29.021 1.00 86.81 377 GLY A O 1
ATOM 2950 N N . THR A 1 378 ? 18.351 -2.457 -26.930 1.00 82.00 378 THR A N 1
ATOM 2951 C CA . THR A 1 378 ? 19.718 -2.075 -27.325 1.00 82.00 378 THR A CA 1
ATOM 2952 C C . THR A 1 378 ? 20.456 -3.225 -28.011 1.00 82.00 378 THR A C 1
ATOM 2954 O O . THR A 1 378 ? 21.084 -3.030 -29.048 1.00 82.00 378 THR A O 1
ATOM 2957 N N . GLY A 1 379 ? 20.357 -4.439 -27.472 1.00 87.19 379 GLY A N 1
ATOM 2958 C CA . GLY A 1 379 ? 20.967 -5.640 -28.029 1.00 87.19 379 GLY A CA 1
ATOM 2959 C C . GLY A 1 379 ? 20.438 -5.960 -29.423 1.00 87.19 379 GLY A C 1
ATOM 2960 O O . GLY A 1 379 ? 21.220 -6.322 -30.295 1.00 87.19 379 GLY A O 1
ATOM 2961 N N . TRP A 1 380 ? 19.142 -5.754 -29.668 1.00 88.88 380 TRP A N 1
ATOM 2962 C CA . TRP A 1 380 ? 18.542 -5.900 -30.993 1.00 88.88 380 TRP A CA 1
ATOM 2963 C C . TRP A 1 380 ? 19.155 -4.932 -32.013 1.00 88.88 380 TRP A C 1
ATOM 2965 O O . TRP A 1 380 ? 19.541 -5.365 -33.094 1.00 88.88 380 TRP A O 1
ATOM 2975 N N . ILE A 1 381 ? 19.355 -3.658 -31.659 1.00 82.00 381 ILE A N 1
ATOM 2976 C CA . ILE A 1 381 ? 20.046 -2.697 -32.540 1.00 82.00 381 ILE A CA 1
ATOM 2977 C C . ILE A 1 381 ? 21.489 -3.137 -32.809 1.00 82.00 381 ILE A C 1
ATOM 2979 O O . ILE A 1 381 ? 21.926 -3.161 -33.957 1.00 82.00 381 ILE A O 1
ATOM 2983 N N . LEU A 1 382 ? 22.226 -3.532 -31.769 1.00 81.94 382 LEU A N 1
ATOM 2984 C CA . LEU A 1 382 ? 23.615 -3.980 -31.912 1.00 81.94 382 LEU A CA 1
ATOM 2985 C C . LEU A 1 382 ? 23.745 -5.270 -32.732 1.00 81.94 382 LEU A C 1
ATOM 2987 O O . LEU A 1 382 ? 24.743 -5.457 -33.429 1.00 81.94 382 LEU A O 1
ATOM 2991 N N . HIS A 1 383 ? 22.737 -6.143 -32.675 1.00 85.94 383 HIS A N 1
ATOM 2992 C CA . HIS A 1 383 ? 22.655 -7.325 -33.523 1.00 85.94 383 HIS A CA 1
ATOM 2993 C C . HIS A 1 383 ? 22.577 -6.942 -35.000 1.00 85.94 383 HIS A C 1
ATOM 2995 O O . HIS A 1 383 ? 23.358 -7.457 -35.796 1.00 85.94 383 HIS A O 1
ATOM 3001 N N . LEU A 1 384 ? 21.675 -6.013 -35.336 1.00 81.88 384 LEU A N 1
ATOM 3002 C CA . LEU A 1 384 ? 21.486 -5.521 -36.703 1.00 81.88 384 LEU A CA 1
ATOM 3003 C C . LEU A 1 384 ? 22.738 -4.815 -37.234 1.00 81.88 384 LEU A C 1
ATOM 3005 O O . LEU A 1 384 ? 23.038 -4.889 -38.421 1.00 81.88 384 LEU A O 1
ATOM 3009 N N . MET A 1 385 ? 23.481 -4.134 -36.361 1.00 74.81 385 MET A N 1
ATOM 3010 C CA . MET A 1 385 ? 24.721 -3.459 -36.743 1.00 74.81 385 MET A CA 1
ATOM 3011 C C . MET A 1 385 ? 25.878 -4.430 -36.985 1.00 74.81 385 MET A C 1
ATOM 3013 O O . MET A 1 385 ? 26.630 -4.252 -37.944 1.00 74.81 385 MET A O 1
ATOM 3017 N N . TRP A 1 386 ? 26.044 -5.423 -36.107 1.00 75.75 386 TRP A N 1
ATOM 3018 C CA . TRP A 1 386 ? 27.243 -6.257 -36.066 1.00 75.75 386 TRP A CA 1
ATOM 3019 C C . TRP A 1 386 ? 26.938 -7.749 -36.012 1.00 75.75 386 TRP A C 1
ATOM 3021 O O . TRP A 1 386 ? 27.103 -8.437 -37.015 1.00 75.75 386 TRP A O 1
ATOM 3031 N N . ASN A 1 387 ? 26.598 -8.277 -34.831 1.00 81.19 387 ASN A N 1
ATOM 3032 C CA . ASN A 1 387 ? 26.361 -9.704 -34.616 1.00 81.19 387 ASN A CA 1
ATOM 3033 C C . ASN A 1 387 ? 25.718 -9.988 -33.245 1.00 81.19 387 ASN A C 1
ATOM 3035 O O . ASN A 1 387 ? 25.487 -9.105 -32.418 1.00 81.19 387 ASN A O 1
ATOM 3039 N N . THR A 1 388 ? 25.438 -11.265 -32.991 1.00 87.50 388 THR A N 1
ATOM 3040 C CA . THR A 1 388 ? 24.857 -11.765 -31.735 1.00 87.50 388 THR A CA 1
ATOM 3041 C C . THR A 1 388 ? 25.745 -11.543 -30.508 1.00 87.50 388 THR A C 1
ATOM 3043 O O . THR A 1 388 ? 25.218 -11.293 -29.426 1.00 87.50 388 THR A O 1
ATOM 3046 N N . ALA A 1 389 ? 27.073 -11.585 -30.638 1.00 84.56 389 ALA A N 1
ATOM 3047 C CA . ALA A 1 389 ? 27.973 -11.346 -29.509 1.00 84.56 389 ALA A CA 1
ATOM 3048 C C . ALA A 1 389 ? 27.877 -9.894 -29.014 1.00 84.56 389 ALA A C 1
ATOM 3050 O O . ALA A 1 389 ? 27.769 -9.656 -27.809 1.00 84.56 389 ALA A O 1
ATOM 3051 N N . ALA A 1 390 ? 27.818 -8.928 -29.936 1.00 80.25 390 ALA A N 1
ATOM 3052 C CA . ALA A 1 390 ? 27.575 -7.528 -29.600 1.00 80.25 390 ALA A CA 1
ATOM 3053 C C . ALA A 1 390 ? 26.191 -7.318 -28.964 1.00 80.25 390 ALA A C 1
ATOM 3055 O O . ALA A 1 390 ? 26.061 -6.560 -28.001 1.00 80.25 390 ALA A O 1
ATOM 3056 N N . ALA A 1 391 ? 25.174 -8.039 -29.449 1.00 87.94 391 ALA A N 1
ATOM 3057 C CA . ALA A 1 391 ? 23.829 -8.014 -28.881 1.00 87.94 391 ALA A CA 1
ATOM 3058 C C . ALA A 1 391 ? 23.814 -8.439 -27.403 1.00 87.94 391 ALA A C 1
ATOM 3060 O O . ALA A 1 391 ? 23.241 -7.748 -26.557 1.00 87.94 391 ALA A O 1
ATOM 3061 N N . ILE A 1 392 ? 24.487 -9.548 -27.079 1.00 89.81 392 ILE A N 1
ATOM 3062 C CA . ILE A 1 392 ? 24.604 -10.060 -25.706 1.00 89.81 392 ILE A CA 1
ATOM 3063 C C . ILE A 1 392 ? 25.385 -9.073 -24.833 1.00 89.81 392 ILE A C 1
ATOM 3065 O O . ILE A 1 392 ? 24.919 -8.718 -23.750 1.00 89.81 392 ILE A O 1
ATOM 3069 N N . GLY A 1 393 ? 26.535 -8.586 -25.313 1.00 85.19 393 GLY A N 1
ATOM 3070 C CA . GLY A 1 393 ? 27.373 -7.636 -24.577 1.00 85.19 393 GLY A CA 1
ATOM 3071 C C . GLY A 1 393 ? 26.631 -6.346 -24.218 1.00 85.19 393 GLY A C 1
ATOM 3072 O O . GLY A 1 393 ? 26.626 -5.943 -23.055 1.00 85.19 393 GLY A O 1
ATOM 3073 N N . GLY A 1 394 ? 25.932 -5.741 -25.183 1.00 82.56 394 GLY A N 1
ATOM 3074 C CA . GLY A 1 394 ? 25.128 -4.542 -24.936 1.00 82.56 394 GLY A CA 1
ATOM 3075 C C . GLY A 1 394 ? 23.939 -4.792 -24.011 1.00 82.56 394 GLY A C 1
ATOM 3076 O O . GLY A 1 394 ? 23.670 -3.974 -23.133 1.00 82.56 394 GLY A O 1
ATOM 3077 N N . THR A 1 395 ? 23.272 -5.945 -24.139 1.00 88.62 395 THR A N 1
ATOM 3078 C CA . THR A 1 395 ? 22.176 -6.335 -23.235 1.00 88.62 395 THR A CA 1
ATOM 3079 C C . THR A 1 395 ? 22.662 -6.426 -21.787 1.00 88.62 395 THR A C 1
ATOM 3081 O O . THR A 1 395 ? 22.048 -5.845 -20.892 1.00 88.62 395 THR A O 1
ATOM 3084 N N . LEU A 1 396 ? 23.781 -7.120 -21.550 1.00 89.38 396 LEU A N 1
ATOM 3085 C CA . LEU A 1 396 ? 24.359 -7.293 -20.214 1.00 89.38 396 LEU A CA 1
ATOM 3086 C C . LEU A 1 396 ? 24.859 -5.972 -19.623 1.00 89.38 396 LEU A C 1
ATOM 3088 O O . LEU A 1 396 ? 24.643 -5.714 -18.439 1.00 89.38 396 LEU A O 1
ATOM 3092 N N . PHE A 1 397 ? 25.483 -5.122 -20.443 1.00 84.50 397 PHE A N 1
ATOM 3093 C CA . PHE A 1 397 ? 25.940 -3.801 -20.020 1.00 84.50 397 PHE A CA 1
ATOM 3094 C C . PHE A 1 397 ? 24.774 -2.935 -19.530 1.00 84.50 397 PHE A C 1
ATOM 3096 O O . PHE A 1 397 ? 24.804 -2.435 -18.406 1.00 84.50 397 PHE A O 1
ATOM 3103 N N . VAL A 1 398 ? 23.706 -2.829 -20.329 1.00 83.06 398 VAL A N 1
ATOM 3104 C CA . VAL A 1 398 ? 22.511 -2.051 -19.974 1.00 83.06 398 VAL A CA 1
ATOM 3105 C C . VAL A 1 398 ? 21.831 -2.620 -18.729 1.00 83.06 398 VAL A C 1
ATOM 3107 O O . VAL A 1 398 ? 21.478 -1.861 -17.826 1.00 83.06 398 VAL A O 1
ATOM 3110 N N . LEU A 1 399 ? 21.699 -3.946 -18.633 1.00 86.69 399 LEU A N 1
ATOM 3111 C CA . LEU A 1 399 ? 21.154 -4.610 -17.449 1.00 86.69 399 LEU A CA 1
ATOM 3112 C C . LEU A 1 399 ? 21.945 -4.234 -16.181 1.00 86.69 399 LEU A C 1
ATOM 3114 O O . LEU A 1 399 ? 21.343 -3.883 -15.164 1.00 86.69 399 LEU A O 1
ATOM 3118 N N . ALA A 1 400 ? 23.280 -4.246 -16.247 1.00 85.44 400 ALA A N 1
ATOM 3119 C CA . ALA A 1 400 ? 24.147 -3.862 -15.134 1.00 85.44 400 ALA A CA 1
ATOM 3120 C C . ALA A 1 400 ? 24.021 -2.368 -14.780 1.00 85.44 400 ALA A C 1
ATOM 3122 O O . ALA A 1 400 ? 23.934 -2.021 -13.600 1.00 85.44 400 ALA A O 1
ATOM 3123 N N . SER A 1 401 ? 23.939 -1.479 -15.777 1.00 79.38 401 SER A N 1
ATOM 3124 C CA . SER A 1 401 ? 23.730 -0.040 -15.561 1.00 79.38 401 SER A CA 1
ATOM 3125 C C . SER A 1 401 ? 22.382 0.262 -14.894 1.00 79.38 401 SER A C 1
ATOM 3127 O O . SER A 1 401 ? 22.311 1.075 -13.967 1.00 79.38 401 SER A O 1
ATOM 3129 N N . VAL A 1 402 ? 21.307 -0.413 -15.312 1.00 79.06 402 VAL A N 1
ATOM 3130 C CA . VAL A 1 402 ? 19.976 -0.274 -14.695 1.00 79.06 402 VAL A CA 1
ATOM 3131 C C . VAL A 1 402 ? 19.984 -0.814 -13.263 1.00 79.06 402 VAL A C 1
ATOM 3133 O O . VAL A 1 402 ? 19.456 -0.175 -12.350 1.00 79.06 402 VAL A O 1
ATOM 3136 N N . ALA A 1 403 ? 20.650 -1.944 -13.019 1.00 81.94 403 ALA A N 1
ATOM 3137 C CA . ALA A 1 403 ? 20.812 -2.476 -11.669 1.00 81.94 403 ALA A CA 1
ATOM 3138 C C . ALA A 1 403 ? 21.562 -1.489 -10.753 1.00 81.94 403 ALA A C 1
ATOM 3140 O O . ALA A 1 403 ? 21.104 -1.217 -9.641 1.00 81.94 403 ALA A O 1
ATOM 3141 N N . LEU A 1 404 ? 22.654 -0.883 -11.229 1.00 81.38 404 LEU A N 1
ATOM 3142 C CA . LEU A 1 404 ? 23.443 0.082 -10.462 1.00 81.38 404 LEU A CA 1
ATOM 3143 C C . LEU A 1 404 ? 22.662 1.372 -10.163 1.00 81.38 404 LEU A C 1
ATOM 3145 O O . LEU A 1 404 ? 22.593 1.798 -9.011 1.00 81.38 404 LEU A O 1
ATOM 3149 N N . THR A 1 405 ? 22.008 1.960 -11.168 1.00 75.81 405 THR A N 1
ATOM 3150 C CA . THR A 1 405 ? 21.193 3.179 -10.993 1.00 75.81 405 THR A CA 1
ATOM 3151 C C . THR A 1 405 ? 19.983 2.935 -10.094 1.00 75.81 405 THR A C 1
ATOM 3153 O O . THR A 1 405 ? 19.675 3.759 -9.233 1.00 75.81 405 THR A O 1
ATOM 3156 N N . SER A 1 406 ? 19.324 1.778 -10.215 1.00 74.25 406 SER A N 1
ATOM 3157 C CA . SER A 1 406 ? 18.232 1.396 -9.316 1.00 74.25 406 SER A CA 1
ATOM 3158 C C . SER A 1 406 ? 18.699 1.241 -7.866 1.00 74.25 406 SER A C 1
ATOM 3160 O O . SER A 1 406 ? 17.923 1.508 -6.955 1.00 74.25 406 SER A O 1
ATOM 3162 N N . ARG A 1 407 ? 19.948 0.816 -7.630 1.00 76.50 407 ARG A N 1
ATOM 3163 C CA . ARG A 1 407 ? 20.548 0.717 -6.293 1.00 76.50 407 ARG A CA 1
ATOM 3164 C C . ARG A 1 407 ? 20.944 2.088 -5.742 1.00 76.50 407 ARG A C 1
ATOM 3166 O O . ARG A 1 407 ? 20.674 2.345 -4.579 1.00 76.50 407 ARG A O 1
ATOM 3173 N N . ALA A 1 408 ? 21.498 2.972 -6.569 1.00 73.56 408 ALA A N 1
ATOM 3174 C CA . ALA A 1 408 ? 21.850 4.337 -6.170 1.00 73.56 408 ALA A CA 1
ATOM 3175 C C . ALA A 1 408 ? 20.616 5.204 -5.849 1.00 73.56 408 ALA A C 1
ATOM 3177 O O . ALA A 1 408 ? 20.648 6.028 -4.946 1.00 73.56 408 ALA A O 1
ATOM 3178 N N . LEU A 1 409 ? 19.501 4.995 -6.556 1.00 69.75 409 LEU A N 1
ATOM 3179 C CA . LEU A 1 409 ? 18.250 5.740 -6.352 1.00 69.75 409 LEU A CA 1
ATOM 3180 C C . LEU A 1 409 ? 17.313 5.110 -5.305 1.00 69.75 409 LEU A C 1
ATOM 3182 O O . LEU A 1 409 ? 16.184 5.573 -5.151 1.00 69.75 409 LEU A O 1
ATOM 3186 N N . ARG A 1 410 ? 17.731 4.030 -4.628 1.00 62.59 410 ARG A N 1
ATOM 3187 C CA . ARG A 1 410 ? 16.919 3.296 -3.636 1.00 62.59 410 ARG A CA 1
ATOM 3188 C C . ARG A 1 410 ? 16.829 3.995 -2.270 1.00 62.59 410 ARG A C 1
ATOM 3190 O O . ARG A 1 410 ? 16.098 3.520 -1.408 1.00 62.59 410 ARG A O 1
ATOM 3197 N N . GLU A 1 411 ? 17.510 5.121 -2.075 1.00 53.03 411 GLU A N 1
ATOM 3198 C CA . GLU A 1 411 ? 17.431 5.924 -0.849 1.00 53.03 411 GLU A CA 1
ATOM 3199 C C . GLU A 1 411 ? 16.126 6.753 -0.803 1.00 53.03 411 GLU A C 1
ATOM 3201 O O . GLU A 1 411 ? 16.093 7.929 -1.158 1.00 53.03 411 GLU A O 1
ATOM 3206 N N . GLY A 1 412 ? 15.016 6.109 -0.417 1.00 53.41 412 GLY A N 1
ATOM 3207 C CA . GLY A 1 412 ? 13.851 6.720 0.256 1.00 53.41 412 GLY A CA 1
ATOM 3208 C C . GLY A 1 412 ? 12.930 7.694 -0.503 1.00 53.41 412 GLY A C 1
ATOM 3209 O O . GLY A 1 412 ? 11.918 8.096 0.058 1.00 53.41 412 GLY A O 1
ATOM 3210 N N . LYS A 1 413 ? 13.225 8.079 -1.752 1.00 59.22 413 LYS A N 1
ATOM 3211 C CA . LYS A 1 413 ? 12.545 9.213 -2.434 1.00 59.22 413 LYS A CA 1
ATOM 3212 C C . LYS A 1 413 ? 11.517 8.841 -3.511 1.00 59.22 413 LYS A C 1
ATOM 3214 O O . LYS A 1 413 ? 11.076 9.703 -4.267 1.00 59.22 413 LYS A O 1
ATOM 3219 N N . GLU A 1 414 ? 11.167 7.563 -3.665 1.00 59.12 414 GLU A N 1
ATOM 3220 C CA . GLU A 1 414 ? 10.370 7.111 -4.820 1.00 59.12 414 GLU A CA 1
ATOM 3221 C C . GLU A 1 414 ? 8.882 7.449 -4.747 1.00 59.12 414 GLU A C 1
ATOM 3223 O O . GLU A 1 414 ? 8.244 7.633 -5.787 1.00 59.12 414 GLU A O 1
ATOM 3228 N N . ILE A 1 415 ? 8.324 7.489 -3.539 1.00 61.50 415 ILE A N 1
ATOM 3229 C CA . ILE A 1 415 ? 6.914 7.786 -3.315 1.00 61.50 415 ILE A CA 1
ATOM 3230 C C . ILE A 1 415 ? 6.837 8.999 -2.402 1.00 61.50 415 ILE A C 1
ATOM 3232 O O . ILE A 1 415 ? 7.201 8.947 -1.229 1.00 61.50 415 ILE A O 1
ATOM 3236 N N . VAL A 1 416 ? 6.341 10.090 -2.970 1.00 63.12 416 VAL A N 1
ATOM 3237 C CA . VAL A 1 416 ? 6.031 11.315 -2.243 1.00 63.12 416 VAL A CA 1
ATOM 3238 C C . VAL A 1 416 ? 4.555 11.276 -1.908 1.00 63.12 416 VAL A C 1
ATOM 3240 O O . VAL A 1 416 ? 3.715 11.256 -2.815 1.00 63.12 416 VAL A O 1
ATOM 3243 N N . ILE A 1 417 ? 4.255 11.255 -0.614 1.00 59.47 417 ILE A N 1
ATOM 3244 C CA . ILE A 1 417 ? 2.885 11.232 -0.114 1.00 59.47 417 ILE A CA 1
ATOM 3245 C C . ILE A 1 417 ? 2.554 12.618 0.412 1.00 59.47 417 ILE A C 1
ATOM 3247 O O . ILE A 1 417 ? 3.235 13.148 1.290 1.00 59.47 417 ILE A O 1
ATOM 3251 N N . THR A 1 418 ? 1.479 13.196 -0.113 1.00 57.25 418 THR A N 1
ATOM 3252 C CA . THR A 1 418 ? 0.841 14.348 0.523 1.00 57.25 418 THR A CA 1
ATOM 3253 C C . THR A 1 418 ? -0.272 13.879 1.450 1.00 57.25 418 THR A C 1
ATOM 3255 O O . THR A 1 418 ? -0.989 12.926 1.151 1.00 57.25 418 THR A O 1
ATOM 3258 N N . GLU A 1 419 ? -0.493 14.585 2.553 1.00 52.44 419 GLU A N 1
ATOM 3259 C CA . GLU A 1 419 ? -1.582 14.300 3.503 1.00 52.44 419 GLU A CA 1
ATOM 3260 C C . GLU A 1 419 ? -2.977 14.293 2.830 1.00 52.44 419 GLU A C 1
ATOM 3262 O O . GLU A 1 419 ? -3.906 13.621 3.262 1.00 52.44 419 GLU A O 1
ATOM 3267 N N . ARG A 1 420 ? -3.133 14.984 1.691 1.00 51.12 420 ARG A N 1
ATOM 3268 C CA . ARG A 1 420 ? -4.370 14.973 0.889 1.00 51.12 420 ARG A CA 1
ATOM 3269 C C . ARG A 1 420 ? -4.568 13.680 0.084 1.00 51.12 420 ARG A C 1
ATOM 3271 O O . ARG A 1 420 ? -5.679 13.420 -0.374 1.00 51.12 420 ARG A O 1
ATOM 3278 N N . GLU A 1 421 ? -3.500 12.919 -0.140 1.00 50.78 421 GLU A N 1
ATOM 3279 C CA . GLU A 1 421 ? -3.460 11.670 -0.912 1.00 50.78 421 GLU A CA 1
ATOM 3280 C C . GLU A 1 421 ? -3.557 10.419 -0.046 1.00 50.78 421 GLU A C 1
ATOM 3282 O O . GLU A 1 421 ? -3.963 9.376 -0.563 1.00 50.78 421 GLU A O 1
ATOM 3287 N N . THR A 1 422 ? -3.291 10.530 1.261 1.00 50.66 422 THR A N 1
ATOM 3288 C CA . THR A 1 422 ? -3.664 9.479 2.208 1.00 50.66 422 THR A CA 1
ATOM 3289 C C . THR A 1 422 ? -5.176 9.253 2.098 1.00 50.66 422 THR A C 1
ATOM 3291 O O . THR A 1 422 ? -5.579 8.120 1.926 1.00 50.66 422 THR A O 1
ATOM 3294 N N . ALA A 1 423 ? -6.004 10.303 1.980 1.00 51.84 423 ALA A N 1
ATOM 3295 C CA . ALA A 1 423 ? -7.481 10.283 1.935 1.00 51.84 423 ALA A CA 1
ATOM 3296 C C . ALA A 1 423 ? -8.190 9.297 0.960 1.00 51.84 423 ALA A C 1
ATOM 3298 O O . ALA A 1 423 ? -9.369 8.993 1.170 1.00 51.84 423 ALA A O 1
ATOM 3299 N N . ASP A 1 424 ? -7.544 8.815 -0.110 1.00 61.62 424 ASP A N 1
ATOM 3300 C CA . ASP A 1 424 ? -8.101 7.783 -1.003 1.00 61.62 424 ASP A CA 1
ATOM 3301 C C . ASP A 1 424 ? -6.987 7.034 -1.771 1.00 61.62 424 ASP A C 1
ATOM 3303 O O . ASP A 1 424 ? -6.500 7.542 -2.796 1.00 61.62 424 ASP A O 1
ATOM 3307 N N . PRO A 1 425 ? -6.634 5.796 -1.362 1.00 64.12 425 PRO A N 1
ATOM 3308 C CA . PRO A 1 425 ? -5.609 4.990 -2.025 1.00 64.12 425 PRO A CA 1
ATOM 3309 C C . PRO A 1 425 ? -5.866 4.754 -3.515 1.00 64.12 425 PRO A C 1
ATOM 3311 O O . PRO A 1 425 ? -4.914 4.615 -4.288 1.00 64.12 425 PRO A O 1
ATOM 3314 N N . ARG A 1 426 ? -7.136 4.717 -3.950 1.00 69.88 426 ARG A N 1
ATOM 3315 C CA . ARG A 1 426 ? -7.491 4.511 -5.363 1.00 69.88 426 ARG A CA 1
ATOM 3316 C C . ARG A 1 426 ? -7.150 5.746 -6.188 1.00 69.88 426 ARG A C 1
ATOM 3318 O O . ARG A 1 426 ? -6.624 5.614 -7.295 1.00 69.88 426 ARG A O 1
ATOM 3325 N N . SER A 1 427 ? -7.404 6.939 -5.650 1.00 69.44 427 SER A N 1
ATOM 3326 C CA . SER A 1 427 ? -7.008 8.196 -6.289 1.00 69.44 427 SER A CA 1
ATOM 3327 C C . SER A 1 427 ? -5.485 8.324 -6.396 1.00 69.44 427 SER A C 1
ATOM 3329 O O . SER A 1 427 ? -4.985 8.691 -7.462 1.00 69.44 427 SER A O 1
ATOM 3331 N N . HIS A 1 428 ? -4.753 7.926 -5.347 1.00 73.38 428 HIS A N 1
ATOM 3332 C CA . HIS A 1 428 ? -3.291 7.912 -5.324 1.00 73.38 428 HIS A CA 1
ATOM 3333 C C . HIS A 1 428 ? -2.735 6.956 -6.390 1.00 73.38 428 HIS A C 1
ATOM 3335 O O . HIS A 1 428 ? -1.946 7.356 -7.247 1.00 73.38 428 HIS A O 1
ATOM 3341 N N . LEU A 1 429 ? -3.248 5.721 -6.440 1.00 77.88 429 LEU A N 1
ATOM 3342 C CA . LEU A 1 429 ? -2.866 4.737 -7.454 1.00 77.88 429 LEU A CA 1
ATOM 3343 C C . LEU A 1 429 ? -3.192 5.218 -8.879 1.00 77.88 429 LEU A C 1
ATOM 3345 O O . LEU A 1 429 ? -2.396 5.019 -9.796 1.00 77.88 429 LEU A O 1
ATOM 3349 N N . ARG A 1 430 ? -4.343 5.877 -9.087 1.00 82.69 430 ARG A N 1
ATOM 3350 C CA . ARG A 1 430 ? -4.725 6.435 -10.395 1.00 82.69 430 ARG A CA 1
ATOM 3351 C C . ARG A 1 430 ? -3.754 7.526 -10.846 1.00 82.69 430 ARG A C 1
ATOM 3353 O O . ARG A 1 430 ? -3.403 7.536 -12.023 1.00 82.69 430 ARG A O 1
ATOM 3360 N N . ARG A 1 431 ? -3.316 8.416 -9.948 1.00 81.25 431 ARG A N 1
ATOM 3361 C CA . ARG A 1 431 ? -2.326 9.467 -10.254 1.00 81.25 431 ARG A CA 1
ATOM 3362 C C . ARG A 1 431 ? -0.979 8.874 -10.640 1.00 81.25 431 ARG A C 1
ATOM 3364 O O . ARG A 1 431 ? -0.493 9.180 -11.723 1.00 81.25 431 ARG A O 1
ATOM 3371 N N . TYR A 1 432 ? -0.439 7.966 -9.828 1.00 81.94 432 TYR A N 1
ATOM 3372 C CA . TYR A 1 432 ? 0.834 7.307 -10.132 1.00 81.94 432 TYR A CA 1
ATOM 3373 C C . TYR A 1 432 ? 0.762 6.460 -11.406 1.00 81.94 432 TYR A C 1
ATOM 3375 O O . TYR A 1 432 ? 1.729 6.418 -12.158 1.00 81.94 432 TYR A O 1
ATOM 3383 N N . ARG A 1 433 ? -0.395 5.861 -11.720 1.00 88.31 433 ARG A N 1
ATOM 3384 C CA . ARG A 1 433 ? -0.626 5.210 -13.017 1.00 88.31 433 ARG A CA 1
ATOM 3385 C C . ARG A 1 433 ? -0.566 6.205 -14.177 1.00 88.31 433 ARG A C 1
ATOM 3387 O O . ARG A 1 433 ? 0.101 5.929 -15.165 1.00 88.31 433 ARG A O 1
ATOM 3394 N N . MET A 1 434 ? -1.264 7.339 -14.082 1.00 87.69 434 MET A N 1
ATOM 3395 C CA . MET A 1 434 ? -1.248 8.363 -15.139 1.00 87.69 434 MET A CA 1
ATOM 3396 C C . MET A 1 434 ? 0.156 8.937 -15.333 1.00 87.69 434 MET A C 1
ATOM 3398 O O . MET A 1 434 ? 0.604 9.059 -16.468 1.00 87.69 434 MET A O 1
ATOM 3402 N N . LEU A 1 435 ? 0.869 9.212 -14.239 1.00 83.94 435 LEU A N 1
ATOM 3403 C CA . LEU A 1 435 ? 2.249 9.678 -14.286 1.00 83.94 435 LEU A CA 1
ATOM 3404 C C . LEU A 1 435 ? 3.178 8.631 -14.913 1.00 83.94 435 LEU A C 1
ATOM 3406 O O . LEU A 1 435 ? 3.985 8.970 -15.772 1.00 83.94 435 LEU A O 1
ATOM 3410 N N . ALA A 1 436 ? 3.035 7.359 -14.538 1.00 86.25 436 ALA A N 1
ATOM 3411 C CA . ALA A 1 436 ? 3.830 6.274 -15.100 1.00 86.25 436 ALA A CA 1
ATOM 3412 C C . ALA A 1 436 ? 3.613 6.115 -16.611 1.00 86.25 436 ALA A C 1
ATOM 3414 O O . ALA A 1 436 ? 4.582 6.013 -17.358 1.00 86.25 436 ALA A O 1
ATOM 3415 N N . VAL A 1 437 ? 2.355 6.151 -17.065 1.00 90.75 437 VAL A N 1
ATOM 3416 C CA . VAL A 1 437 ? 2.014 6.104 -18.496 1.00 90.75 437 VAL A CA 1
ATOM 3417 C C . VAL A 1 437 ? 2.565 7.325 -19.230 1.00 90.75 437 VAL A C 1
ATOM 3419 O O . VAL A 1 437 ? 3.130 7.175 -20.308 1.00 90.75 437 VAL A O 1
ATOM 3422 N N . PHE A 1 438 ? 2.452 8.519 -18.644 1.00 89.31 438 PHE A N 1
ATOM 3423 C CA . PHE A 1 438 ? 2.984 9.747 -19.232 1.00 89.31 438 PHE A CA 1
ATOM 3424 C C . PHE A 1 438 ? 4.508 9.687 -19.405 1.00 89.31 438 PHE A C 1
ATOM 3426 O O . PHE A 1 438 ? 5.007 9.902 -20.505 1.00 89.31 438 PHE A O 1
ATOM 3433 N N . VAL A 1 439 ? 5.250 9.331 -18.352 1.00 84.19 439 VAL A N 1
ATOM 3434 C CA . VAL A 1 439 ? 6.719 9.231 -18.404 1.00 84.19 439 VAL A CA 1
ATOM 3435 C C . VAL A 1 439 ? 7.162 8.130 -19.375 1.00 84.19 439 VAL A C 1
ATOM 3437 O O . VAL A 1 439 ? 8.104 8.339 -20.134 1.00 84.19 439 VAL A O 1
ATOM 3440 N N . ALA A 1 440 ? 6.458 6.994 -19.417 1.00 88.19 440 ALA A N 1
ATOM 3441 C CA . ALA A 1 440 ? 6.712 5.933 -20.390 1.00 88.19 440 ALA A CA 1
ATOM 3442 C C . ALA A 1 440 ? 6.465 6.386 -21.838 1.00 88.19 440 ALA A C 1
ATOM 3444 O O . ALA A 1 440 ? 7.267 6.077 -22.717 1.00 88.19 440 ALA A O 1
ATOM 3445 N N . ALA A 1 441 ? 5.399 7.151 -22.092 1.00 90.88 441 ALA A N 1
ATOM 3446 C CA . ALA A 1 441 ? 5.119 7.706 -23.413 1.00 90.88 441 ALA A CA 1
ATOM 3447 C C . ALA A 1 441 ? 6.201 8.705 -23.846 1.00 90.88 441 ALA A C 1
ATOM 3449 O O . ALA A 1 441 ? 6.700 8.614 -24.964 1.00 90.88 441 ALA A O 1
ATOM 3450 N N . VAL A 1 442 ? 6.622 9.607 -22.951 1.00 87.75 442 VAL A N 1
ATOM 3451 C CA . VAL A 1 442 ? 7.725 10.546 -23.217 1.00 87.75 442 VAL A CA 1
ATOM 3452 C C . VAL A 1 442 ? 9.022 9.793 -23.517 1.00 87.75 442 VAL A C 1
ATOM 3454 O O . VAL A 1 442 ? 9.705 10.131 -24.479 1.00 87.75 442 VAL A O 1
ATOM 3457 N N . ALA A 1 443 ? 9.339 8.743 -22.754 1.00 83.88 443 ALA A N 1
ATOM 3458 C CA . ALA A 1 443 ? 10.507 7.898 -22.997 1.00 83.88 443 ALA A CA 1
ATOM 3459 C C . ALA A 1 443 ? 10.453 7.204 -24.361 1.00 83.88 443 ALA A C 1
ATOM 3461 O O . ALA A 1 443 ? 11.436 7.220 -25.100 1.00 83.88 443 ALA A O 1
ATOM 3462 N N . GLY A 1 444 ? 9.298 6.630 -24.709 1.00 88.62 444 GLY A N 1
ATOM 3463 C CA . GLY A 1 444 ? 9.094 5.968 -25.992 1.00 88.62 444 GLY A CA 1
ATOM 3464 C C . GLY A 1 444 ? 9.210 6.927 -27.171 1.00 88.62 444 GLY A C 1
ATOM 3465 O O . GLY A 1 444 ? 9.895 6.611 -28.138 1.00 88.62 444 GLY A O 1
ATOM 3466 N N . ILE A 1 445 ? 8.616 8.121 -27.069 1.00 90.25 445 ILE A N 1
ATOM 3467 C CA . ILE A 1 445 ? 8.712 9.167 -28.097 1.00 90.25 445 ILE A CA 1
ATOM 3468 C C . ILE A 1 445 ? 10.152 9.674 -28.218 1.00 90.25 445 ILE A C 1
ATOM 3470 O O . ILE A 1 445 ? 10.656 9.796 -29.328 1.00 90.25 445 ILE A O 1
ATOM 3474 N N . ALA A 1 446 ? 10.840 9.932 -27.104 1.00 84.75 446 ALA A N 1
ATOM 3475 C CA . ALA A 1 446 ? 12.235 10.367 -27.125 1.00 84.75 446 ALA A CA 1
ATOM 3476 C C . ALA A 1 446 ? 13.154 9.300 -27.744 1.00 84.75 446 ALA A C 1
ATOM 3478 O O . ALA A 1 446 ? 14.002 9.631 -28.571 1.00 84.75 446 ALA A O 1
ATOM 3479 N N . GLY A 1 447 ? 12.949 8.023 -27.401 1.00 83.19 447 GLY A N 1
ATOM 3480 C CA . GLY A 1 447 ? 13.656 6.897 -28.015 1.00 83.19 447 GLY A CA 1
ATOM 3481 C C . GLY A 1 447 ? 13.356 6.764 -29.509 1.00 83.19 447 GLY A C 1
ATOM 3482 O O . GLY A 1 447 ? 14.275 6.570 -30.301 1.00 83.19 447 GLY A O 1
ATOM 3483 N N . TRP A 1 448 ? 12.093 6.939 -29.906 1.00 88.12 448 TRP A N 1
ATOM 3484 C CA . TRP A 1 448 ? 11.660 6.916 -31.304 1.00 88.12 448 TRP A CA 1
ATOM 3485 C C . TRP A 1 448 ? 12.289 8.049 -32.122 1.00 88.12 448 TRP A C 1
ATOM 3487 O O . TRP A 1 448 ? 12.910 7.797 -33.153 1.00 88.12 448 TRP A O 1
ATOM 3497 N N . VAL A 1 449 ? 12.186 9.295 -31.655 1.00 86.81 449 VAL A N 1
ATOM 3498 C CA . VAL A 1 449 ? 12.741 10.475 -32.335 1.00 86.81 449 VAL A CA 1
ATOM 3499 C C . VAL A 1 449 ? 14.265 10.408 -32.382 1.00 86.81 449 VAL A C 1
ATOM 3501 O O . VAL A 1 449 ? 14.853 10.628 -33.440 1.00 86.81 449 VAL A O 1
ATOM 3504 N N . GLY A 1 450 ? 14.904 10.058 -31.263 1.00 81.69 450 GLY A N 1
ATOM 3505 C CA . GLY A 1 450 ? 16.357 9.945 -31.171 1.00 81.69 450 GLY A CA 1
ATOM 3506 C C . GLY A 1 450 ? 16.916 8.889 -32.121 1.00 81.69 450 GLY A C 1
ATOM 3507 O O . GLY A 1 450 ? 17.841 9.179 -32.881 1.00 81.69 450 GLY A O 1
ATOM 3508 N N . LEU A 1 451 ? 16.320 7.689 -32.142 1.00 82.62 451 LEU A N 1
ATOM 3509 C CA . LEU A 1 451 ? 16.771 6.633 -33.046 1.00 82.62 451 LEU A CA 1
ATOM 3510 C C . LEU A 1 451 ? 16.446 6.953 -34.509 1.00 82.62 451 LEU A C 1
ATOM 3512 O O . LEU A 1 451 ? 17.268 6.678 -35.377 1.00 82.62 451 LEU A O 1
ATOM 3516 N N . SER A 1 452 ? 15.304 7.589 -34.790 1.00 83.75 452 SER A N 1
ATOM 3517 C CA . SER A 1 452 ? 14.950 8.013 -36.153 1.00 83.75 452 SER A CA 1
ATOM 3518 C C . SER A 1 452 ? 15.948 9.025 -36.712 1.00 83.75 452 SER A C 1
ATOM 3520 O O . SER A 1 452 ? 16.417 8.871 -37.837 1.00 83.75 452 SER A O 1
ATOM 3522 N N . ALA A 1 453 ? 16.315 10.039 -35.922 1.00 80.75 453 ALA A N 1
ATOM 3523 C CA . ALA A 1 453 ? 17.309 11.033 -36.321 1.00 80.75 453 ALA A CA 1
ATOM 3524 C C . ALA A 1 453 ? 18.681 10.389 -36.573 1.00 80.75 453 ALA A C 1
ATOM 3526 O O . ALA A 1 453 ? 19.365 10.736 -37.536 1.00 80.75 453 ALA A O 1
ATOM 3527 N N . TRP A 1 454 ? 19.064 9.418 -35.740 1.00 78.81 454 TRP A N 1
ATOM 3528 C CA . TRP A 1 454 ? 20.328 8.705 -35.884 1.00 78.81 454 TRP A CA 1
ATOM 3529 C C . TRP A 1 454 ? 20.348 7.770 -37.104 1.00 78.81 454 TRP A C 1
ATOM 3531 O O . TRP A 1 454 ? 21.267 7.866 -37.912 1.00 78.81 454 TRP A O 1
ATOM 3541 N N . ILE A 1 455 ? 19.333 6.921 -37.303 1.00 75.31 455 ILE A N 1
ATOM 3542 C CA . ILE A 1 455 ? 19.249 6.022 -38.470 1.00 75.31 455 ILE A CA 1
ATOM 3543 C C . ILE A 1 455 ? 19.121 6.839 -39.765 1.00 75.31 455 ILE A C 1
ATOM 3545 O O . ILE A 1 455 ? 19.882 6.621 -40.708 1.00 75.31 455 ILE A O 1
ATOM 3549 N N . GLY A 1 456 ? 18.223 7.825 -39.809 1.00 74.38 456 GLY A N 1
ATOM 3550 C CA . GLY A 1 456 ? 18.019 8.658 -40.995 1.00 74.38 456 GLY A CA 1
ATOM 3551 C C . GLY A 1 456 ? 19.254 9.491 -41.355 1.00 74.38 456 GLY A C 1
ATOM 3552 O O . GLY A 1 456 ? 19.642 9.545 -42.518 1.00 74.38 456 GLY A O 1
ATOM 3553 N N . GLY A 1 457 ? 19.917 10.094 -40.362 1.00 73.12 457 GLY A N 1
ATOM 3554 C CA . GLY A 1 457 ? 21.096 10.934 -40.586 1.00 73.12 457 GLY A CA 1
ATOM 3555 C C . GLY A 1 457 ? 22.389 10.147 -40.815 1.00 73.12 457 GLY A C 1
ATOM 3556 O O . GLY A 1 457 ? 23.117 10.412 -41.770 1.00 73.12 457 GLY A O 1
ATOM 3557 N N . ALA A 1 458 ? 22.694 9.179 -39.947 1.00 67.75 458 ALA A N 1
ATOM 3558 C CA . ALA A 1 458 ? 23.961 8.450 -39.983 1.00 67.75 458 ALA A CA 1
ATOM 3559 C C . ALA A 1 458 ? 23.914 7.236 -40.919 1.00 67.75 458 ALA A C 1
ATOM 3561 O O . ALA A 1 458 ? 24.878 6.993 -41.650 1.00 67.75 458 ALA A O 1
ATOM 3562 N N . ALA A 1 459 ? 22.818 6.469 -40.936 1.00 65.81 459 ALA A N 1
ATOM 3563 C CA . ALA A 1 459 ? 22.691 5.296 -41.803 1.00 65.81 459 ALA A CA 1
ATOM 3564 C C . ALA A 1 459 ? 22.162 5.648 -43.205 1.00 65.81 459 ALA A C 1
ATOM 3566 O O . ALA A 1 459 ? 22.530 4.957 -44.151 1.00 65.81 459 ALA A O 1
ATOM 3567 N N . GLY A 1 460 ? 21.418 6.747 -43.370 1.00 66.94 460 GLY A N 1
ATOM 3568 C CA . GLY A 1 460 ? 20.893 7.179 -44.672 1.00 66.94 460 GLY A CA 1
ATOM 3569 C C . GLY A 1 460 ? 19.757 6.295 -45.197 1.00 66.94 460 GLY A C 1
ATOM 3570 O O . GLY A 1 460 ? 19.617 6.150 -46.407 1.00 66.94 460 GLY A O 1
ATOM 3571 N N . ALA A 1 461 ? 19.002 5.670 -44.290 1.00 72.75 461 ALA A N 1
ATOM 3572 C CA . ALA A 1 461 ? 17.874 4.798 -44.611 1.00 72.75 461 ALA A CA 1
ATOM 3573 C C . ALA A 1 461 ? 16.647 5.587 -45.100 1.00 72.75 461 ALA A C 1
ATOM 3575 O O . ALA A 1 461 ? 16.506 6.780 -44.813 1.00 72.75 461 ALA A O 1
ATOM 3576 N N . ASP A 1 462 ? 15.722 4.913 -45.787 1.00 78.62 462 ASP A N 1
ATOM 3577 C CA . ASP A 1 462 ? 14.440 5.507 -46.167 1.00 78.62 462 ASP A CA 1
ATOM 3578 C C . ASP A 1 462 ? 13.549 5.785 -44.939 1.00 78.62 462 ASP A C 1
ATOM 3580 O O . ASP A 1 462 ? 13.744 5.256 -43.835 1.00 78.62 462 ASP A O 1
ATOM 3584 N N . SER A 1 463 ? 12.548 6.647 -45.123 1.00 82.44 463 SER A N 1
ATOM 3585 C CA . SER A 1 463 ? 11.697 7.117 -44.028 1.00 82.44 463 SER A CA 1
ATOM 3586 C C . SER A 1 463 ? 10.832 6.014 -43.408 1.00 82.44 463 SER A C 1
ATOM 3588 O O . SER A 1 463 ? 10.623 6.035 -42.195 1.00 82.44 463 SER A O 1
ATOM 3590 N N . VAL A 1 464 ? 10.350 5.044 -44.193 1.00 82.19 464 VAL A N 1
ATOM 3591 C CA . VAL A 1 464 ? 9.456 3.979 -43.702 1.00 82.19 464 VAL A CA 1
ATOM 3592 C C . VAL A 1 464 ? 10.234 3.016 -42.819 1.00 82.19 464 VAL A C 1
ATOM 3594 O O . VAL A 1 464 ? 9.807 2.683 -41.707 1.00 82.19 464 VAL A O 1
ATOM 3597 N N . THR A 1 465 ? 11.416 2.619 -43.276 1.00 77.00 465 THR A N 1
ATOM 3598 C CA . THR A 1 465 ? 12.287 1.726 -42.524 1.00 77.00 465 THR A CA 1
ATOM 3599 C C . THR A 1 465 ? 12.782 2.398 -41.246 1.00 77.00 465 THR A C 1
ATOM 3601 O O . THR A 1 465 ? 12.645 1.835 -40.157 1.00 77.00 465 THR A O 1
ATOM 3604 N N . THR A 1 466 ? 13.227 3.655 -41.337 1.00 81.94 466 THR A N 1
ATOM 3605 C CA . THR A 1 466 ? 13.621 4.462 -40.170 1.00 81.94 466 THR A CA 1
ATOM 3606 C C . THR A 1 466 ? 12.509 4.517 -39.118 1.00 81.94 466 THR A C 1
ATOM 3608 O O . THR A 1 466 ? 12.757 4.241 -37.943 1.00 81.94 466 THR A O 1
ATOM 3611 N N . MET A 1 467 ? 11.269 4.801 -39.533 1.00 85.00 467 MET A N 1
ATOM 3612 C CA . MET A 1 467 ? 10.122 4.862 -38.622 1.00 85.00 467 MET A CA 1
ATOM 3613 C C . MET A 1 467 ? 9.830 3.515 -37.957 1.00 85.00 467 MET A C 1
ATOM 3615 O O . MET A 1 467 ? 9.532 3.487 -36.763 1.00 85.00 467 MET A O 1
ATOM 3619 N N . THR A 1 468 ? 9.933 2.412 -38.701 1.00 86.06 468 THR A N 1
ATOM 3620 C CA . THR A 1 468 ? 9.602 1.066 -38.211 1.00 86.06 468 THR A CA 1
ATOM 3621 C C . THR A 1 468 ? 10.579 0.605 -37.130 1.00 86.06 468 THR A C 1
ATOM 3623 O O . THR A 1 468 ? 10.158 0.253 -36.026 1.00 86.06 468 THR A O 1
ATOM 3626 N N . TYR A 1 469 ? 11.888 0.665 -37.397 1.00 84.19 469 TYR A N 1
ATOM 3627 C CA . TYR A 1 469 ? 12.910 0.255 -36.424 1.00 84.19 469 TYR A CA 1
ATOM 3628 C C . TYR A 1 469 ? 12.901 1.147 -35.180 1.00 84.19 469 TYR A C 1
ATOM 3630 O O . TYR A 1 469 ? 12.987 0.662 -34.047 1.00 84.19 469 TYR A O 1
ATOM 3638 N N . ALA A 1 470 ? 12.717 2.452 -35.377 1.00 85.94 470 ALA A N 1
ATOM 3639 C CA . ALA A 1 470 ? 12.613 3.388 -34.276 1.00 85.94 470 ALA A CA 1
ATOM 3640 C C . ALA A 1 470 ? 11.366 3.153 -33.411 1.00 85.94 470 ALA A C 1
ATOM 3642 O O . ALA A 1 470 ? 11.437 3.332 -32.195 1.00 85.94 470 ALA A O 1
ATOM 3643 N N . LEU A 1 471 ? 10.233 2.753 -33.997 1.00 91.12 471 LEU A N 1
ATOM 3644 C CA . LEU A 1 471 ? 9.007 2.471 -33.246 1.00 91.12 471 LEU A CA 1
ATOM 3645 C C . LEU A 1 471 ? 9.167 1.233 -32.355 1.00 91.12 471 LEU A C 1
ATOM 3647 O O . LEU A 1 471 ? 8.743 1.247 -31.196 1.00 91.12 471 LEU A O 1
ATOM 3651 N N . VAL A 1 472 ? 9.808 0.178 -32.869 1.00 90.31 472 VAL A N 1
ATOM 3652 C CA . VAL A 1 472 ? 10.113 -1.031 -32.086 1.00 90.31 472 VAL A CA 1
ATOM 3653 C C . VAL A 1 472 ? 10.990 -0.668 -30.889 1.00 90.31 472 VAL A C 1
ATOM 3655 O O . VAL A 1 472 ? 10.657 -1.005 -29.753 1.00 90.31 472 VAL A O 1
ATOM 3658 N N . TYR A 1 473 ? 12.060 0.097 -31.113 1.00 86.56 473 TYR A N 1
ATOM 3659 C CA . TYR A 1 473 ? 12.937 0.540 -30.032 1.00 86.56 473 TYR A CA 1
ATOM 3660 C C . TYR A 1 473 ? 12.227 1.441 -29.011 1.00 86.56 473 TYR A C 1
ATOM 3662 O O . TYR A 1 473 ? 12.325 1.215 -27.803 1.00 86.56 473 TYR A O 1
ATOM 3670 N N . GLY A 1 474 ? 11.454 2.424 -29.486 1.00 87.38 474 GLY A N 1
ATOM 3671 C CA . GLY A 1 474 ? 10.633 3.287 -28.637 1.00 87.38 474 GLY A CA 1
ATOM 3672 C C . GLY A 1 474 ? 9.640 2.491 -27.783 1.00 87.38 474 GLY A C 1
ATOM 3673 O O . GLY A 1 474 ? 9.415 2.831 -26.623 1.00 87.38 474 GLY A O 1
ATOM 3674 N N . SER A 1 475 ? 9.113 1.378 -28.300 1.00 91.62 475 SER A N 1
ATOM 3675 C CA . SER A 1 475 ? 8.223 0.478 -27.555 1.00 91.62 475 SER A CA 1
ATOM 3676 C C . SER A 1 475 ? 8.952 -0.262 -26.426 1.00 91.62 475 SER A C 1
ATOM 3678 O O . SER A 1 475 ? 8.427 -0.333 -25.312 1.00 91.62 475 SER A O 1
ATOM 3680 N N . PHE A 1 476 ? 10.177 -0.751 -26.665 1.00 89.25 476 PHE A N 1
ATOM 3681 C CA . PHE A 1 476 ? 11.022 -1.328 -25.609 1.00 89.25 476 PHE A CA 1
ATOM 3682 C C . PHE A 1 476 ? 11.346 -0.298 -24.523 1.00 89.25 476 PHE A C 1
ATOM 3684 O O . PHE A 1 476 ? 11.186 -0.592 -23.337 1.00 89.25 476 PHE A O 1
ATOM 3691 N N . ALA A 1 477 ? 11.728 0.921 -24.918 1.00 83.44 477 ALA A N 1
ATOM 3692 C CA . ALA A 1 477 ? 12.009 2.010 -23.987 1.00 83.44 477 ALA A CA 1
ATOM 3693 C C . ALA A 1 477 ? 10.772 2.376 -23.148 1.00 83.44 477 ALA A C 1
ATOM 3695 O O . ALA A 1 477 ? 10.858 2.444 -21.923 1.00 83.44 477 ALA A O 1
ATOM 3696 N N . ALA A 1 478 ? 9.601 2.523 -23.777 1.00 89.38 478 ALA A N 1
ATOM 3697 C CA . ALA A 1 478 ? 8.349 2.806 -23.080 1.00 89.38 478 ALA A CA 1
ATOM 3698 C C . ALA A 1 478 ? 7.983 1.701 -22.077 1.00 89.38 478 ALA A C 1
ATOM 3700 O O . ALA A 1 478 ? 7.658 1.996 -20.925 1.00 89.38 478 ALA A O 1
ATOM 3701 N N . ALA A 1 479 ? 8.068 0.428 -22.476 1.00 90.19 479 ALA A N 1
ATOM 3702 C CA . ALA A 1 479 ? 7.760 -0.705 -21.604 1.00 90.19 479 ALA A CA 1
ATOM 3703 C C . ALA A 1 479 ? 8.722 -0.793 -20.406 1.00 90.19 479 ALA A C 1
ATOM 3705 O O . ALA A 1 479 ? 8.290 -1.002 -19.267 1.00 90.19 479 ALA A O 1
ATOM 3706 N N . ALA A 1 480 ? 10.016 -0.580 -20.644 1.00 84.56 480 ALA A N 1
ATOM 3707 C CA . ALA A 1 480 ? 11.040 -0.615 -19.610 1.00 84.56 480 ALA A CA 1
ATOM 3708 C C . ALA A 1 480 ? 10.935 0.576 -18.633 1.00 84.56 480 ALA A C 1
ATOM 3710 O O . ALA A 1 480 ? 11.078 0.421 -17.414 1.00 84.56 480 ALA A O 1
ATOM 3711 N N . THR A 1 481 ? 10.591 1.768 -19.127 1.00 84.25 481 THR A N 1
ATOM 3712 C CA . THR A 1 481 ? 10.258 2.916 -18.275 1.00 84.25 481 THR A CA 1
ATOM 3713 C C . THR A 1 481 ? 8.988 2.661 -17.466 1.00 84.25 481 THR A C 1
ATOM 3715 O O . THR A 1 481 ? 8.965 2.928 -16.268 1.00 84.25 481 THR A O 1
ATOM 3718 N N . LEU A 1 482 ? 7.946 2.082 -18.071 1.00 88.00 482 LEU A N 1
ATOM 3719 C CA . LEU A 1 482 ? 6.694 1.791 -17.374 1.00 88.00 482 LEU A CA 1
ATOM 3720 C C . LEU A 1 482 ? 6.915 0.835 -16.196 1.00 88.00 482 LEU A C 1
ATOM 3722 O O . LEU A 1 482 ? 6.462 1.125 -15.086 1.00 88.00 482 LEU A O 1
ATOM 3726 N N . ILE A 1 483 ? 7.634 -0.274 -16.407 1.00 85.81 483 ILE A N 1
ATOM 3727 C CA . ILE A 1 483 ? 7.865 -1.282 -15.361 1.00 85.81 483 ILE A CA 1
ATOM 3728 C C . ILE A 1 483 ? 8.814 -0.792 -14.257 1.00 85.81 483 ILE A C 1
ATOM 3730 O O . ILE A 1 483 ? 8.685 -1.222 -13.112 1.00 85.81 483 ILE A O 1
ATOM 3734 N N . SER A 1 484 ? 9.709 0.153 -14.567 1.00 77.81 484 SER A N 1
ATOM 3735 C CA . SER A 1 484 ? 10.609 0.772 -13.586 1.00 77.81 484 SER A CA 1
ATOM 3736 C C . SER A 1 484 ? 9.957 1.878 -12.748 1.00 77.81 484 SER A C 1
ATOM 3738 O O . SER A 1 484 ? 10.574 2.354 -11.797 1.00 77.81 484 SER A O 1
ATOM 3740 N N . THR A 1 485 ? 8.719 2.286 -13.043 1.00 80.69 485 THR A N 1
ATOM 3741 C CA . THR A 1 485 ? 7.966 3.227 -12.195 1.00 80.69 485 THR A CA 1
ATOM 3742 C C . THR A 1 485 ? 7.453 2.568 -10.910 1.00 80.69 485 THR A C 1
ATOM 3744 O O . THR A 1 485 ? 7.282 1.351 -10.859 1.00 80.69 485 THR A O 1
ATOM 3747 N N . ALA A 1 486 ? 7.113 3.360 -9.885 1.00 79.06 486 ALA A N 1
ATOM 3748 C CA . ALA A 1 486 ? 6.513 2.845 -8.646 1.00 79.06 486 ALA A CA 1
ATOM 3749 C C . ALA A 1 486 ? 5.240 2.009 -8.906 1.00 79.06 486 ALA A C 1
ATOM 3751 O O . ALA A 1 486 ? 5.056 0.943 -8.320 1.00 79.06 486 ALA A O 1
ATOM 3752 N N . TRP A 1 487 ? 4.387 2.449 -9.841 1.00 84.75 487 TRP A N 1
ATOM 3753 C CA . TRP A 1 487 ? 3.190 1.702 -10.238 1.00 84.75 487 TRP A CA 1
ATOM 3754 C C . TRP A 1 487 ? 3.530 0.398 -10.979 1.00 84.75 487 TRP A C 1
ATOM 3756 O O . TRP A 1 487 ? 2.928 -0.640 -10.702 1.00 84.75 487 TRP A O 1
ATOM 3766 N N . GLY A 1 488 ? 4.504 0.434 -11.895 1.00 85.44 488 GLY A N 1
ATOM 3767 C CA . GLY A 1 488 ? 4.966 -0.747 -12.628 1.00 85.44 488 GLY A CA 1
ATOM 3768 C C . GLY A 1 488 ? 5.580 -1.804 -11.710 1.00 85.44 488 GLY A C 1
ATOM 3769 O O . GLY A 1 488 ? 5.213 -2.977 -11.788 1.00 85.44 488 GLY A O 1
ATOM 3770 N N . ARG A 1 489 ? 6.428 -1.376 -10.767 1.00 82.19 489 ARG A N 1
ATOM 3771 C CA . ARG A 1 489 ? 7.023 -2.220 -9.721 1.00 82.19 489 ARG A CA 1
ATOM 3772 C C . ARG A 1 489 ? 5.962 -2.858 -8.834 1.00 82.19 489 ARG A C 1
ATOM 3774 O O . ARG A 1 489 ? 6.001 -4.071 -8.633 1.00 82.19 489 ARG A O 1
ATOM 3781 N N . TYR A 1 490 ? 4.983 -2.073 -8.378 1.00 83.25 490 TYR A N 1
ATOM 3782 C CA . TYR A 1 490 ? 3.824 -2.583 -7.645 1.00 83.25 490 TYR A CA 1
ATOM 3783 C C . TYR A 1 490 ? 3.079 -3.655 -8.449 1.00 83.25 490 TYR A C 1
ATOM 3785 O O . TYR A 1 490 ? 2.785 -4.731 -7.928 1.00 83.25 490 TYR A O 1
ATOM 3793 N N . MET A 1 491 ? 2.796 -3.397 -9.731 1.00 86.12 491 MET A N 1
ATOM 3794 C CA . MET A 1 491 ? 2.076 -4.349 -10.576 1.00 86.12 491 MET A CA 1
ATOM 3795 C C . MET A 1 491 ? 2.870 -5.644 -10.780 1.00 86.12 491 MET A C 1
ATOM 3797 O O . MET A 1 491 ? 2.289 -6.725 -10.692 1.00 86.12 491 MET A O 1
ATOM 3801 N N . ALA A 1 492 ? 4.185 -5.550 -10.989 1.00 84.50 492 ALA A N 1
ATOM 3802 C CA . ALA A 1 492 ? 5.076 -6.698 -11.124 1.00 84.50 492 ALA A CA 1
ATOM 3803 C C . ALA A 1 492 ? 5.170 -7.512 -9.823 1.00 84.50 492 ALA A C 1
ATOM 3805 O O . ALA A 1 492 ? 5.039 -8.735 -9.857 1.00 84.50 492 ALA A O 1
ATOM 3806 N N . ALA A 1 493 ? 5.324 -6.850 -8.671 1.00 82.81 493 ALA A N 1
ATOM 3807 C CA . ALA A 1 493 ? 5.309 -7.489 -7.354 1.00 82.81 493 ALA A CA 1
ATOM 3808 C C . ALA A 1 493 ? 3.988 -8.228 -7.113 1.00 82.81 493 ALA A C 1
ATOM 3810 O O . ALA A 1 493 ? 3.976 -9.410 -6.765 1.00 82.81 493 ALA A O 1
ATOM 3811 N N . ARG A 1 494 ? 2.865 -7.551 -7.371 1.00 86.25 494 ARG A N 1
ATOM 3812 C CA . ARG A 1 494 ? 1.516 -8.097 -7.217 1.00 86.25 494 ARG A CA 1
ATOM 3813 C C . ARG A 1 494 ? 1.273 -9.288 -8.136 1.00 86.25 494 ARG A C 1
ATOM 3815 O O . ARG A 1 494 ? 0.748 -10.295 -7.676 1.00 86.25 494 ARG A O 1
ATOM 3822 N N . LEU A 1 495 ? 1.653 -9.188 -9.412 1.00 86.31 495 LEU A N 1
ATOM 3823 C CA . LEU A 1 495 ? 1.492 -10.270 -10.381 1.00 86.31 495 LEU A CA 1
ATOM 3824 C C . LEU A 1 495 ? 2.347 -11.477 -9.996 1.00 86.31 495 LEU A C 1
ATOM 3826 O O . LEU A 1 495 ? 1.853 -12.597 -10.000 1.00 86.31 495 LEU A O 1
ATOM 3830 N N . TRP A 1 496 ? 3.599 -11.258 -9.598 1.00 85.25 496 TRP A N 1
ATOM 3831 C CA . TRP A 1 496 ? 4.491 -12.333 -9.177 1.00 85.25 496 TRP A CA 1
ATOM 3832 C C . TRP A 1 496 ? 3.995 -13.043 -7.910 1.00 85.25 496 TRP A C 1
ATOM 3834 O O . TRP A 1 496 ? 3.972 -14.274 -7.856 1.00 85.25 496 TRP A O 1
ATOM 3844 N N . LEU A 1 497 ? 3.528 -12.285 -6.911 1.00 84.75 497 LEU A N 1
ATOM 3845 C CA . LEU A 1 497 ? 2.911 -12.847 -5.707 1.00 84.75 497 LEU A CA 1
ATOM 3846 C C . LEU A 1 497 ? 1.605 -13.584 -6.034 1.00 84.75 497 LEU A C 1
ATOM 3848 O O . LEU A 1 497 ? 1.343 -14.634 -5.447 1.00 84.75 497 LEU A O 1
ATOM 3852 N N . ALA A 1 498 ? 0.818 -13.084 -6.990 1.00 88.00 498 ALA A N 1
ATOM 3853 C CA . ALA A 1 498 ? -0.407 -13.740 -7.437 1.00 88.00 498 ALA A CA 1
ATOM 3854 C C . ALA A 1 498 ? -0.140 -15.057 -8.176 1.00 88.00 498 ALA A C 1
ATOM 3856 O O . ALA A 1 498 ? -0.759 -16.069 -7.858 1.00 88.00 498 ALA A O 1
ATOM 3857 N N . VAL A 1 499 ? 0.839 -15.084 -9.084 1.00 88.12 499 VAL A N 1
ATOM 3858 C CA . VAL A 1 499 ? 1.265 -16.300 -9.798 1.00 88.12 499 VAL A CA 1
ATOM 3859 C C . VAL A 1 499 ? 1.814 -17.352 -8.827 1.00 88.12 499 VAL A C 1
ATOM 3861 O O . VAL A 1 499 ? 1.564 -18.540 -9.002 1.00 88.12 499 VAL A O 1
ATOM 3864 N N . ARG A 1 500 ? 2.490 -16.937 -7.746 1.00 86.62 500 ARG A N 1
ATOM 3865 C CA . ARG A 1 500 ? 2.928 -17.840 -6.662 1.00 86.62 500 ARG A CA 1
ATOM 3866 C C . ARG A 1 500 ? 1.810 -18.257 -5.697 1.00 86.62 500 ARG A C 1
ATOM 3868 O O . ARG A 1 500 ? 2.085 -18.953 -4.718 1.00 86.62 500 ARG A O 1
ATOM 3875 N N . GLY A 1 501 ? 0.575 -17.801 -5.913 1.00 85.00 501 GLY A N 1
ATOM 3876 C CA . GLY A 1 501 ? -0.567 -18.056 -5.033 1.00 85.00 501 GLY A CA 1
ATOM 3877 C C . GLY A 1 501 ? -0.445 -17.422 -3.642 1.00 85.00 501 GLY A C 1
ATOM 3878 O O . GLY A 1 501 ? -1.165 -17.821 -2.731 1.00 85.00 501 GLY A O 1
ATOM 3879 N N . LEU A 1 502 ? 0.473 -16.466 -3.453 1.00 86.81 502 LEU A N 1
ATOM 3880 C CA . LEU A 1 502 ? 0.700 -15.756 -2.187 1.00 86.81 502 LEU A CA 1
ATOM 3881 C C . LEU A 1 502 ? -0.241 -14.559 -2.009 1.00 86.81 502 LEU A C 1
ATOM 3883 O O . LEU A 1 502 ? -0.512 -14.172 -0.880 1.00 86.81 502 LEU A O 1
ATOM 3887 N N . LEU A 1 503 ? -0.779 -14.009 -3.098 1.00 88.75 503 LEU A N 1
ATOM 3888 C CA . LEU A 1 503 ? -1.841 -12.998 -3.087 1.00 88.75 503 LEU A CA 1
ATOM 3889 C C . LEU A 1 503 ? -2.914 -13.334 -4.137 1.00 88.75 503 LEU A C 1
ATOM 3891 O O . LEU A 1 503 ? -2.646 -14.101 -5.060 1.00 88.75 503 LEU A O 1
ATOM 3895 N N . PRO A 1 504 ? -4.122 -12.755 -4.053 1.00 89.50 504 PRO A N 1
ATOM 3896 C CA . PRO A 1 504 ? -5.123 -12.905 -5.101 1.00 89.50 504 PRO A CA 1
ATOM 3897 C C . PRO A 1 504 ? -4.901 -11.931 -6.269 1.00 89.50 504 PRO A C 1
ATOM 3899 O O . PRO A 1 504 ? -4.479 -10.784 -6.086 1.00 89.50 504 PRO A O 1
ATOM 3902 N N . PHE A 1 505 ? -5.306 -12.339 -7.479 1.00 87.19 505 PHE A N 1
ATOM 3903 C CA . PHE A 1 505 ? -5.316 -11.469 -8.669 1.00 87.19 505 PHE A CA 1
ATOM 3904 C C . PHE A 1 505 ? -6.195 -10.220 -8.495 1.00 87.19 505 PHE A C 1
ATOM 3906 O O . PHE A 1 505 ? -5.906 -9.176 -9.079 1.00 87.19 505 PHE A O 1
ATOM 3913 N N . HIS A 1 506 ? -7.232 -10.289 -7.658 1.00 86.56 506 HIS A N 1
ATOM 3914 C CA . HIS A 1 506 ? -8.100 -9.161 -7.309 1.00 86.56 506 HIS A CA 1
ATOM 3915 C C . HIS A 1 506 ? -7.892 -8.709 -5.854 1.00 86.56 506 HIS A C 1
ATOM 3917 O O . HIS A 1 506 ? -8.840 -8.655 -5.076 1.00 86.56 506 HIS A O 1
ATOM 3923 N N . LEU A 1 507 ? -6.648 -8.361 -5.499 1.00 86.38 507 LEU A N 1
ATOM 3924 C CA . LEU A 1 507 ? -6.241 -7.947 -4.146 1.00 86.38 507 LEU A CA 1
ATOM 3925 C C . LEU A 1 507 ? -7.194 -6.963 -3.455 1.00 86.38 507 LEU A C 1
ATOM 3927 O O . LEU A 1 507 ? -7.584 -7.211 -2.323 1.00 86.38 507 LEU A O 1
ATOM 3931 N N . LEU A 1 508 ? -7.604 -5.881 -4.123 1.00 82.88 508 LEU A N 1
ATOM 3932 C CA . LEU A 1 508 ? -8.486 -4.883 -3.504 1.00 82.88 508 LEU A CA 1
ATOM 3933 C C . LEU A 1 508 ? -9.856 -5.460 -3.118 1.00 82.88 508 LEU A C 1
ATOM 3935 O O . LEU A 1 508 ? -10.340 -5.164 -2.033 1.00 82.88 508 LEU A O 1
ATOM 3939 N N . ARG A 1 509 ? -10.439 -6.335 -3.952 1.00 87.00 509 ARG A N 1
ATOM 3940 C CA . ARG A 1 509 ? -11.704 -7.015 -3.624 1.00 87.00 509 ARG A CA 1
ATOM 3941 C C . ARG A 1 509 ? -11.542 -7.933 -2.416 1.00 87.00 509 ARG A C 1
ATOM 3943 O O . ARG A 1 509 ? -12.427 -7.989 -1.578 1.00 87.00 509 ARG A O 1
ATOM 3950 N N . PHE A 1 510 ? -10.407 -8.627 -2.322 1.00 90.81 510 PHE A N 1
ATOM 3951 C CA . PHE A 1 510 ? -10.104 -9.477 -1.173 1.00 90.81 510 PHE A CA 1
ATOM 3952 C C . PHE A 1 510 ? -9.892 -8.668 0.113 1.00 90.81 510 PHE A C 1
ATOM 3954 O O . PHE A 1 510 ? -10.397 -9.051 1.157 1.00 90.81 510 PHE A O 1
ATOM 3961 N N . ILE A 1 511 ? -9.182 -7.538 0.046 1.00 88.00 511 ILE A N 1
ATOM 3962 C CA . ILE A 1 511 ? -8.992 -6.640 1.196 1.00 88.00 511 ILE A CA 1
ATOM 3963 C C . ILE A 1 511 ? -10.339 -6.068 1.665 1.00 88.00 511 ILE A C 1
ATOM 3965 O O . ILE A 1 511 ? -10.597 -6.010 2.864 1.00 88.00 511 ILE A O 1
ATOM 3969 N N . GLU A 1 512 ? -11.213 -5.682 0.732 1.00 85.12 512 GLU A N 1
ATOM 3970 C CA . GLU A 1 512 ? -12.571 -5.214 1.037 1.00 85.12 512 GLU A CA 1
ATOM 3971 C C . GLU A 1 512 ? -13.440 -6.320 1.651 1.00 85.12 512 GLU A C 1
ATOM 3973 O O . GLU A 1 512 ? -14.130 -6.068 2.638 1.00 85.12 512 GLU A O 1
ATOM 3978 N N . ASP A 1 513 ? -13.358 -7.553 1.141 1.00 88.88 513 ASP A N 1
ATOM 3979 C CA . ASP A 1 513 ? -14.024 -8.711 1.746 1.00 88.88 513 ASP A CA 1
ATOM 3980 C C . ASP A 1 513 ? -13.489 -8.978 3.163 1.00 88.88 513 ASP A C 1
ATOM 3982 O O . ASP A 1 513 ? -14.272 -9.062 4.109 1.00 88.88 513 ASP A O 1
ATOM 3986 N N . ALA A 1 514 ? -12.167 -8.987 3.353 1.00 89.25 514 ALA A N 1
ATOM 3987 C CA . ALA A 1 514 ? -11.536 -9.159 4.659 1.00 89.25 514 ALA A CA 1
ATOM 3988 C C . ALA A 1 514 ? -11.911 -8.047 5.652 1.00 89.25 514 ALA A C 1
ATOM 3990 O O . ALA A 1 514 ? -12.050 -8.309 6.850 1.00 89.25 514 ALA A O 1
ATOM 3991 N N . HIS A 1 515 ? -12.114 -6.819 5.168 1.00 85.56 515 HIS A N 1
ATOM 3992 C CA . HIS A 1 515 ? -12.654 -5.723 5.964 1.00 85.56 515 HIS A CA 1
ATOM 3993 C C . HIS A 1 515 ? -14.121 -5.960 6.344 1.00 85.56 515 HIS A C 1
ATOM 3995 O O . HIS A 1 515 ? -14.465 -5.870 7.522 1.00 85.56 515 HIS A O 1
ATOM 4001 N N . SER A 1 516 ? -14.969 -6.332 5.380 1.00 82.81 516 SER A N 1
ATOM 4002 C CA . SER A 1 516 ? -16.396 -6.603 5.615 1.00 82.81 516 SER A CA 1
ATOM 4003 C C . SER A 1 516 ? -16.638 -7.756 6.597 1.00 82.81 516 SER A C 1
ATOM 4005 O O . SER A 1 516 ? -17.609 -7.739 7.349 1.00 82.81 516 SER A O 1
ATOM 4007 N N . ARG A 1 517 ? -15.716 -8.725 6.635 1.00 83.94 517 ARG A N 1
ATOM 4008 C CA . ARG A 1 517 ? -15.717 -9.873 7.552 1.00 83.94 517 ARG A CA 1
ATOM 4009 C C . ARG A 1 517 ? -15.080 -9.583 8.910 1.00 83.94 517 ARG A C 1
ATOM 4011 O O . ARG A 1 517 ? -15.010 -10.476 9.744 1.00 83.94 517 ARG A O 1
ATOM 4018 N N . GLY A 1 518 ? -14.577 -8.369 9.133 1.00 81.19 518 GLY A N 1
ATOM 4019 C CA . GLY A 1 518 ? -13.994 -7.964 10.410 1.00 81.19 518 GLY A CA 1
ATOM 4020 C C . GLY A 1 518 ? -12.549 -8.417 10.649 1.00 81.19 518 GLY A C 1
ATOM 4021 O O . GLY A 1 518 ? -12.011 -8.135 11.714 1.00 81.19 518 GLY A O 1
ATOM 4022 N N . VAL A 1 519 ? -11.874 -9.050 9.684 1.00 88.12 519 VAL A N 1
ATOM 4023 C CA . VAL A 1 519 ? -10.447 -9.416 9.809 1.00 88.12 519 VAL A CA 1
ATOM 4024 C C . VAL A 1 519 ? -9.562 -8.172 9.731 1.00 88.12 519 VAL A C 1
ATOM 4026 O O . VAL A 1 519 ? -8.652 -7.991 10.543 1.00 88.12 519 VAL A O 1
ATOM 4029 N N . LEU A 1 520 ? -9.862 -7.294 8.772 1.00 87.56 520 LEU A N 1
ATOM 4030 C CA . LEU A 1 520 ? -9.207 -5.999 8.627 1.00 87.56 520 LEU A CA 1
ATOM 4031 C C . LEU A 1 520 ? -10.120 -4.881 9.148 1.00 87.56 520 LEU A C 1
ATOM 4033 O O . LEU A 1 520 ? -11.346 -4.920 8.999 1.00 87.56 520 LEU A O 1
ATOM 4037 N N . ARG A 1 521 ? -9.530 -3.850 9.746 1.00 81.38 521 ARG A N 1
ATOM 4038 C CA . ARG A 1 521 ? -10.198 -2.570 10.006 1.00 81.38 521 ARG A CA 1
ATOM 4039 C C . ARG A 1 521 ? -9.607 -1.497 9.095 1.00 81.38 521 ARG A C 1
ATOM 4041 O O . ARG A 1 521 ? -8.519 -1.662 8.545 1.00 81.38 521 ARG A O 1
ATOM 4048 N N . LYS A 1 522 ? -10.372 -0.429 8.888 1.00 79.31 522 LYS A N 1
ATOM 4049 C CA . LYS A 1 522 ? -10.001 0.687 8.019 1.00 79.31 522 LYS A CA 1
ATOM 4050 C C . LYS A 1 522 ? -9.999 1.988 8.833 1.00 79.31 522 LYS A C 1
ATOM 4052 O O . LYS A 1 522 ? -10.992 2.718 8.788 1.00 79.31 522 LYS A O 1
ATOM 4057 N N . PRO A 1 523 ? -8.940 2.276 9.611 1.00 65.75 523 PRO A N 1
ATOM 4058 C CA . PRO A 1 523 ? -8.764 3.547 10.326 1.00 65.75 523 PRO A CA 1
ATOM 4059 C C . PRO A 1 523 ? -8.479 4.672 9.315 1.00 65.75 523 PRO A C 1
ATOM 4061 O O . PRO A 1 523 ? -7.363 5.123 9.072 1.00 65.75 523 PRO A O 1
ATOM 4064 N N . GLY A 1 524 ? -9.528 5.092 8.629 1.00 67.50 524 GLY A N 1
ATOM 4065 C CA . GLY A 1 524 ? -9.449 6.071 7.563 1.00 67.50 524 GLY A CA 1
ATOM 4066 C C . GLY A 1 524 ? -9.120 5.469 6.225 1.00 67.50 524 GLY A C 1
ATOM 4067 O O . GLY A 1 524 ? -10.033 5.108 5.484 1.00 67.50 524 GLY A O 1
ATOM 4068 N N . VAL A 1 525 ? -7.846 5.451 5.856 1.00 61.97 525 VAL A N 1
ATOM 4069 C CA . VAL A 1 525 ? -7.473 5.316 4.440 1.00 61.97 525 VAL A CA 1
ATOM 4070 C C . VAL A 1 525 ? -6.697 4.071 4.104 1.00 61.97 525 VAL A C 1
ATOM 4072 O O . VAL A 1 525 ? -6.709 3.633 2.958 1.00 61.97 525 VAL A O 1
ATOM 4075 N N . PHE A 1 526 ? -6.057 3.491 5.100 1.00 71.88 526 PHE A N 1
ATOM 4076 C CA . PHE A 1 526 ? -5.350 2.237 4.984 1.00 71.88 526 PHE A CA 1
ATOM 4077 C C . PHE A 1 526 ? -6.168 1.118 5.601 1.00 71.88 526 PHE A C 1
ATOM 4079 O O . PHE A 1 526 ? -7.125 1.346 6.342 1.00 71.88 526 PHE A O 1
ATOM 4086 N N . TYR A 1 527 ? -5.782 -0.099 5.251 1.00 79.69 527 TYR A N 1
ATOM 4087 C CA . TYR A 1 527 ? -6.286 -1.296 5.892 1.00 79.69 527 TYR A CA 1
ATOM 4088 C C . TYR A 1 527 ? -5.224 -1.811 6.847 1.00 79.69 527 TYR A C 1
ATOM 4090 O O . TYR A 1 527 ? -4.044 -1.853 6.505 1.00 79.69 527 TYR A O 1
ATOM 4098 N N . GLU A 1 528 ? -5.659 -2.235 8.018 1.00 83.06 528 GLU A N 1
ATOM 4099 C CA . GLU A 1 528 ? -4.808 -2.856 9.022 1.00 83.06 528 GLU A CA 1
ATOM 4100 C C . GLU A 1 528 ? -5.522 -4.057 9.630 1.00 83.06 528 GLU A C 1
ATOM 4102 O O . GLU A 1 528 ? -6.750 -4.178 9.557 1.00 83.06 528 GLU A O 1
ATOM 4107 N N . PHE A 1 529 ? -4.761 -4.961 10.239 1.00 85.69 529 PHE A N 1
ATOM 4108 C CA . PHE A 1 529 ? -5.358 -6.058 10.986 1.00 85.69 529 PHE A CA 1
ATOM 4109 C C . PHE A 1 529 ? -6.103 -5.503 12.192 1.00 85.69 529 PHE A C 1
ATOM 4111 O O . PHE A 1 529 ? -5.557 -4.741 12.983 1.00 85.69 529 PHE A O 1
ATOM 4118 N N . ARG A 1 530 ? -7.362 -5.918 12.357 1.00 81.75 530 ARG A N 1
ATOM 4119 C CA . ARG A 1 530 ? -8.172 -5.497 13.507 1.00 81.75 530 ARG A CA 1
ATOM 4120 C C . ARG A 1 530 ? -7.550 -5.932 14.833 1.00 81.75 530 ARG A C 1
ATOM 4122 O O . ARG A 1 530 ? -7.697 -5.245 15.839 1.00 81.75 530 ARG A O 1
ATOM 4129 N N . HIS A 1 531 ? -6.881 -7.081 14.827 1.00 80.88 531 HIS A N 1
ATOM 4130 C CA . HIS A 1 531 ? -6.268 -7.675 16.003 1.00 80.88 531 HIS A CA 1
ATOM 4131 C C . HIS A 1 531 ? -4.781 -7.903 15.747 1.00 80.88 531 HIS A C 1
ATOM 4133 O O . HIS A 1 531 ? -4.412 -8.727 14.911 1.00 80.88 531 HIS A O 1
ATOM 4139 N N . VAL A 1 532 ? -3.935 -7.196 16.498 1.00 78.69 532 VAL A N 1
ATOM 4140 C CA . VAL A 1 532 ? -2.473 -7.318 16.397 1.00 78.69 532 VAL A CA 1
ATOM 4141 C C . VAL A 1 532 ? -2.019 -8.748 16.708 1.00 78.69 532 VAL A C 1
ATOM 4143 O O . VAL A 1 532 ? -1.248 -9.301 15.936 1.00 78.69 532 VAL A O 1
ATOM 4146 N N . ARG A 1 533 ? -2.597 -9.406 17.725 1.00 80.25 533 ARG A N 1
ATOM 4147 C CA . ARG A 1 533 ? -2.302 -10.820 18.038 1.00 80.25 533 ARG A CA 1
ATOM 4148 C C . ARG A 1 533 ? -2.584 -11.771 16.869 1.00 80.25 533 ARG A C 1
ATOM 4150 O O . ARG A 1 533 ? -1.832 -12.710 16.635 1.00 80.25 533 ARG A O 1
ATOM 4157 N N . LEU A 1 534 ? -3.640 -11.514 16.090 1.00 84.44 534 LEU A N 1
ATOM 4158 C CA . LEU A 1 534 ? -3.925 -12.290 14.879 1.00 84.44 534 LEU A CA 1
ATOM 4159 C C . LEU A 1 534 ? -2.877 -12.028 13.793 1.00 84.44 534 LEU A C 1
ATOM 4161 O O . LEU A 1 534 ? -2.450 -12.964 13.124 1.00 84.44 534 LEU A O 1
ATOM 4165 N N . GLN A 1 535 ? -2.455 -10.772 13.618 1.00 85.62 535 GLN A N 1
ATOM 4166 C CA . GLN A 1 535 ? -1.371 -10.432 12.697 1.00 85.62 535 GLN A CA 1
ATOM 4167 C C . GLN A 1 535 ? -0.071 -11.140 13.094 1.00 85.62 535 GLN A C 1
ATOM 4169 O O . GLN A 1 535 ? 0.560 -11.757 12.243 1.00 85.62 535 GLN A O 1
ATOM 4174 N N . GLU A 1 536 ? 0.298 -11.103 14.374 1.00 83.62 536 GLU A N 1
ATOM 4175 C CA . GLU A 1 536 ? 1.485 -11.768 14.921 1.00 83.62 536 GLU A CA 1
ATOM 4176 C C . GLU A 1 536 ? 1.423 -13.285 14.726 1.00 83.62 536 GLU A C 1
ATOM 4178 O O . GLU A 1 536 ? 2.367 -13.864 14.192 1.00 83.62 536 GLU A O 1
ATOM 4183 N N . ARG A 1 537 ? 0.283 -13.923 15.031 1.00 85.38 537 ARG A N 1
ATOM 4184 C CA . ARG A 1 537 ? 0.084 -15.366 14.807 1.00 85.38 537 ARG A CA 1
ATOM 4185 C C . ARG A 1 537 ? 0.186 -15.753 13.329 1.00 85.38 537 ARG A C 1
ATOM 4187 O O . ARG A 1 537 ? 0.717 -16.809 12.997 1.00 85.38 537 ARG A O 1
ATOM 4194 N N . LEU A 1 538 ? -0.300 -14.902 12.422 1.00 85.94 538 LEU A N 1
ATOM 4195 C CA . LEU A 1 538 ? -0.203 -15.112 10.973 1.00 85.94 538 LEU A CA 1
ATOM 4196 C C . LEU A 1 538 ? 1.197 -14.805 10.410 1.00 85.94 538 LEU A C 1
ATOM 4198 O O . LEU A 1 538 ? 1.540 -15.274 9.318 1.00 85.94 538 LEU A O 1
ATOM 4202 N N . ARG A 1 539 ? 2.014 -14.034 11.135 1.00 83.56 539 ARG A N 1
ATOM 4203 C CA . ARG A 1 539 ? 3.360 -13.610 10.737 1.00 83.56 539 ARG A CA 1
ATOM 4204 C C . ARG A 1 539 ? 4.381 -14.720 11.008 1.00 83.56 539 ARG A C 1
ATOM 4206 O O . ARG A 1 539 ? 5.254 -14.599 11.855 1.00 83.56 539 ARG A O 1
ATOM 4213 N N . ALA A 1 540 ? 4.327 -15.795 10.227 1.00 58.81 540 ALA A N 1
ATOM 4214 C CA . ALA A 1 540 ? 5.391 -16.800 10.202 1.00 58.81 540 ALA A CA 1
ATOM 4215 C C . ALA A 1 540 ? 6.447 -16.467 9.122 1.00 58.81 540 ALA A C 1
ATOM 4217 O O . ALA A 1 540 ? 6.128 -16.425 7.924 1.00 58.81 540 ALA A O 1
ATOM 4218 N N . GLY A 1 541 ? 7.704 -16.264 9.546 1.00 52.84 541 GLY A N 1
ATOM 4219 C CA . GLY A 1 541 ? 8.904 -16.098 8.705 1.00 52.84 541 GLY A CA 1
ATOM 4220 C C . GLY A 1 541 ? 9.208 -14.669 8.213 1.00 52.84 541 GLY A C 1
ATOM 4221 O O . GLY A 1 541 ? 8.313 -13.842 8.048 1.00 52.84 541 GLY A O 1
ATOM 4222 N N . ASN A 1 542 ? 10.484 -14.389 7.916 1.00 45.38 542 ASN A N 1
ATOM 4223 C CA . ASN A 1 542 ? 10.937 -13.117 7.330 1.00 45.38 542 ASN A CA 1
ATOM 4224 C C . ASN A 1 542 ? 10.593 -13.044 5.830 1.00 45.38 542 ASN A C 1
ATOM 4226 O O . ASN A 1 542 ? 10.741 -14.024 5.101 1.00 45.38 542 ASN A O 1
ATOM 4230 N N . SER A 1 543 ? 10.144 -11.888 5.326 1.00 49.72 543 SER A N 1
ATOM 4231 C CA . SER A 1 543 ? 9.926 -11.666 3.887 1.00 49.72 543 SER A CA 1
ATOM 4232 C C . SER A 1 543 ? 10.695 -10.457 3.381 1.00 49.72 543 SER A C 1
ATOM 4234 O O . SER A 1 543 ? 10.377 -9.327 3.715 1.00 49.72 543 SER A O 1
ATOM 4236 N N . LEU A 1 544 ? 11.644 -10.713 2.482 1.00 51.25 544 LEU A N 1
ATOM 4237 C CA . LEU A 1 544 ? 12.473 -9.723 1.780 1.00 51.25 544 LEU A CA 1
ATOM 4238 C C . LEU A 1 544 ? 11.696 -8.757 0.851 1.00 51.25 544 LEU A C 1
ATOM 4240 O O . LEU A 1 544 ? 12.309 -7.904 0.220 1.00 51.25 544 LEU A O 1
ATOM 4244 N N . LEU A 1 545 ? 10.373 -8.908 0.710 1.00 56.22 545 LEU A N 1
ATOM 4245 C CA . LEU A 1 545 ? 9.551 -8.208 -0.295 1.00 56.22 545 LEU A CA 1
ATOM 4246 C C . LEU A 1 545 ? 8.677 -7.078 0.268 1.00 56.22 545 LEU A C 1
ATOM 4248 O O . LEU A 1 545 ? 8.064 -6.347 -0.509 1.00 56.22 545 LEU A O 1
ATOM 4252 N N . LEU A 1 546 ? 8.603 -6.952 1.594 1.00 60.00 546 LEU A N 1
ATOM 4253 C CA . LEU A 1 546 ? 7.839 -5.927 2.302 1.00 60.00 546 LEU A CA 1
ATOM 4254 C C . LEU A 1 546 ? 8.838 -5.154 3.168 1.00 60.00 546 LEU A C 1
ATOM 4256 O O . LEU A 1 546 ? 9.393 -5.714 4.108 1.00 60.00 546 LEU A O 1
ATOM 4260 N N . GLN A 1 547 ? 9.142 -3.916 2.779 1.00 57.84 547 GLN A N 1
ATOM 4261 C CA . GLN A 1 547 ? 10.065 -3.030 3.497 1.00 57.84 547 GLN A CA 1
ATOM 4262 C C . GLN A 1 547 ? 9.282 -1.993 4.295 1.00 57.84 547 GLN A C 1
ATOM 4264 O O . GLN A 1 547 ? 8.243 -1.527 3.827 1.00 57.84 547 GLN A O 1
ATOM 4269 N N . ASP A 1 548 ? 9.808 -1.609 5.460 1.00 53.69 548 ASP A N 1
ATOM 4270 C CA . ASP A 1 548 ? 9.055 -0.776 6.394 1.00 53.69 548 ASP A CA 1
ATOM 4271 C C . ASP A 1 548 ? 8.894 0.689 5.946 1.00 53.69 548 ASP A C 1
ATOM 4273 O O . ASP A 1 548 ? 7.850 1.260 6.235 1.00 53.69 548 ASP A O 1
ATOM 4277 N N . HIS A 1 549 ? 9.803 1.302 5.167 1.00 54.97 549 HIS A N 1
ATOM 4278 C CA . HIS A 1 549 ? 9.686 2.744 4.850 1.00 54.97 549 HIS A CA 1
ATOM 4279 C C . HIS A 1 549 ? 10.344 3.207 3.521 1.00 54.97 549 HIS A C 1
ATOM 4281 O O . HIS A 1 549 ? 11.438 3.764 3.548 1.00 54.97 549 HIS A O 1
ATOM 4287 N N . PRO A 1 550 ? 9.708 3.048 2.338 1.00 54.66 550 PRO A N 1
ATOM 4288 C CA . PRO A 1 550 ? 10.232 3.584 1.070 1.00 54.66 550 PRO A CA 1
ATOM 4289 C C . PRO A 1 550 ? 9.691 4.978 0.673 1.00 54.66 550 PRO A C 1
ATOM 4291 O O . PRO A 1 550 ? 9.833 5.365 -0.490 1.00 54.66 550 PRO A O 1
ATOM 4294 N N . TYR A 1 551 ? 9.011 5.701 1.571 1.00 57.62 551 TYR A N 1
ATOM 4295 C CA . TYR A 1 551 ? 8.297 6.941 1.237 1.00 57.62 551 TYR A CA 1
ATOM 4296 C C . TYR A 1 551 ? 8.679 8.119 2.135 1.00 57.62 551 TYR A C 1
ATOM 4298 O O . TYR A 1 551 ? 8.990 7.949 3.312 1.00 57.62 551 TYR A O 1
ATOM 4306 N N . GLU A 1 552 ? 8.580 9.321 1.572 1.00 59.59 552 GLU A N 1
ATOM 4307 C CA . GLU A 1 552 ? 8.780 10.587 2.275 1.00 59.59 552 GLU A CA 1
ATOM 4308 C C . GLU A 1 552 ? 7.419 11.274 2.457 1.00 59.59 552 GLU A C 1
ATOM 4310 O O . GLU A 1 552 ? 6.665 11.473 1.494 1.00 59.59 552 GLU A O 1
ATOM 4315 N N . VAL A 1 553 ? 7.076 11.605 3.706 1.00 61.75 553 VAL A N 1
ATOM 4316 C CA . VAL A 1 553 ? 5.864 12.370 4.027 1.00 61.75 553 VAL A CA 1
ATOM 4317 C C . VAL A 1 553 ? 6.189 13.850 3.891 1.00 61.75 553 VAL A C 1
ATOM 4319 O O . VAL A 1 553 ? 7.001 14.391 4.637 1.00 61.75 553 VAL A O 1
ATOM 4322 N N . VAL A 1 554 ? 5.553 14.515 2.929 1.00 61.44 554 VAL A N 1
ATOM 4323 C CA . VAL A 1 554 ? 5.767 15.945 2.695 1.00 61.44 554 VAL A CA 1
ATOM 4324 C C . VAL A 1 554 ? 4.818 16.762 3.568 1.00 61.44 554 VAL A C 1
ATOM 4326 O O . VAL A 1 554 ? 3.601 16.563 3.527 1.00 61.44 554 VAL A O 1
ATOM 4329 N N . LYS A 1 555 ? 5.380 17.705 4.338 1.00 59.50 555 LYS A N 1
ATOM 4330 C CA . LYS A 1 555 ? 4.638 18.571 5.269 1.00 59.50 555 LYS A CA 1
ATOM 4331 C C . LYS A 1 555 ? 3.522 19.355 4.557 1.00 59.50 555 LYS A C 1
ATOM 4333 O O . LYS A 1 555 ? 3.718 19.781 3.412 1.00 59.50 555 LYS A O 1
ATOM 4338 N N . PRO A 1 556 ? 2.382 19.615 5.224 1.00 51.56 556 PRO A N 1
ATOM 4339 C CA . PRO A 1 556 ? 1.208 20.251 4.614 1.00 51.56 556 PRO A CA 1
ATOM 4340 C C . PRO A 1 556 ? 1.456 21.672 4.080 1.00 51.56 556 PRO A C 1
ATOM 4342 O O . PRO A 1 556 ? 0.750 22.113 3.175 1.00 51.56 556 PRO A O 1
ATOM 4345 N N . GLU A 1 557 ? 2.469 22.372 4.593 1.00 58.16 557 GLU A N 1
ATOM 4346 C CA . GLU A 1 557 ? 2.846 23.737 4.186 1.00 58.16 557 GLU A CA 1
ATOM 4347 C C . GLU A 1 557 ? 3.617 23.791 2.855 1.00 58.16 557 GLU A C 1
ATOM 4349 O O . GLU A 1 557 ? 3.879 24.863 2.307 1.00 58.16 557 GLU A O 1
ATOM 4354 N N . THR A 1 558 ? 3.974 22.631 2.304 1.00 64.06 558 THR A N 1
ATOM 4355 C CA . THR A 1 558 ? 4.793 22.537 1.097 1.00 64.06 558 THR A CA 1
ATOM 4356 C C . THR A 1 558 ? 4.001 22.976 -0.136 1.00 64.06 558 THR A C 1
ATOM 4358 O O . THR A 1 558 ? 2.883 22.518 -0.392 1.00 64.06 558 THR A O 1
ATOM 4361 N N . SER A 1 559 ? 4.587 23.857 -0.950 1.00 72.12 559 SER A N 1
ATOM 4362 C CA . SER A 1 559 ? 3.921 24.373 -2.151 1.00 72.12 559 SER A CA 1
ATOM 4363 C C . SER A 1 559 ? 3.598 23.253 -3.154 1.00 72.12 559 SER A C 1
ATOM 4365 O O . SER A 1 559 ? 4.352 22.288 -3.310 1.00 72.12 559 SER A O 1
ATOM 4367 N N . ARG A 1 560 ? 2.505 23.401 -3.924 1.00 73.12 560 ARG A N 1
ATOM 4368 C CA . ARG A 1 560 ? 2.128 22.432 -4.982 1.00 73.12 560 ARG A CA 1
ATOM 4369 C C . ARG A 1 560 ? 3.266 22.164 -5.971 1.00 73.12 560 ARG A C 1
ATOM 4371 O O . ARG A 1 560 ? 3.398 21.050 -6.467 1.00 73.12 560 ARG A O 1
ATOM 4378 N N . LEU A 1 561 ? 4.081 23.183 -6.248 1.00 75.38 561 LEU A N 1
ATOM 4379 C CA . LEU A 1 561 ? 5.227 23.077 -7.144 1.00 75.38 561 LEU A CA 1
ATOM 4380 C C . LEU A 1 561 ? 6.329 22.185 -6.558 1.00 75.38 561 LEU A C 1
ATOM 4382 O O . LEU A 1 561 ? 6.898 21.377 -7.284 1.00 75.38 561 LEU A O 1
ATOM 4386 N N . GLN A 1 562 ? 6.624 22.305 -5.263 1.00 74.81 562 GLN A N 1
ATOM 4387 C CA . GLN A 1 562 ? 7.612 21.459 -4.585 1.00 74.81 562 GLN A CA 1
ATOM 4388 C C . GLN A 1 562 ? 7.154 19.999 -4.515 1.00 74.81 562 GLN A C 1
ATOM 4390 O O . GLN A 1 562 ? 7.947 19.112 -4.812 1.00 74.81 562 GLN A O 1
ATOM 4395 N N . ILE A 1 563 ? 5.870 19.754 -4.236 1.00 71.12 563 ILE A N 1
ATOM 4396 C CA . ILE A 1 563 ? 5.278 18.407 -4.280 1.00 71.12 563 ILE A CA 1
ATOM 4397 C C . ILE A 1 563 ? 5.421 17.801 -5.682 1.00 71.12 563 ILE A C 1
ATOM 4399 O O . ILE A 1 563 ? 5.905 16.681 -5.825 1.00 71.12 563 ILE A O 1
ATOM 4403 N N . ALA A 1 564 ? 5.051 18.551 -6.727 1.00 72.88 564 ALA A N 1
ATOM 4404 C CA . ALA A 1 564 ? 5.166 18.085 -8.108 1.00 72.88 564 ALA A CA 1
ATOM 4405 C C . ALA A 1 564 ? 6.626 17.805 -8.502 1.00 72.88 564 ALA A C 1
ATOM 4407 O O . ALA A 1 564 ? 6.908 16.789 -9.135 1.00 72.88 564 ALA A O 1
ATOM 4408 N N . LYS A 1 565 ? 7.567 18.668 -8.092 1.00 75.75 565 LYS A N 1
ATOM 4409 C CA . LYS A 1 565 ? 9.006 18.454 -8.306 1.00 75.75 565 LYS A CA 1
ATOM 4410 C C . LYS A 1 565 ? 9.491 17.182 -7.619 1.00 75.75 565 LYS A C 1
ATOM 4412 O O . LYS A 1 565 ? 10.184 16.399 -8.255 1.00 75.75 565 LYS A O 1
ATOM 4417 N N . ALA A 1 566 ? 9.106 16.955 -6.366 1.00 71.44 566 ALA A N 1
ATOM 4418 C CA . ALA A 1 566 ? 9.495 15.765 -5.620 1.00 71.44 566 ALA A CA 1
ATOM 4419 C C . ALA A 1 566 ? 8.914 14.482 -6.254 1.00 71.44 566 ALA A C 1
ATOM 4421 O O . ALA A 1 566 ? 9.649 13.522 -6.468 1.00 71.44 566 ALA A O 1
ATOM 4422 N N . GLN A 1 567 ? 7.638 14.496 -6.666 1.00 71.44 567 GLN A N 1
ATOM 4423 C CA . GLN A 1 567 ? 6.988 13.376 -7.370 1.00 71.44 567 GLN A CA 1
ATOM 4424 C C . GLN A 1 567 ? 7.634 13.062 -8.732 1.00 71.44 567 GLN A C 1
ATOM 4426 O O . GLN A 1 567 ? 7.666 11.907 -9.156 1.00 71.44 567 GLN A O 1
ATOM 4431 N N . LEU A 1 568 ? 8.143 14.081 -9.432 1.00 71.69 568 LEU A N 1
ATOM 4432 C CA . LEU A 1 568 ? 8.782 13.936 -10.742 1.00 71.69 568 LEU A CA 1
ATOM 4433 C C . LEU A 1 568 ? 10.286 13.656 -10.666 1.00 71.69 568 LEU A C 1
ATOM 4435 O O . LEU A 1 568 ? 10.840 13.148 -11.637 1.00 71.69 568 LEU A O 1
ATOM 4439 N N . TYR A 1 569 ? 10.944 13.939 -9.541 1.00 73.81 569 TYR A N 1
ATOM 4440 C CA . TYR A 1 569 ? 12.399 13.865 -9.403 1.00 73.81 569 TYR A CA 1
ATOM 4441 C C . TYR A 1 569 ? 12.956 12.484 -9.765 1.00 73.81 569 TYR A C 1
ATOM 4443 O O . TYR A 1 569 ? 13.785 12.364 -10.668 1.00 73.81 569 TYR A O 1
ATOM 4451 N N . VAL A 1 570 ? 12.462 11.425 -9.114 1.00 71.06 570 VAL A N 1
ATOM 4452 C CA . VAL A 1 570 ? 12.956 10.061 -9.354 1.00 71.06 570 VAL A CA 1
ATOM 4453 C C . VAL A 1 570 ? 12.593 9.547 -10.757 1.00 71.06 570 VAL A C 1
ATOM 4455 O O . VAL A 1 570 ? 13.496 9.048 -11.437 1.00 71.06 570 VAL A O 1
ATOM 4458 N N . PRO A 1 571 ? 11.342 9.686 -11.253 1.00 69.94 571 PRO A N 1
ATOM 4459 C CA . PRO A 1 571 ? 11.008 9.316 -12.628 1.00 69.94 571 PRO A CA 1
ATOM 4460 C C . PRO A 1 571 ? 11.850 10.044 -13.682 1.00 69.94 571 PRO A C 1
ATOM 4462 O O . PRO A 1 571 ? 12.310 9.407 -14.627 1.00 69.94 571 PRO A O 1
ATOM 4465 N N . VAL A 1 572 ? 12.090 11.349 -13.514 1.00 75.12 572 VAL A N 1
ATOM 4466 C CA . VAL A 1 572 ? 12.866 12.158 -14.467 1.00 75.12 572 VAL A CA 1
ATOM 4467 C C . VAL A 1 572 ? 14.342 11.789 -14.429 1.00 75.12 572 VAL A C 1
ATOM 4469 O O . VAL A 1 572 ? 14.925 11.592 -15.487 1.00 75.12 572 VAL A O 1
ATOM 4472 N N . ILE A 1 573 ? 14.955 11.626 -13.254 1.00 76.19 573 ILE A N 1
ATOM 4473 C CA . ILE A 1 573 ? 16.368 11.220 -13.174 1.00 76.19 573 ILE A CA 1
ATOM 4474 C C . ILE A 1 573 ? 16.575 9.841 -13.776 1.00 76.19 573 ILE A C 1
ATOM 4476 O O . ILE A 1 573 ? 17.544 9.636 -14.503 1.00 76.19 573 ILE A O 1
ATOM 4480 N N . ARG A 1 574 ? 15.656 8.899 -13.534 1.00 71.88 574 ARG A N 1
ATOM 4481 C CA . ARG A 1 574 ? 15.710 7.607 -14.218 1.00 71.88 574 ARG A CA 1
ATOM 4482 C C . ARG A 1 574 ? 15.574 7.786 -15.710 1.00 71.88 574 ARG A C 1
ATOM 4484 O O . ARG A 1 574 ? 16.399 7.245 -16.430 1.00 71.88 574 ARG A O 1
ATOM 4491 N N . LEU A 1 575 ? 14.579 8.528 -16.181 1.00 72.06 575 LEU A N 1
ATOM 4492 C CA . LEU A 1 575 ? 14.411 8.786 -17.606 1.00 72.06 575 LEU A CA 1
ATOM 4493 C C . LEU A 1 575 ? 15.696 9.357 -18.224 1.00 72.06 575 LEU A C 1
ATOM 4495 O O . LEU A 1 575 ? 16.162 8.830 -19.225 1.00 72.06 575 LEU A O 1
ATOM 4499 N N . VAL A 1 576 ? 16.306 10.360 -17.591 1.00 78.50 576 VAL A N 1
ATOM 4500 C CA . VAL A 1 576 ? 17.569 10.970 -18.027 1.00 78.50 576 VAL A CA 1
ATOM 4501 C C . VAL A 1 576 ? 18.709 9.957 -18.012 1.00 78.50 576 VAL A C 1
ATOM 4503 O O . VAL A 1 576 ? 19.435 9.878 -18.993 1.00 78.50 576 VAL A O 1
ATOM 4506 N N . ALA A 1 577 ? 18.856 9.146 -16.963 1.00 74.06 577 ALA A N 1
ATOM 4507 C CA . ALA A 1 577 ? 19.894 8.117 -16.895 1.00 74.06 577 ALA A CA 1
ATOM 4508 C C . ALA A 1 577 ? 19.735 7.068 -18.008 1.00 74.06 577 ALA A C 1
ATOM 4510 O O . ALA A 1 577 ? 20.715 6.704 -18.654 1.00 74.06 577 ALA A O 1
ATOM 4511 N N . HIS A 1 578 ? 18.504 6.622 -18.280 1.00 70.12 578 HIS A N 1
ATOM 4512 C CA . HIS A 1 578 ? 18.229 5.687 -19.371 1.00 70.12 578 HIS A CA 1
ATOM 4513 C C . HIS A 1 578 ? 18.494 6.341 -20.732 1.00 70.12 578 HIS A C 1
ATOM 4515 O O . HIS A 1 578 ? 19.249 5.788 -21.523 1.00 70.12 578 HIS A O 1
ATOM 4521 N N . LEU A 1 579 ? 17.962 7.541 -20.990 1.00 71.94 579 LEU A N 1
ATOM 4522 C CA . LEU A 1 579 ? 18.222 8.284 -22.228 1.00 71.94 579 LEU A CA 1
ATOM 4523 C C . LEU A 1 579 ? 19.715 8.582 -22.421 1.00 71.94 579 LEU A C 1
ATOM 4525 O O . LEU A 1 579 ? 20.195 8.526 -23.547 1.00 71.94 579 LEU A O 1
ATOM 4529 N N . ALA A 1 580 ? 20.464 8.839 -21.347 1.00 76.06 580 ALA A N 1
ATOM 4530 C CA . ALA A 1 580 ? 21.905 9.047 -21.397 1.00 76.06 580 ALA A CA 1
ATOM 4531 C C . ALA A 1 580 ? 22.644 7.776 -21.824 1.00 76.06 580 ALA A C 1
ATOM 4533 O O . ALA A 1 580 ? 23.485 7.858 -22.709 1.00 76.06 580 ALA A O 1
ATOM 4534 N N . VAL A 1 581 ? 22.310 6.597 -21.281 1.00 67.69 581 VAL A N 1
ATOM 4535 C CA . VAL A 1 581 ? 22.903 5.323 -21.739 1.00 67.69 581 VAL A CA 1
ATOM 4536 C C . VAL A 1 581 ? 22.642 5.114 -23.231 1.00 67.69 581 VAL A C 1
ATOM 4538 O O . VAL A 1 581 ? 23.556 4.756 -23.972 1.00 67.69 581 VAL A O 1
ATOM 4541 N N . ILE A 1 582 ? 21.421 5.396 -23.685 1.00 65.31 582 ILE A N 1
ATOM 4542 C CA . ILE A 1 582 ? 21.021 5.265 -25.090 1.00 65.31 582 ILE A CA 1
ATOM 4543 C C . ILE A 1 582 ? 21.814 6.229 -25.973 1.00 65.31 582 ILE A C 1
ATOM 4545 O O . ILE A 1 582 ? 22.411 5.815 -26.964 1.00 65.31 582 ILE A O 1
ATOM 4549 N N . PHE A 1 583 ? 21.852 7.506 -25.597 1.00 69.25 583 PHE A N 1
ATOM 4550 C CA . PHE A 1 583 ? 22.504 8.552 -26.374 1.00 69.25 583 PHE A CA 1
ATOM 4551 C C . PHE A 1 583 ? 24.025 8.403 -26.378 1.00 69.25 583 PHE A C 1
ATOM 4553 O O . PHE A 1 583 ? 24.641 8.566 -27.422 1.00 69.25 583 PHE A O 1
ATOM 4560 N N . ILE A 1 584 ? 24.634 8.029 -25.249 1.00 70.06 584 ILE A N 1
ATOM 4561 C CA . ILE A 1 584 ? 26.067 7.720 -25.161 1.00 70.06 584 ILE A CA 1
ATOM 4562 C C . ILE A 1 584 ? 26.392 6.520 -26.049 1.00 70.06 584 ILE A C 1
ATOM 4564 O O . ILE A 1 584 ? 27.349 6.585 -26.812 1.00 70.06 584 ILE A O 1
ATOM 4568 N N . THR A 1 585 ? 25.578 5.459 -26.014 1.00 63.62 585 THR A N 1
ATOM 4569 C CA . THR A 1 585 ? 25.765 4.307 -26.907 1.00 63.62 585 THR A CA 1
ATOM 4570 C C . THR A 1 585 ? 25.657 4.753 -28.369 1.00 63.62 585 THR A C 1
ATOM 4572 O O . THR A 1 585 ? 26.579 4.516 -29.137 1.00 63.62 585 THR A O 1
ATOM 4575 N N . ALA A 1 586 ? 24.616 5.494 -28.757 1.00 64.69 586 ALA A N 1
ATOM 4576 C CA . ALA A 1 586 ? 24.450 6.000 -30.124 1.00 64.69 586 ALA A CA 1
ATOM 4577 C C . ALA A 1 586 ? 25.572 6.959 -30.574 1.00 64.69 586 ALA A C 1
ATOM 4579 O O . ALA A 1 586 ? 25.989 6.913 -31.731 1.00 64.69 586 ALA A O 1
ATOM 4580 N N . LEU A 1 587 ? 26.087 7.803 -29.674 1.00 66.81 587 LEU A N 1
ATOM 4581 C CA . LEU A 1 587 ? 27.203 8.718 -29.925 1.00 66.81 587 LEU A CA 1
ATOM 4582 C C . LEU A 1 587 ? 28.510 7.948 -30.147 1.00 66.81 587 LEU A C 1
ATOM 4584 O O . LEU A 1 587 ? 29.201 8.191 -31.132 1.00 66.81 587 LEU A O 1
ATOM 4588 N N . VAL A 1 588 ? 28.824 6.990 -29.268 1.00 64.06 588 VAL A N 1
ATOM 4589 C CA . VAL A 1 588 ? 30.007 6.121 -29.390 1.00 64.06 588 VAL A CA 1
ATOM 4590 C C . VAL A 1 588 ? 29.932 5.277 -30.667 1.00 64.06 588 VAL A C 1
ATOM 4592 O O . VAL A 1 588 ? 30.940 5.097 -31.342 1.00 64.06 588 VAL A O 1
ATOM 4595 N N . LEU A 1 589 ? 28.735 4.816 -31.041 1.00 59.66 589 LEU A N 1
ATOM 4596 C CA . LEU A 1 589 ? 28.480 4.045 -32.263 1.00 59.66 589 LEU A CA 1
ATOM 4597 C C . LEU A 1 589 ? 28.416 4.894 -33.541 1.00 59.66 589 LEU A C 1
ATOM 4599 O O . LEU A 1 589 ? 28.581 4.368 -34.638 1.00 59.66 589 LEU A O 1
ATOM 4603 N N . GLY A 1 590 ? 28.129 6.191 -33.421 1.00 56.31 590 GLY A N 1
ATOM 4604 C CA . GLY A 1 590 ? 28.150 7.153 -34.523 1.00 56.31 590 GLY A CA 1
ATOM 4605 C C . GLY A 1 590 ? 29.536 7.751 -34.771 1.00 56.31 590 GLY A C 1
ATOM 4606 O O . GLY A 1 590 ? 29.769 8.322 -35.837 1.00 56.31 590 GLY A O 1
ATOM 4607 N N . ALA A 1 591 ? 30.460 7.611 -33.815 1.00 58.72 591 ALA A N 1
ATOM 4608 C CA . ALA A 1 591 ? 31.825 8.102 -33.927 1.00 58.72 591 ALA A CA 1
ATOM 4609 C C . ALA A 1 591 ? 32.573 7.360 -35.032 1.00 58.72 591 ALA A C 1
ATOM 4611 O O . ALA A 1 591 ? 32.562 6.133 -35.115 1.00 58.72 591 ALA A O 1
ATOM 4612 N N . THR A 1 592 ? 33.213 8.120 -35.911 1.00 56.53 592 THR A N 1
ATOM 4613 C CA . THR A 1 592 ? 33.793 7.569 -37.118 1.00 56.53 592 THR A CA 1
ATOM 4614 C C . THR A 1 592 ? 35.219 7.039 -36.897 1.00 56.53 592 THR A C 1
ATOM 4616 O O . THR A 1 592 ? 36.135 7.846 -36.773 1.00 56.53 592 THR A O 1
ATOM 4619 N N . PHE A 1 593 ? 35.457 5.717 -36.910 1.00 60.62 593 PHE A N 1
ATOM 4620 C CA . PHE A 1 593 ? 36.812 5.146 -36.744 1.00 60.62 593 PHE A CA 1
ATOM 4621 C C . PHE A 1 593 ? 37.603 5.022 -38.062 1.00 60.62 593 PHE A C 1
ATOM 4623 O O . PHE A 1 593 ? 37.123 4.432 -39.033 1.00 60.62 593 PHE A O 1
ATOM 4630 N N . LYS A 1 594 ? 38.840 5.548 -38.094 1.00 61.09 594 LYS A N 1
ATOM 4631 C CA . LYS A 1 594 ? 39.815 5.267 -39.166 1.00 61.09 594 LYS A CA 1
ATOM 4632 C C . LYS A 1 594 ? 40.133 3.767 -39.160 1.00 61.09 594 LYS A C 1
ATOM 4634 O O . LYS A 1 594 ? 40.518 3.216 -38.134 1.00 61.09 594 LYS A O 1
ATOM 4639 N N . GLY A 1 595 ? 39.910 3.116 -40.297 1.00 59.28 595 GLY A N 1
ATOM 4640 C CA . GLY A 1 595 ? 39.699 1.674 -40.392 1.00 59.28 595 GLY A CA 1
ATOM 4641 C C . GLY A 1 595 ? 40.942 0.814 -40.631 1.00 59.28 595 GLY A C 1
ATOM 4642 O O . GLY A 1 595 ? 40.852 -0.393 -40.458 1.00 59.28 595 GLY A O 1
ATOM 4643 N N . GLY A 1 596 ? 42.099 1.357 -41.005 1.00 64.12 596 GLY A N 1
ATOM 4644 C CA . GLY A 1 596 ? 43.305 0.528 -41.137 1.00 64.12 596 GLY A CA 1
ATOM 4645 C C . GLY A 1 596 ? 44.366 1.087 -42.083 1.00 64.12 596 GLY A C 1
ATOM 4646 O O . GLY A 1 596 ? 44.053 1.962 -42.898 1.00 64.12 596 GLY A O 1
ATOM 4647 N N . PRO A 1 597 ? 45.622 0.613 -41.962 1.00 71.12 597 PRO A N 1
ATOM 464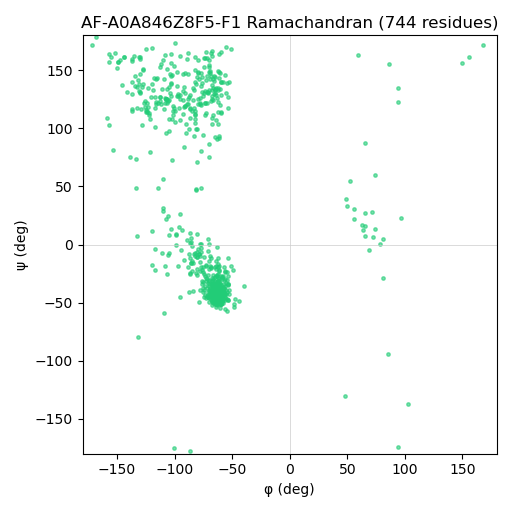8 C CA . PRO A 1 597 ? 46.724 1.059 -42.803 1.00 71.12 597 PRO A CA 1
ATOM 4649 C C . PRO A 1 597 ? 46.587 0.516 -44.231 1.00 71.12 597 PRO A C 1
ATOM 4651 O O . PRO A 1 597 ? 46.160 -0.616 -44.446 1.00 71.12 597 PRO A O 1
ATOM 4654 N N . LEU A 1 598 ? 46.995 1.323 -45.209 1.00 83.12 598 LEU A N 1
ATOM 4655 C CA . LEU A 1 598 ? 47.283 0.853 -46.561 1.00 83.12 598 LEU A CA 1
ATOM 4656 C C . LEU A 1 598 ? 48.726 0.321 -46.585 1.00 83.12 598 LEU A C 1
ATOM 4658 O O . LEU A 1 598 ? 49.673 1.039 -46.242 1.00 83.12 598 LEU A O 1
ATOM 4662 N N . GLU A 1 599 ? 48.918 -0.928 -46.997 1.00 85.81 599 GLU A N 1
ATOM 4663 C CA . GLU A 1 599 ? 50.243 -1.552 -47.047 1.00 85.81 599 GLU A CA 1
ATOM 4664 C C . GLU A 1 599 ? 50.715 -1.659 -48.494 1.00 85.81 599 GLU A C 1
ATOM 4666 O O . GLU A 1 599 ? 50.029 -2.222 -49.341 1.00 85.81 599 GLU A O 1
ATOM 4671 N N . TYR A 1 600 ? 51.879 -1.083 -48.803 1.00 89.75 600 TYR A N 1
ATOM 4672 C CA . TYR A 1 600 ? 52.437 -1.146 -50.153 1.00 89.75 600 TYR A CA 1
ATOM 4673 C C . TYR A 1 600 ? 52.758 -2.597 -50.526 1.00 89.75 600 TYR A C 1
ATOM 4675 O O . TYR A 1 600 ? 53.448 -3.285 -49.780 1.00 89.75 600 TYR A O 1
ATOM 4683 N N . GLU A 1 601 ? 52.274 -3.033 -51.687 1.00 89.88 601 GLU A N 1
ATOM 4684 C CA . GLU A 1 601 ? 52.426 -4.402 -52.178 1.00 89.88 601 GLU A CA 1
ATOM 4685 C C . GLU A 1 601 ? 53.397 -4.448 -53.369 1.00 89.88 601 GLU A C 1
ATOM 4687 O O . GLU A 1 601 ? 54.422 -5.122 -53.311 1.00 89.88 601 GLU A O 1
ATOM 4692 N N . THR A 1 602 ? 53.105 -3.720 -54.458 1.00 89.69 602 THR A N 1
ATOM 4693 C CA . THR A 1 602 ? 53.885 -3.769 -55.715 1.00 89.69 602 THR A CA 1
ATOM 4694 C C . THR A 1 602 ? 53.828 -2.456 -56.516 1.00 89.69 602 THR A C 1
ATOM 4696 O O . THR A 1 602 ? 52.967 -1.604 -56.287 1.00 89.69 602 THR A O 1
ATOM 4699 N N . GLY A 1 603 ? 54.733 -2.288 -57.492 1.00 90.19 603 GLY A N 1
ATOM 4700 C CA . GLY A 1 603 ? 54.807 -1.116 -58.378 1.00 90.19 603 GLY A CA 1
ATOM 4701 C C . GLY A 1 603 ? 55.920 -0.134 -57.998 1.00 90.19 603 GLY A C 1
ATOM 4702 O O . GLY A 1 603 ? 57.045 -0.535 -57.709 1.00 90.19 603 GLY A O 1
ATOM 4703 N N . LYS A 1 604 ? 55.633 1.171 -58.034 1.00 91.31 604 LYS A N 1
ATOM 4704 C CA . LYS A 1 604 ? 56.525 2.205 -57.493 1.00 91.31 604 LYS A CA 1
ATOM 4705 C C . LYS A 1 604 ? 56.138 2.475 -56.043 1.00 91.31 604 LYS A C 1
ATOM 4707 O O . LYS A 1 604 ? 55.020 2.915 -55.789 1.00 91.31 604 LYS A O 1
ATOM 4712 N N . ALA A 1 605 ? 57.043 2.244 -55.099 1.00 89.00 605 ALA A N 1
ATOM 4713 C CA . ALA A 1 605 ? 56.788 2.581 -53.701 1.00 89.00 605 ALA A CA 1
ATOM 4714 C C . ALA A 1 605 ? 56.655 4.108 -53.523 1.00 89.00 605 ALA A C 1
ATOM 4716 O O . ALA A 1 605 ? 57.501 4.839 -54.052 1.00 89.00 605 ALA A O 1
ATOM 4717 N N . PRO A 1 606 ? 55.625 4.601 -52.806 1.00 91.81 606 PRO A N 1
ATOM 4718 C CA . PRO A 1 606 ? 55.563 6.003 -52.418 1.00 91.81 606 PRO A CA 1
ATOM 4719 C C . PRO A 1 606 ? 56.666 6.336 -51.418 1.00 91.81 606 PRO A C 1
ATOM 4721 O O . PRO A 1 606 ? 56.945 5.560 -50.501 1.00 91.81 606 PRO A O 1
ATOM 4724 N N . THR A 1 607 ? 57.236 7.528 -51.538 1.00 92.25 607 THR A N 1
ATOM 4725 C CA . THR A 1 607 ? 58.105 8.083 -50.500 1.00 92.25 607 THR A CA 1
ATOM 4726 C C . THR A 1 607 ? 57.239 8.469 -49.305 1.00 92.25 607 THR A C 1
ATOM 4728 O O . THR A 1 607 ? 56.317 9.265 -49.459 1.00 92.25 607 THR A O 1
ATOM 4731 N N . ARG A 1 608 ? 57.510 7.915 -48.122 1.00 91.19 608 ARG A N 1
ATOM 4732 C CA . ARG A 1 608 ? 56.771 8.231 -46.891 1.00 91.19 608 ARG A CA 1
ATOM 4733 C C . ARG A 1 608 ? 57.530 9.283 -46.087 1.00 91.19 608 ARG A C 1
ATOM 4735 O O . ARG A 1 608 ? 58.727 9.118 -45.872 1.00 91.19 608 ARG A O 1
ATOM 4742 N N . TYR A 1 609 ? 56.849 10.343 -45.673 1.00 89.69 609 TYR A N 1
ATOM 4743 C CA . TYR A 1 609 ? 57.410 11.428 -44.863 1.00 89.69 609 TYR A CA 1
ATOM 4744 C C . TYR A 1 609 ? 56.301 12.130 -44.078 1.00 89.69 609 TYR A C 1
ATOM 4746 O O . TYR A 1 609 ? 55.135 12.026 -44.447 1.00 89.69 609 TYR A O 1
ATOM 4754 N N . ASP A 1 610 ? 56.657 12.866 -43.029 1.00 87.62 610 ASP A N 1
ATOM 4755 C CA . ASP A 1 610 ? 55.689 13.622 -42.234 1.00 87.62 610 ASP A CA 1
ATOM 4756 C C . ASP A 1 610 ? 55.650 15.088 -42.661 1.00 87.62 610 ASP A C 1
ATOM 4758 O O . ASP A 1 610 ? 56.671 15.781 -42.725 1.00 87.62 610 ASP A O 1
ATOM 4762 N N . VAL A 1 611 ? 54.445 15.575 -42.947 1.00 82.12 611 VAL A N 1
ATOM 4763 C CA . VAL A 1 611 ? 54.200 16.988 -43.224 1.00 82.12 611 VAL A CA 1
ATOM 4764 C C . VAL A 1 611 ? 53.749 17.653 -41.938 1.00 82.12 611 VAL A C 1
ATOM 4766 O O . VAL A 1 611 ? 52.788 17.230 -41.298 1.00 82.12 611 VAL A O 1
ATOM 4769 N N . HIS A 1 612 ? 54.456 18.713 -41.572 1.00 79.31 612 HIS A N 1
ATOM 4770 C CA . HIS A 1 612 ? 54.184 19.484 -40.373 1.00 79.31 612 HIS A CA 1
ATOM 4771 C C . HIS A 1 612 ? 53.262 20.634 -40.769 1.00 79.31 612 HIS A C 1
ATOM 4773 O O . HIS A 1 612 ? 53.649 21.516 -41.537 1.00 79.31 612 HIS A O 1
ATOM 4779 N N . PHE A 1 613 ? 52.022 20.598 -40.290 1.00 66.88 613 PHE A N 1
ATOM 4780 C CA . PHE A 1 613 ? 51.089 21.707 -40.454 1.00 66.88 613 PHE A CA 1
ATOM 4781 C C . PHE A 1 613 ? 51.079 22.545 -39.184 1.00 66.88 613 PHE A C 1
ATOM 4783 O O . PHE A 1 613 ? 51.030 22.006 -38.081 1.00 66.88 613 PHE A O 1
ATOM 4790 N N . GLN A 1 614 ? 51.102 23.865 -39.347 1.00 61.16 614 GLN A N 1
ATOM 4791 C CA . GLN A 1 614 ? 50.890 24.776 -38.234 1.00 61.16 614 GLN A CA 1
ATOM 4792 C C . GLN A 1 614 ? 49.402 24.747 -37.873 1.00 61.16 614 GLN A C 1
ATOM 4794 O O . GLN A 1 614 ? 48.553 25.181 -38.657 1.00 61.16 614 GLN A O 1
ATOM 4799 N N . VAL A 1 615 ? 49.078 24.193 -36.708 1.00 50.78 615 VAL A N 1
ATOM 4800 C CA . VAL A 1 615 ? 47.711 24.162 -36.187 1.00 50.78 615 VAL A CA 1
ATOM 4801 C C . VAL A 1 615 ? 47.579 25.295 -35.170 1.00 50.78 615 VAL A C 1
ATOM 4803 O O . VAL A 1 615 ? 48.107 25.217 -34.070 1.00 50.78 615 VAL A O 1
ATOM 4806 N N . GLY A 1 616 ? 46.883 26.369 -35.555 1.00 52.66 616 GLY A N 1
ATOM 4807 C CA . GLY A 1 616 ? 46.719 27.573 -34.730 1.00 52.66 616 GLY A CA 1
ATOM 4808 C C . GLY A 1 616 ? 47.754 28.665 -35.036 1.00 52.66 616 GLY A C 1
ATOM 4809 O O . GLY A 1 616 ? 48.940 28.403 -35.200 1.00 52.66 616 GLY A O 1
ATOM 4810 N N . GLY A 1 617 ? 47.294 29.915 -35.149 1.00 45.97 617 GLY A N 1
ATOM 4811 C CA . GLY A 1 617 ? 48.101 31.075 -35.558 1.00 45.97 617 GLY A CA 1
ATOM 4812 C C . GLY A 1 617 ? 48.943 31.696 -34.438 1.00 45.97 617 GLY A C 1
ATOM 4813 O O . GLY A 1 617 ? 48.889 32.908 -34.251 1.00 45.97 617 GLY A O 1
ATOM 4814 N N . GLY A 1 618 ? 49.662 30.879 -33.665 1.00 50.38 618 GLY A N 1
ATOM 4815 C CA . GLY A 1 618 ? 50.559 31.322 -32.590 1.00 50.38 618 GLY A CA 1
ATOM 4816 C C . GLY A 1 618 ? 52.034 31.072 -32.913 1.00 50.38 618 GLY A C 1
ATOM 4817 O O . GLY A 1 618 ? 52.353 30.181 -33.700 1.00 50.38 618 GLY A O 1
ATOM 4818 N N . VAL A 1 619 ? 52.927 31.857 -32.299 1.00 55.94 619 VAL A N 1
ATOM 4819 C CA . VAL A 1 619 ? 54.396 31.746 -32.451 1.00 55.94 619 VAL A CA 1
ATOM 4820 C C . VAL A 1 619 ? 54.947 30.462 -31.791 1.00 55.94 619 VAL A C 1
ATOM 4822 O O . VAL A 1 619 ? 55.994 29.982 -32.207 1.00 55.94 619 VAL A O 1
ATOM 4825 N N . ASP A 1 620 ? 54.173 29.844 -30.885 1.00 51.28 620 ASP A N 1
ATOM 4826 C CA . ASP A 1 620 ? 54.429 28.541 -30.241 1.00 51.28 620 ASP A CA 1
ATOM 4827 C C . ASP A 1 620 ? 53.378 27.485 -30.651 1.00 51.28 620 ASP A C 1
ATOM 4829 O O . ASP A 1 620 ? 52.729 26.857 -29.814 1.00 51.28 620 ASP A O 1
ATOM 4833 N N . ALA A 1 621 ? 53.102 27.343 -31.948 1.00 54.69 621 ALA A N 1
ATOM 4834 C CA . ALA A 1 621 ? 52.149 26.339 -32.421 1.00 54.69 621 ALA A CA 1
ATOM 4835 C C . ALA A 1 621 ? 52.781 24.934 -32.421 1.00 54.69 621 ALA A C 1
ATOM 4837 O O . ALA A 1 621 ? 53.755 24.691 -33.135 1.00 54.69 621 ALA A O 1
ATOM 4838 N N . ASP A 1 622 ? 52.193 24.000 -31.668 1.00 54.56 622 ASP A N 1
ATOM 4839 C CA . ASP A 1 622 ? 52.544 22.578 -31.726 1.00 54.56 622 ASP A CA 1
ATOM 4840 C C . ASP A 1 622 ? 52.287 22.027 -33.138 1.00 54.56 622 ASP A C 1
ATOM 4842 O O . ASP A 1 622 ? 51.160 22.026 -33.647 1.00 54.56 622 ASP A O 1
ATOM 4846 N N . PHE A 1 623 ? 53.340 21.531 -33.788 1.00 65.44 623 PHE A N 1
ATOM 4847 C CA . PHE A 1 623 ? 53.232 20.881 -35.090 1.00 65.44 623 PHE A CA 1
ATOM 4848 C C . PHE A 1 623 ? 52.804 19.428 -34.901 1.00 65.44 623 PHE A C 1
ATOM 4850 O O . PHE A 1 623 ? 53.568 18.605 -34.401 1.00 65.44 623 PHE A O 1
ATOM 4857 N N . THR A 1 624 ? 51.593 19.084 -35.338 1.00 69.69 624 THR A N 1
ATOM 4858 C CA . THR A 1 624 ? 51.171 17.680 -35.395 1.00 69.69 624 THR A CA 1
ATOM 4859 C C . THR A 1 624 ? 51.695 17.064 -36.698 1.00 69.69 624 THR A C 1
ATOM 4861 O O . THR A 1 624 ? 51.320 17.546 -37.773 1.00 69.69 624 THR A O 1
ATOM 4864 N N . PRO A 1 625 ? 52.567 16.037 -36.656 1.00 78.50 625 PRO A N 1
ATOM 4865 C CA . PRO A 1 625 ? 53.048 15.390 -37.870 1.00 78.50 625 PRO A CA 1
ATOM 4866 C C . PRO A 1 625 ? 51.894 14.643 -38.545 1.00 78.50 625 PRO A C 1
ATOM 4868 O O . PRO A 1 625 ? 51.226 13.814 -37.924 1.00 78.50 625 PRO A O 1
ATOM 4871 N N . ILE A 1 626 ? 51.646 14.951 -39.820 1.00 82.00 626 ILE A N 1
ATOM 4872 C CA . ILE A 1 626 ? 50.661 14.251 -40.646 1.00 82.00 626 ILE A CA 1
ATOM 4873 C C . ILE A 1 626 ? 51.415 13.364 -41.641 1.00 82.00 626 ILE A C 1
ATOM 4875 O O . ILE A 1 626 ? 52.187 13.897 -42.445 1.00 82.00 626 ILE A O 1
ATOM 4879 N N . PRO A 1 627 ? 51.179 12.039 -41.652 1.00 86.94 627 PRO A N 1
ATOM 4880 C CA . PRO A 1 627 ? 51.860 11.149 -42.579 1.00 86.94 627 PRO A CA 1
ATOM 4881 C C . PRO A 1 627 ? 51.456 11.478 -44.017 1.00 86.94 627 PRO A C 1
ATOM 4883 O O . PRO A 1 627 ? 50.275 11.634 -44.332 1.00 86.94 627 PRO A O 1
ATOM 4886 N N . ALA A 1 628 ? 52.438 11.559 -44.907 1.00 89.00 628 ALA A N 1
ATOM 4887 C CA . ALA A 1 628 ? 52.249 11.876 -46.312 1.00 89.00 628 ALA A CA 1
ATOM 4888 C C . ALA A 1 628 ? 52.991 10.889 -47.209 1.00 89.00 628 ALA A C 1
ATOM 4890 O O . ALA A 1 628 ? 54.098 10.431 -46.912 1.00 89.00 628 ALA A O 1
ATOM 4891 N N . TRP A 1 629 ? 52.355 10.544 -48.323 1.00 92.88 629 TRP A N 1
ATOM 4892 C CA . TRP A 1 629 ? 52.902 9.659 -49.344 1.00 92.88 629 TRP A CA 1
ATOM 4893 C C . TRP A 1 629 ? 53.161 10.447 -50.624 1.00 92.88 629 TRP A C 1
ATOM 4895 O O . TRP A 1 629 ? 52.269 11.127 -51.129 1.00 92.88 629 TRP A O 1
ATOM 4905 N N . GLY A 1 630 ? 54.386 10.360 -51.136 1.00 91.56 630 GLY A N 1
ATOM 4906 C CA . GLY A 1 630 ? 54.867 11.142 -52.268 1.00 91.56 630 GLY A CA 1
ATOM 4907 C C . GLY A 1 630 ? 55.230 10.309 -53.493 1.00 91.56 630 GLY A C 1
ATOM 4908 O O . GLY A 1 630 ? 55.851 9.253 -53.364 1.00 91.56 630 GLY A O 1
ATOM 4909 N N . TRP A 1 631 ? 54.942 10.831 -54.685 1.00 93.69 631 TRP A N 1
ATOM 4910 C CA . TRP A 1 631 ? 55.414 10.284 -55.959 1.00 93.69 631 TRP A CA 1
ATOM 4911 C C . TRP A 1 631 ? 56.013 11.373 -56.838 1.00 93.69 631 TRP A C 1
ATOM 4913 O O . TRP A 1 631 ? 55.393 12.405 -57.084 1.00 93.69 631 TRP A O 1
ATOM 4923 N N . THR A 1 632 ? 57.195 11.101 -57.381 1.00 91.81 632 THR A N 1
ATOM 4924 C CA . THR A 1 632 ? 57.883 11.992 -58.317 1.00 91.81 632 THR A CA 1
ATOM 4925 C C . THR A 1 632 ? 57.578 11.581 -59.756 1.00 91.81 632 THR A C 1
ATOM 4927 O O . THR A 1 632 ? 57.744 10.414 -60.115 1.00 91.81 632 THR A O 1
ATOM 4930 N N . MET A 1 633 ? 57.151 12.537 -60.585 1.00 90.19 633 MET A N 1
ATOM 4931 C CA . MET A 1 633 ? 56.685 12.300 -61.952 1.00 90.19 633 MET A CA 1
ATOM 4932 C C . MET A 1 633 ? 57.392 13.196 -62.985 1.00 90.19 633 MET A C 1
ATOM 4934 O O . MET A 1 633 ? 57.036 14.371 -63.145 1.00 90.19 633 MET A O 1
ATOM 4938 N N . PRO A 1 634 ? 58.358 12.644 -63.744 1.00 88.06 634 PRO A N 1
ATOM 4939 C CA . PRO A 1 634 ? 58.942 13.302 -64.915 1.00 88.06 634 PRO A CA 1
ATOM 4940 C C . PRO A 1 634 ? 57.904 13.619 -66.015 1.00 88.06 634 PRO A C 1
ATOM 4942 O O . PRO A 1 634 ? 56.788 13.080 -65.983 1.00 88.06 634 PRO A O 1
ATOM 4945 N N . PRO A 1 635 ? 58.240 14.466 -67.007 1.00 85.50 635 PRO A N 1
ATOM 4946 C CA . PRO A 1 635 ? 57.367 14.752 -68.148 1.00 85.50 635 PRO A CA 1
ATOM 4947 C C . PRO A 1 635 ? 56.939 13.474 -68.879 1.00 85.50 635 PRO A C 1
ATOM 4949 O O . PRO A 1 635 ? 57.747 12.568 -69.074 1.00 85.50 635 PRO A O 1
ATOM 4952 N N . SER A 1 636 ? 55.668 13.396 -69.283 1.00 84.06 636 SER A N 1
ATOM 4953 C CA . SER A 1 636 ? 55.091 12.246 -70.009 1.00 84.06 636 SER A CA 1
ATOM 4954 C C . SER A 1 636 ? 55.230 10.875 -69.312 1.00 84.06 636 SER A C 1
ATOM 4956 O O . SER A 1 636 ? 55.159 9.836 -69.966 1.00 84.06 636 SER A O 1
ATOM 4958 N N . SER A 1 637 ? 55.430 10.844 -67.988 1.00 90.50 637 SER A N 1
ATOM 4959 C CA . SER A 1 637 ? 55.564 9.599 -67.220 1.00 90.50 637 SER A CA 1
ATOM 4960 C C . SER A 1 637 ? 54.224 9.056 -66.706 1.00 90.50 637 SER A C 1
ATOM 4962 O O . SER A 1 637 ? 53.228 9.777 -66.574 1.00 90.50 637 SER A O 1
ATOM 4964 N N . ALA A 1 638 ? 54.212 7.764 -66.377 1.00 91.56 638 ALA A N 1
ATOM 4965 C CA . ALA A 1 638 ? 53.133 7.117 -65.644 1.00 91.56 638 ALA A CA 1
ATOM 4966 C C . ALA A 1 638 ? 53.712 6.301 -64.482 1.00 91.56 638 ALA A C 1
ATOM 4968 O O . ALA A 1 638 ? 54.733 5.630 -64.633 1.00 91.56 638 ALA A O 1
ATOM 4969 N N . VAL A 1 639 ? 53.061 6.360 -63.324 1.00 93.50 639 VAL A N 1
ATOM 4970 C CA . VAL A 1 639 ? 53.479 5.671 -62.101 1.00 93.50 639 VAL A CA 1
ATOM 4971 C C . VAL A 1 639 ? 52.288 4.910 -61.541 1.00 93.50 639 VAL A C 1
ATOM 4973 O O . VAL A 1 639 ? 51.208 5.472 -61.403 1.00 93.50 639 VAL A O 1
ATOM 4976 N N . THR A 1 640 ? 52.480 3.632 -61.222 1.00 92.81 640 THR A N 1
ATOM 4977 C CA . THR A 1 640 ? 51.446 2.788 -60.612 1.00 92.81 640 THR A CA 1
ATOM 4978 C C . THR A 1 640 ? 51.948 2.214 -59.297 1.00 92.81 640 THR A C 1
ATOM 4980 O O . THR A 1 640 ? 53.071 1.709 -59.229 1.00 92.81 640 THR A O 1
ATOM 4983 N N . SER A 1 641 ? 51.104 2.275 -58.274 1.00 93.50 641 SER A N 1
ATOM 4984 C CA . SER A 1 641 ? 51.344 1.702 -56.953 1.00 93.50 641 SER A CA 1
ATOM 4985 C C . SER A 1 641 ? 50.144 0.865 -56.542 1.00 93.50 641 SER A C 1
ATOM 4987 O O . SER A 1 641 ? 49.003 1.320 -56.620 1.00 93.50 641 SER A O 1
ATOM 4989 N N . THR A 1 642 ? 50.408 -0.351 -56.087 1.00 91.88 642 THR A N 1
ATOM 4990 C CA . THR A 1 642 ? 49.392 -1.276 -55.595 1.00 91.88 642 THR A CA 1
ATOM 4991 C C . THR A 1 642 ? 49.555 -1.449 -54.095 1.00 91.88 642 THR A C 1
ATOM 4993 O O . THR A 1 642 ? 50.665 -1.661 -53.605 1.00 91.88 642 THR A O 1
ATOM 4996 N N . PHE A 1 643 ? 48.437 -1.368 -53.383 1.00 92.00 643 PHE A N 1
ATOM 4997 C CA . PHE A 1 643 ? 48.342 -1.490 -51.940 1.00 92.00 643 PHE A CA 1
ATOM 4998 C C . PHE A 1 643 ? 47.464 -2.679 -51.578 1.00 92.00 643 PHE A C 1
ATOM 5000 O O . PHE A 1 643 ? 46.360 -2.823 -52.109 1.00 92.00 643 PHE A O 1
ATOM 5007 N N . SER A 1 644 ? 47.940 -3.497 -50.650 1.00 89.75 644 SER A N 1
ATOM 5008 C CA . SER A 1 644 ? 47.120 -4.499 -49.988 1.00 89.75 644 SER A CA 1
ATOM 5009 C C . SER A 1 644 ? 46.276 -3.835 -48.900 1.00 89.75 644 SER A C 1
ATOM 5011 O O . SER A 1 644 ? 46.697 -2.872 -48.246 1.00 89.75 644 SER A O 1
ATOM 5013 N N . VAL A 1 645 ? 45.046 -4.321 -48.761 1.00 88.88 645 VAL A N 1
ATOM 5014 C CA . VAL A 1 645 ? 44.062 -3.825 -47.802 1.00 88.88 645 VAL A CA 1
ATOM 5015 C C . VAL A 1 645 ? 43.746 -4.964 -46.834 1.00 88.88 645 VAL A C 1
ATOM 5017 O O . VAL A 1 645 ? 42.999 -5.874 -47.203 1.00 88.88 645 VAL A O 1
ATOM 5020 N N . PRO A 1 646 ? 44.320 -4.967 -45.616 1.00 83.25 646 PRO A N 1
ATOM 5021 C CA . PRO A 1 646 ? 44.025 -6.010 -44.647 1.00 83.25 646 PRO A CA 1
ATOM 5022 C C . PRO A 1 646 ? 42.552 -5.933 -44.214 1.00 83.25 646 PRO A C 1
ATOM 5024 O O . PRO A 1 646 ? 41.997 -4.830 -44.098 1.00 83.25 646 PRO A O 1
ATOM 5027 N N . PRO A 1 647 ? 41.900 -7.081 -43.944 1.00 79.62 647 PRO A N 1
ATOM 5028 C CA . PRO A 1 647 ? 40.534 -7.085 -43.444 1.00 79.62 647 PRO A CA 1
ATOM 5029 C C . PRO A 1 647 ? 40.467 -6.333 -42.112 1.00 79.62 647 PRO A C 1
ATOM 5031 O O . PRO A 1 647 ? 41.353 -6.457 -41.261 1.00 79.62 647 PRO A O 1
ATOM 5034 N N . HIS A 1 648 ? 39.407 -5.550 -41.920 1.00 80.38 648 HIS A N 1
ATOM 5035 C CA . HIS A 1 648 ? 39.191 -4.843 -40.663 1.00 80.38 648 HIS A CA 1
ATOM 5036 C C . HIS A 1 648 ? 39.128 -5.844 -39.498 1.00 80.38 648 HIS A C 1
ATOM 5038 O O . HIS A 1 648 ? 38.491 -6.890 -39.619 1.00 80.38 648 HIS A O 1
ATOM 5044 N N . ARG A 1 649 ? 39.720 -5.518 -38.338 1.00 74.62 649 ARG A N 1
ATOM 5045 C CA . ARG A 1 649 ? 39.766 -6.427 -37.166 1.00 74.62 649 ARG A CA 1
ATOM 5046 C C . ARG A 1 649 ? 38.388 -6.924 -36.716 1.00 74.62 649 ARG A C 1
ATOM 5048 O O . ARG A 1 649 ? 38.276 -8.021 -36.187 1.00 74.62 649 ARG A O 1
ATOM 5055 N N . LEU A 1 650 ? 37.356 -6.104 -36.918 1.00 72.88 650 LEU A N 1
ATOM 5056 C CA . LEU A 1 650 ? 35.958 -6.407 -36.580 1.00 72.88 650 LEU A CA 1
ATOM 5057 C C . LEU A 1 650 ? 35.127 -6.890 -37.787 1.00 72.88 650 LEU A C 1
ATOM 5059 O O . LEU A 1 650 ? 33.910 -6.994 -37.681 1.00 72.88 650 LEU A O 1
ATOM 5063 N N . GLY A 1 651 ? 35.759 -7.154 -38.937 1.00 74.31 651 GLY A N 1
ATOM 5064 C CA . GLY A 1 651 ? 35.100 -7.667 -40.145 1.00 74.31 651 GLY A CA 1
ATOM 5065 C C . GLY A 1 651 ? 34.249 -6.649 -40.914 1.00 74.31 651 GLY A C 1
ATOM 5066 O O . GLY A 1 651 ? 33.463 -7.037 -41.771 1.00 74.31 651 GLY A O 1
ATOM 5067 N N . TRP A 1 652 ? 34.374 -5.354 -40.614 1.00 80.38 652 TRP A N 1
ATOM 5068 C CA . TRP A 1 652 ? 33.630 -4.294 -41.298 1.00 80.38 652 TRP A CA 1
ATOM 5069 C C . TRP A 1 652 ? 34.228 -3.997 -42.681 1.00 80.38 652 TRP A C 1
ATOM 5071 O O . TRP A 1 652 ? 35.451 -3.876 -42.789 1.00 80.38 652 TRP A O 1
ATOM 5081 N N . PRO A 1 653 ? 33.406 -3.830 -43.731 1.00 81.62 653 PRO A N 1
ATOM 5082 C CA . PRO A 1 653 ? 33.905 -3.429 -45.039 1.00 81.62 653 PRO A CA 1
ATOM 5083 C C . PRO A 1 653 ? 34.376 -1.973 -45.023 1.00 81.62 653 PRO A C 1
ATOM 5085 O O . PRO A 1 653 ? 33.903 -1.155 -44.235 1.00 81.62 653 PRO A O 1
ATOM 5088 N N . TYR A 1 654 ? 35.294 -1.620 -45.919 1.00 83.25 654 TYR A N 1
ATOM 5089 C CA . TYR A 1 654 ? 35.731 -0.235 -46.089 1.00 83.25 654 TYR A CA 1
ATOM 5090 C C . TYR A 1 654 ? 34.781 0.520 -47.016 1.00 83.25 654 TYR A C 1
ATOM 5092 O O . TYR A 1 654 ? 34.411 0.021 -48.073 1.00 83.25 654 TYR A O 1
ATOM 5100 N N . ARG A 1 655 ? 34.398 1.742 -46.637 1.00 77.38 655 ARG A N 1
ATOM 5101 C CA . ARG A 1 655 ? 33.400 2.549 -47.355 1.00 77.38 655 ARG A CA 1
ATOM 5102 C C . ARG A 1 655 ? 34.010 3.541 -48.334 1.00 77.38 655 ARG A C 1
ATOM 5104 O O . ARG A 1 655 ? 33.506 3.704 -49.443 1.00 77.38 655 ARG A O 1
ATOM 5111 N N . ARG A 1 656 ? 35.052 4.248 -47.888 1.00 79.88 656 ARG A N 1
ATOM 5112 C CA . ARG A 1 656 ? 35.703 5.338 -48.628 1.00 79.88 656 ARG A CA 1
ATOM 5113 C C . ARG A 1 656 ? 37.192 5.436 -48.302 1.00 79.88 656 ARG A C 1
ATOM 5115 O O . ARG A 1 656 ? 37.626 5.017 -47.228 1.00 79.88 656 ARG A O 1
ATOM 5122 N N . LEU A 1 657 ? 37.935 6.036 -49.228 1.00 83.00 657 LEU A N 1
ATOM 5123 C CA . LEU A 1 657 ? 39.288 6.535 -48.994 1.00 83.00 657 LEU A CA 1
ATOM 5124 C C . LEU A 1 657 ? 39.242 7.885 -48.282 1.00 83.00 657 LEU A C 1
ATOM 5126 O O . LEU A 1 657 ? 38.326 8.680 -48.509 1.00 83.00 657 LEU A O 1
ATOM 5130 N N . ASP A 1 658 ? 40.246 8.134 -47.454 1.00 80.69 658 ASP A N 1
ATOM 5131 C CA . ASP A 1 658 ? 40.412 9.365 -46.694 1.00 80.69 658 ASP A CA 1
ATOM 5132 C C . ASP A 1 658 ? 41.726 10.080 -47.055 1.00 80.69 658 ASP A C 1
ATOM 5134 O O . ASP A 1 658 ? 42.587 9.550 -47.770 1.00 80.69 658 ASP A O 1
ATOM 5138 N N . GLY A 1 659 ? 41.851 11.316 -46.585 1.00 83.56 659 GLY A N 1
ATOM 5139 C CA . GLY A 1 659 ? 42.992 12.179 -46.852 1.00 83.56 659 GLY A CA 1
ATOM 5140 C C . GLY A 1 659 ? 42.789 13.116 -48.044 1.00 83.56 659 GLY A C 1
ATOM 5141 O O . GLY A 1 659 ? 41.704 13.231 -48.633 1.00 83.56 659 GLY A O 1
ATOM 5142 N N . ALA A 1 660 ? 43.855 13.830 -48.395 1.00 86.50 660 ALA A N 1
ATOM 5143 C CA . ALA A 1 660 ? 43.845 14.818 -49.471 1.00 86.50 660 ALA A CA 1
ATOM 5144 C C . ALA A 1 660 ? 45.044 14.643 -50.396 1.00 86.50 660 ALA A C 1
ATOM 5146 O O . ALA A 1 660 ? 46.173 14.513 -49.934 1.00 86.50 660 ALA A O 1
ATOM 5147 N N . ILE A 1 661 ? 44.803 14.701 -51.703 1.00 89.00 661 ILE A N 1
ATOM 5148 C CA . ILE A 1 661 ? 45.848 14.622 -52.717 1.00 89.00 661 ILE A CA 1
ATOM 5149 C C . ILE A 1 661 ? 46.122 15.993 -53.332 1.00 89.00 661 ILE A C 1
ATOM 5151 O O . ILE A 1 661 ? 45.203 16.758 -53.639 1.00 89.00 661 ILE A O 1
ATOM 5155 N N . LYS A 1 662 ? 47.401 16.327 -53.485 1.00 89.44 662 LYS A N 1
ATOM 5156 C CA . LYS A 1 662 ? 47.888 17.596 -54.033 1.00 89.44 662 LYS A CA 1
ATOM 5157 C C . LYS A 1 662 ? 49.000 17.334 -55.040 1.00 89.44 662 LYS A C 1
ATOM 5159 O O . LYS A 1 662 ? 49.814 16.438 -54.846 1.00 89.44 662 LYS A O 1
ATOM 5164 N N . VAL A 1 663 ? 49.059 18.155 -56.083 1.00 89.12 663 VAL A N 1
ATOM 5165 C CA . VAL A 1 663 ? 50.194 18.204 -57.014 1.00 89.12 663 VAL A CA 1
ATOM 5166 C C . VAL A 1 663 ? 51.013 19.454 -56.696 1.00 89.12 663 VAL A C 1
ATOM 5168 O O . VAL A 1 663 ? 50.453 20.543 -56.543 1.00 89.12 663 VAL A O 1
ATOM 5171 N N . LYS A 1 664 ? 52.328 19.284 -56.553 1.00 87.69 664 LYS A N 1
ATOM 5172 C CA . LYS A 1 664 ? 53.319 20.320 -56.233 1.00 87.69 664 LYS A CA 1
ATOM 5173 C C . LYS A 1 664 ? 54.430 20.348 -57.289 1.00 87.69 664 LYS A C 1
ATOM 5175 O O . LYS A 1 664 ? 54.562 19.430 -58.099 1.00 87.69 664 LYS A O 1
ATOM 5180 N N . ASN A 1 665 ? 55.247 21.399 -57.246 1.00 87.19 665 ASN A N 1
ATOM 5181 C CA . ASN A 1 665 ? 56.481 21.579 -58.027 1.00 87.19 665 ASN A CA 1
ATOM 5182 C C . ASN A 1 665 ? 56.314 21.702 -59.552 1.00 87.19 665 ASN A C 1
ATOM 5184 O O . ASN A 1 665 ? 57.313 21.763 -60.265 1.00 87.19 665 ASN A O 1
ATOM 5188 N N . CYS A 1 666 ? 55.083 21.791 -60.065 1.00 85.75 666 CYS A N 1
ATOM 5189 C CA . CYS A 1 666 ? 54.849 22.210 -61.443 1.00 85.75 666 CYS A CA 1
ATOM 5190 C C . CYS A 1 666 ? 53.433 22.737 -61.685 1.00 85.75 666 CYS A C 1
ATOM 5192 O O . CYS A 1 666 ? 52.488 21.959 -61.726 1.00 85.75 666 CYS A O 1
ATOM 5194 N N . GLU A 1 667 ? 53.274 24.043 -61.892 1.00 82.50 667 GLU A N 1
ATOM 5195 C CA . GLU A 1 667 ? 51.962 24.699 -62.039 1.00 82.50 667 GLU A CA 1
ATOM 5196 C C . GLU A 1 667 ? 51.190 24.290 -63.298 1.00 82.50 667 GLU A C 1
ATOM 5198 O O . GLU A 1 667 ? 49.967 24.209 -63.264 1.00 82.50 667 GLU A O 1
ATOM 5203 N N . ALA A 1 668 ? 51.899 23.955 -64.378 1.00 81.75 668 ALA A N 1
ATOM 5204 C CA . ALA A 1 668 ? 51.304 23.513 -65.639 1.00 81.75 668 ALA A CA 1
ATOM 5205 C C . ALA A 1 668 ? 51.011 21.999 -65.692 1.00 81.75 668 ALA A C 1
ATOM 5207 O O . ALA A 1 668 ? 50.583 21.497 -66.732 1.00 81.75 668 ALA A O 1
ATOM 5208 N N . ALA A 1 669 ? 51.271 21.255 -64.609 1.00 84.50 669 ALA A N 1
ATOM 5209 C CA . ALA A 1 669 ? 51.071 19.812 -64.593 1.00 84.50 669 ALA A CA 1
ATOM 5210 C C . ALA A 1 669 ? 49.582 19.448 -64.543 1.00 84.50 669 ALA A C 1
ATOM 5212 O O . ALA A 1 669 ? 48.829 19.941 -63.701 1.00 84.50 669 ALA A O 1
ATOM 5213 N N . SER A 1 670 ? 49.183 18.521 -65.410 1.00 87.00 670 SER A N 1
ATOM 5214 C CA . SER A 1 670 ? 47.862 17.905 -65.387 1.00 87.00 670 SER A CA 1
ATOM 5215 C C . SER A 1 670 ? 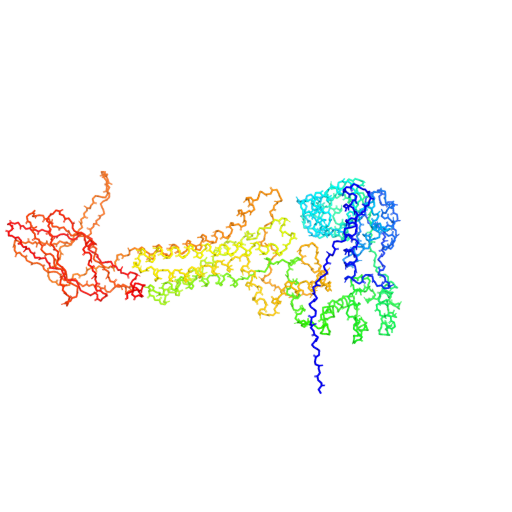48.026 16.391 -65.363 1.00 87.00 670 SER A C 1
ATOM 5217 O O . SER A 1 670 ? 48.689 15.788 -66.215 1.00 87.00 670 SER A O 1
ATOM 5219 N N . ILE A 1 671 ? 47.471 15.768 -64.325 1.00 90.50 671 ILE A N 1
ATOM 5220 C CA . ILE A 1 671 ? 47.696 14.356 -64.023 1.00 90.50 671 ILE A CA 1
ATOM 5221 C C . ILE A 1 671 ? 46.349 13.657 -63.916 1.00 90.50 671 I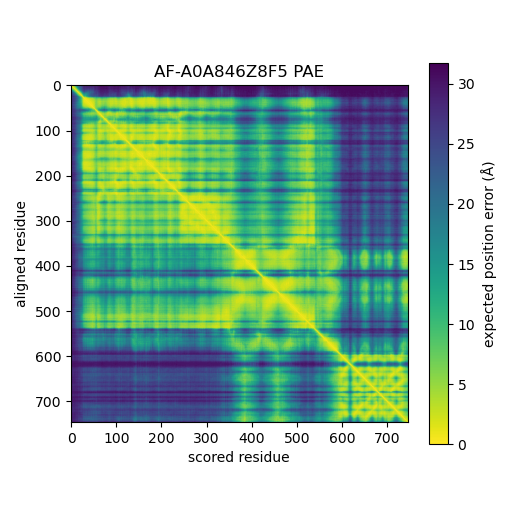LE A C 1
ATOM 5223 O O . ILE A 1 671 ? 45.517 14.018 -63.091 1.00 90.50 671 ILE A O 1
ATOM 5227 N N . ILE A 1 672 ? 46.146 12.610 -64.709 1.00 91.62 672 ILE A N 1
ATOM 5228 C CA . ILE A 1 672 ? 45.012 11.707 -64.532 1.00 91.62 672 ILE A CA 1
ATOM 5229 C C . ILE A 1 672 ? 45.380 10.694 -63.449 1.00 91.62 672 ILE A C 1
ATOM 5231 O O . ILE A 1 672 ? 46.278 9.870 -63.631 1.00 91.62 672 ILE A O 1
ATOM 5235 N N . MET A 1 673 ? 44.663 10.738 -62.332 1.00 91.69 673 MET A N 1
ATOM 5236 C CA . MET A 1 673 ? 44.665 9.698 -61.310 1.00 91.69 673 MET A CA 1
ATOM 5237 C C . MET A 1 673 ? 43.599 8.660 -61.656 1.00 91.69 673 MET A C 1
ATOM 5239 O O . MET A 1 673 ? 42.435 9.007 -61.809 1.00 91.69 673 MET A O 1
ATOM 5243 N N . SER A 1 674 ? 43.983 7.393 -61.755 1.00 90.38 674 SER A N 1
ATOM 5244 C CA . SER A 1 674 ? 43.092 6.248 -61.951 1.00 90.38 674 SER A CA 1
ATOM 5245 C C . SER A 1 674 ? 43.181 5.337 -60.734 1.00 90.38 674 SER A C 1
ATOM 5247 O O . SER A 1 674 ? 44.263 4.849 -60.414 1.00 90.38 674 SER A O 1
ATOM 5249 N N . ILE A 1 675 ? 42.060 5.100 -60.058 1.00 89.00 675 ILE A N 1
ATOM 5250 C CA . ILE A 1 675 ? 41.995 4.235 -58.878 1.00 89.00 675 ILE A CA 1
ATOM 5251 C C . ILE A 1 675 ? 41.175 2.998 -59.212 1.00 89.00 675 ILE A C 1
ATOM 5253 O O . ILE A 1 675 ? 40.037 3.102 -59.667 1.00 89.00 675 ILE A O 1
ATOM 5257 N N . THR A 1 676 ? 41.743 1.826 -58.960 1.00 88.88 676 THR A N 1
ATOM 5258 C CA . THR A 1 676 ? 41.096 0.538 -59.204 1.00 88.88 676 THR A CA 1
ATOM 5259 C C . THR A 1 676 ? 41.000 -0.234 -57.896 1.00 88.88 676 THR A C 1
ATOM 5261 O O . THR A 1 676 ? 41.997 -0.408 -57.197 1.00 88.88 676 THR A O 1
ATOM 5264 N N . ALA A 1 677 ? 39.791 -0.682 -57.560 1.00 86.44 677 ALA A N 1
ATOM 5265 C CA . ALA A 1 677 ? 39.536 -1.536 -56.408 1.00 86.44 677 ALA A CA 1
ATOM 5266 C C . ALA A 1 677 ? 39.395 -2.988 -56.870 1.00 86.44 677 ALA A C 1
ATOM 5268 O O . ALA A 1 677 ? 38.468 -3.303 -57.622 1.00 86.44 677 ALA A O 1
ATOM 5269 N N . ASN A 1 678 ? 40.299 -3.849 -56.402 1.00 84.31 678 ASN A N 1
ATOM 5270 C CA . ASN A 1 678 ? 40.500 -5.224 -56.861 1.00 84.31 678 ASN A CA 1
ATOM 5271 C C . ASN A 1 678 ? 40.857 -5.294 -58.369 1.00 84.31 678 ASN A C 1
ATOM 5273 O O . ASN A 1 678 ? 40.677 -4.344 -59.126 1.00 84.31 678 ASN A O 1
ATOM 5277 N N . ALA A 1 679 ? 41.404 -6.416 -58.842 1.00 66.75 679 ALA A N 1
ATOM 5278 C CA . ALA A 1 679 ? 41.983 -6.515 -60.193 1.00 66.75 679 ALA A CA 1
ATOM 5279 C C . ALA A 1 679 ? 40.964 -6.475 -61.363 1.00 66.75 679 ALA A C 1
ATOM 5281 O O . ALA A 1 679 ? 41.362 -6.575 -62.520 1.00 66.75 679 ALA A O 1
ATOM 5282 N N . SER A 1 680 ? 39.663 -6.351 -61.084 1.00 58.31 680 SER A N 1
ATOM 5283 C CA . SER A 1 680 ? 38.581 -6.643 -62.038 1.00 58.31 680 SER A CA 1
ATOM 5284 C C . SER A 1 680 ? 37.478 -5.572 -62.139 1.00 58.31 680 SER A C 1
ATOM 5286 O O . SER A 1 680 ? 36.495 -5.785 -62.849 1.00 58.31 680 SER A O 1
ATOM 5288 N N . ARG A 1 681 ? 37.612 -4.401 -61.493 1.00 65.88 681 ARG A N 1
ATOM 5289 C CA . ARG A 1 681 ? 36.638 -3.288 -61.617 1.00 65.88 681 ARG A CA 1
ATOM 5290 C C . ARG A 1 681 ? 37.121 -2.188 -62.572 1.00 65.88 681 ARG A C 1
ATOM 5292 O O . ARG A 1 681 ? 38.317 -1.996 -62.756 1.00 65.88 681 ARG A O 1
ATOM 5299 N N . ARG A 1 682 ? 36.185 -1.439 -63.177 1.00 77.81 682 ARG A N 1
ATOM 5300 C CA . ARG A 1 682 ? 36.503 -0.255 -64.003 1.00 77.81 682 ARG A CA 1
ATOM 5301 C C . ARG A 1 682 ? 37.230 0.801 -63.147 1.00 77.81 682 ARG A C 1
ATOM 5303 O O . ARG A 1 682 ? 36.750 1.079 -62.046 1.00 77.81 682 ARG A O 1
ATOM 5310 N N . PRO A 1 683 ? 38.335 1.401 -63.631 1.00 81.25 683 PRO A N 1
ATOM 5311 C CA . PRO A 1 683 ? 39.073 2.407 -62.876 1.00 81.25 683 PRO A CA 1
ATOM 5312 C C . PRO A 1 683 ? 38.247 3.687 -62.721 1.00 81.25 683 PRO A C 1
ATOM 5314 O O . PRO A 1 683 ? 37.622 4.157 -63.673 1.00 81.25 683 PRO A O 1
ATOM 5317 N N . HIS A 1 684 ? 38.265 4.272 -61.527 1.00 84.31 684 HIS A N 1
ATOM 5318 C CA . HIS A 1 684 ? 37.713 5.597 -61.280 1.00 84.31 684 HIS A CA 1
ATOM 5319 C C . HIS A 1 684 ? 38.781 6.648 -61.586 1.00 84.31 684 HIS A C 1
ATOM 5321 O O . HIS A 1 684 ? 39.842 6.653 -60.960 1.00 84.31 684 HIS A O 1
ATOM 5327 N N . THR A 1 685 ? 38.527 7.507 -62.572 1.00 86.81 685 THR A N 1
ATOM 5328 C CA . THR A 1 685 ? 39.507 8.477 -63.073 1.00 86.81 685 THR A CA 1
ATOM 5329 C C . THR A 1 685 ? 39.178 9.896 -62.629 1.00 86.81 685 THR A C 1
ATOM 5331 O O . THR A 1 685 ? 38.044 10.342 -62.797 1.00 86.81 685 THR A O 1
ATOM 5334 N N . HIS A 1 686 ? 40.170 10.633 -62.139 1.00 87.56 686 HIS A N 1
ATOM 5335 C CA . HIS A 1 686 ? 40.039 12.037 -61.765 1.00 87.56 686 HIS A CA 1
ATOM 5336 C C . HIS A 1 686 ? 41.244 12.847 -62.250 1.00 87.56 686 HIS A C 1
ATOM 5338 O O . HIS A 1 686 ? 42.379 12.377 -62.176 1.00 87.56 686 HIS A O 1
ATOM 5344 N N . VAL A 1 687 ? 41.006 14.060 -62.748 1.00 86.62 687 VAL A N 1
ATOM 5345 C CA . VAL A 1 687 ? 42.075 14.962 -63.195 1.00 86.62 687 VAL A CA 1
ATOM 5346 C C . VAL A 1 687 ? 42.538 15.801 -62.009 1.00 86.62 687 VAL A C 1
ATOM 5348 O O . VAL A 1 687 ? 41.750 16.529 -61.410 1.00 86.62 687 VAL A O 1
ATOM 5351 N N . LEU A 1 688 ? 43.818 15.695 -61.673 1.00 86.75 688 LEU A N 1
ATOM 5352 C CA . LEU A 1 688 ? 44.481 16.478 -60.642 1.00 86.75 688 LEU A CA 1
ATOM 5353 C C . LEU A 1 688 ? 45.205 17.659 -61.290 1.00 86.75 688 LEU A C 1
ATOM 5355 O O . LEU A 1 688 ? 46.009 17.472 -62.205 1.00 86.75 688 LEU A O 1
ATOM 5359 N N . ASN A 1 689 ? 44.936 18.857 -60.774 1.00 81.56 689 ASN A N 1
ATOM 5360 C CA . ASN A 1 689 ? 45.580 20.104 -61.182 1.00 81.56 689 ASN A CA 1
ATOM 5361 C C . ASN A 1 689 ? 46.440 20.649 -60.038 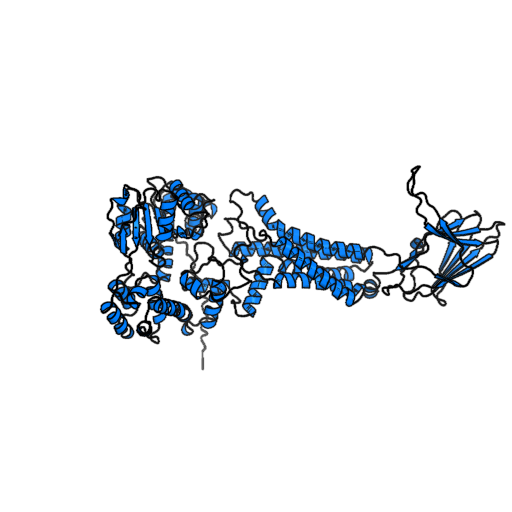1.00 81.56 689 ASN A C 1
ATOM 5363 O O . ASN A 1 689 ? 46.156 20.416 -58.859 1.00 81.56 689 ASN A O 1
ATOM 5367 N N . THR A 1 690 ? 47.476 21.406 -60.375 1.00 78.06 690 THR A N 1
ATOM 5368 C CA . THR A 1 690 ? 48.400 21.972 -59.387 1.00 78.06 690 THR A CA 1
ATOM 5369 C C . THR A 1 690 ? 47.731 23.041 -58.522 1.00 78.06 690 THR A C 1
ATOM 5371 O O . THR A 1 690 ? 46.840 23.768 -58.958 1.00 78.06 690 THR A O 1
ATOM 5374 N N . GLY A 1 691 ? 48.125 23.109 -57.248 1.00 67.31 691 GLY A N 1
ATOM 5375 C CA . GLY A 1 691 ? 47.657 24.115 -56.287 1.00 67.31 691 GLY A CA 1
ATOM 5376 C C . GLY A 1 691 ? 46.295 23.822 -55.644 1.00 67.31 691 GLY A C 1
ATOM 5377 O O . GLY A 1 691 ? 46.086 24.175 -54.482 1.00 67.31 691 GLY A O 1
ATOM 5378 N N . ARG A 1 692 ? 45.385 23.106 -56.322 1.00 71.88 692 ARG A N 1
ATOM 5379 C CA . ARG A 1 692 ? 44.077 22.731 -55.759 1.00 71.88 692 ARG A CA 1
ATOM 5380 C C . ARG A 1 692 ? 44.134 21.329 -55.150 1.00 71.88 692 ARG A C 1
ATOM 5382 O O . ARG A 1 692 ? 44.194 20.328 -55.855 1.00 71.88 692 ARG A O 1
ATOM 5389 N N . GLY A 1 693 ? 44.116 21.252 -53.820 1.00 76.56 693 GLY A N 1
ATOM 5390 C CA . GLY A 1 693 ? 43.995 19.968 -53.127 1.00 76.56 693 GLY A CA 1
ATOM 5391 C C . GLY A 1 693 ? 42.633 19.331 -53.366 1.00 76.56 693 GLY A C 1
ATOM 5392 O O . GLY A 1 693 ? 41.610 20.003 -53.259 1.00 76.56 693 GLY A O 1
ATOM 5393 N N . THR A 1 694 ? 42.631 18.038 -53.670 1.00 82.25 694 THR A N 1
ATOM 5394 C CA . THR A 1 694 ? 41.414 17.245 -53.856 1.00 82.25 694 THR A CA 1
ATOM 5395 C C . THR A 1 694 ? 41.267 16.304 -52.668 1.00 82.25 694 THR A C 1
ATOM 5397 O O . THR A 1 694 ? 42.172 15.521 -52.388 1.00 82.25 694 THR A O 1
ATOM 5400 N N . SER A 1 695 ? 40.155 16.382 -51.936 1.00 82.75 695 SER A N 1
ATOM 5401 C CA . SER A 1 695 ? 39.879 15.418 -50.866 1.00 82.75 695 SER A CA 1
ATOM 5402 C C . SER A 1 695 ? 39.295 14.142 -51.461 1.00 82.75 695 SER A C 1
ATOM 5404 O O . SER A 1 695 ? 38.410 14.197 -52.316 1.00 82.75 695 SER A O 1
ATOM 5406 N N . PHE A 1 696 ? 39.729 12.980 -50.974 1.00 79.69 696 PHE A N 1
ATOM 5407 C CA . PHE A 1 696 ? 39.112 11.718 -51.387 1.00 79.69 696 PHE A CA 1
ATOM 5408 C C . PHE A 1 696 ? 37.639 11.629 -50.966 1.00 79.69 696 PHE A C 1
ATOM 5410 O O . PHE A 1 696 ? 36.832 11.021 -51.669 1.00 79.69 696 PHE A O 1
ATOM 5417 N N . SER A 1 697 ? 37.256 12.321 -49.887 1.00 68.94 697 SER A N 1
ATOM 5418 C CA . SER A 1 697 ? 35.869 12.388 -49.417 1.00 68.94 697 SER A CA 1
ATOM 5419 C C . SER A 1 697 ? 34.907 13.036 -50.424 1.00 68.94 697 SER A C 1
ATOM 5421 O O . SER A 1 697 ? 33.735 12.667 -50.466 1.00 68.94 697 SER A O 1
ATOM 5423 N N . THR A 1 698 ? 35.392 13.950 -51.274 1.00 67.56 698 THR A N 1
ATOM 5424 C CA . THR A 1 698 ? 34.571 14.672 -52.262 1.00 67.56 698 THR A CA 1
ATOM 5425 C C . THR A 1 698 ? 34.420 13.936 -53.593 1.00 67.56 698 THR A C 1
ATOM 5427 O O . THR A 1 698 ? 33.627 14.354 -54.429 1.00 67.56 698 THR A O 1
ATOM 5430 N N . LEU A 1 699 ? 35.148 12.833 -53.801 1.00 69.50 699 LEU A N 1
ATOM 5431 C CA . LEU A 1 699 ? 35.105 12.055 -55.047 1.00 69.50 699 LEU A CA 1
ATOM 5432 C C . LEU A 1 699 ? 33.879 11.129 -55.149 1.00 69.50 699 LEU A C 1
ATOM 5434 O O . LEU A 1 699 ? 33.648 10.542 -56.201 1.00 69.50 699 LEU A O 1
ATOM 5438 N N . GLY A 1 700 ? 33.086 10.978 -54.078 1.00 64.62 700 GLY A N 1
ATOM 5439 C CA . GLY A 1 700 ? 31.824 10.219 -54.100 1.00 64.62 700 GLY A CA 1
ATOM 5440 C C . GLY A 1 700 ? 31.971 8.722 -54.414 1.00 64.62 700 GLY A C 1
ATOM 5441 O O . GLY A 1 700 ? 30.995 8.062 -54.770 1.00 64.62 700 GLY A O 1
ATOM 5442 N N . TRP A 1 701 ? 33.183 8.176 -54.304 1.00 73.38 701 TRP A N 1
ATOM 5443 C CA . TRP A 1 701 ? 33.498 6.808 -54.702 1.00 73.38 701 TRP A CA 1
ATOM 5444 C C . TRP A 1 701 ? 33.067 5.781 -53.641 1.00 73.38 701 TRP A C 1
ATOM 5446 O O . TRP A 1 701 ? 33.472 5.880 -52.482 1.00 73.38 701 TRP A O 1
ATOM 5456 N N . LYS A 1 702 ? 32.262 4.780 -54.035 1.00 73.50 702 LYS A N 1
ATOM 5457 C CA . LYS A 1 702 ? 31.874 3.638 -53.185 1.00 73.50 702 LYS A CA 1
ATOM 5458 C C . LYS A 1 702 ? 32.858 2.475 -53.365 1.00 73.50 702 LYS A C 1
ATOM 5460 O O . LYS A 1 702 ? 32.987 1.942 -54.470 1.00 73.50 702 LYS A O 1
ATOM 5465 N N . LEU A 1 703 ? 33.521 2.073 -52.283 1.00 80.62 703 LEU A N 1
ATOM 5466 C CA . LEU A 1 703 ? 34.424 0.919 -52.271 1.00 80.62 703 LEU A CA 1
ATOM 5467 C C . LEU A 1 703 ? 33.654 -0.424 -52.294 1.00 80.62 703 LEU A C 1
ATOM 5469 O O . LEU A 1 703 ? 32.511 -0.483 -51.841 1.00 80.62 703 LEU A O 1
ATOM 5473 N N . PRO A 1 704 ? 34.250 -1.507 -52.837 1.00 81.50 704 PRO A N 1
ATOM 5474 C CA . PRO A 1 704 ? 33.734 -2.869 -52.679 1.00 81.50 704 PRO A CA 1
ATOM 5475 C C . PRO A 1 704 ? 33.691 -3.308 -51.213 1.00 81.50 704 PRO A C 1
ATOM 5477 O O . PRO A 1 704 ? 34.620 -3.012 -50.464 1.00 81.50 704 PRO A O 1
ATOM 5480 N N . ASN A 1 705 ? 32.710 -4.136 -50.847 1.00 78.12 705 ASN A N 1
ATOM 5481 C CA . ASN A 1 705 ? 32.703 -4.796 -49.536 1.00 78.12 705 ASN A CA 1
ATOM 5482 C C . ASN A 1 705 ? 33.843 -5.824 -49.393 1.00 78.12 705 ASN A C 1
ATOM 5484 O O . ASN A 1 705 ? 34.335 -6.048 -48.294 1.00 78.12 705 ASN A O 1
ATOM 5488 N N . ASP A 1 706 ? 34.280 -6.417 -50.506 1.00 81.62 706 ASP A N 1
ATOM 5489 C CA . ASP A 1 706 ? 35.360 -7.403 -50.624 1.00 81.62 706 ASP A CA 1
ATOM 5490 C C . ASP A 1 706 ? 36.715 -6.769 -51.003 1.00 81.62 706 ASP A C 1
ATOM 5492 O O . ASP A 1 706 ? 37.552 -7.399 -51.651 1.00 81.62 706 ASP A O 1
ATOM 5496 N N . LEU A 1 707 ? 36.933 -5.493 -50.666 1.00 86.06 707 LEU A N 1
ATOM 5497 C CA . LEU A 1 707 ? 38.173 -4.789 -50.995 1.00 86.06 707 LEU A CA 1
ATOM 5498 C C . LEU A 1 707 ? 39.375 -5.457 -50.312 1.00 86.06 707 LEU A C 1
ATOM 5500 O O . LEU A 1 707 ? 39.514 -5.388 -49.094 1.00 86.06 707 LEU A O 1
ATOM 5504 N N . ASN A 1 708 ? 40.270 -6.035 -51.112 1.00 88.06 708 ASN A N 1
ATOM 5505 C CA . ASN A 1 708 ? 41.532 -6.617 -50.643 1.00 88.06 708 ASN A CA 1
ATOM 5506 C C . ASN A 1 708 ? 42.764 -5.945 -51.264 1.00 88.06 708 ASN A C 1
ATOM 5508 O O . ASN A 1 708 ? 43.870 -6.065 -50.735 1.00 88.06 708 ASN A O 1
ATOM 5512 N N . ARG A 1 709 ? 42.582 -5.216 -52.371 1.00 89.31 709 ARG A N 1
ATOM 5513 C CA . ARG A 1 709 ? 43.662 -4.547 -53.089 1.00 89.31 709 ARG A CA 1
ATOM 5514 C C . ARG A 1 709 ? 43.190 -3.230 -53.692 1.00 89.31 709 ARG A C 1
ATOM 5516 O O . ARG A 1 709 ? 42.126 -3.151 -54.305 1.00 89.31 709 ARG A O 1
ATOM 5523 N N . LEU A 1 710 ? 44.026 -2.208 -53.572 1.00 90.69 710 LEU A N 1
ATOM 5524 C CA . LEU A 1 710 ? 43.818 -0.881 -54.133 1.00 90.69 710 LEU A CA 1
ATOM 5525 C C . LEU A 1 710 ? 44.993 -0.524 -55.045 1.00 90.69 710 LEU A C 1
ATOM 5527 O O . LEU A 1 710 ? 46.123 -0.405 -54.582 1.00 90.69 710 LEU A O 1
ATOM 5531 N N . THR A 1 711 ? 44.738 -0.309 -56.331 1.00 91.19 711 THR A N 1
ATOM 5532 C CA . THR A 1 711 ? 45.763 0.137 -57.282 1.00 91.19 711 THR A CA 1
ATOM 5533 C C . THR A 1 711 ? 45.517 1.590 -57.658 1.00 91.19 711 THR A C 1
ATOM 5535 O O . THR A 1 711 ? 44.433 1.937 -58.124 1.00 91.19 711 THR A O 1
ATOM 5538 N N . VAL A 1 712 ? 46.529 2.435 -57.471 1.00 91.50 712 VAL A N 1
ATOM 5539 C CA . VAL A 1 712 ? 46.508 3.851 -57.844 1.00 91.50 712 VAL A CA 1
ATOM 5540 C C . VAL A 1 712 ? 47.526 4.079 -58.952 1.00 91.50 712 VAL A C 1
ATOM 5542 O O . VAL A 1 712 ? 48.717 3.812 -58.785 1.00 91.50 712 VAL A O 1
ATOM 5545 N N . THR A 1 713 ? 47.054 4.586 -60.084 1.00 92.62 713 THR A N 1
ATOM 5546 C CA . THR A 1 713 ? 47.877 4.936 -61.240 1.00 92.62 713 THR A CA 1
ATOM 5547 C C . THR A 1 713 ? 47.784 6.427 -61.500 1.00 92.62 713 THR A C 1
ATOM 5549 O O . THR A 1 713 ? 46.699 6.968 -61.691 1.00 92.62 713 THR A O 1
ATOM 5552 N N . PHE A 1 714 ? 48.928 7.085 -61.576 1.00 93.62 714 PHE A N 1
ATOM 5553 C CA . PHE A 1 714 ? 49.048 8.468 -62.000 1.00 93.62 714 PHE A CA 1
ATOM 5554 C C . PHE A 1 714 ? 49.642 8.503 -63.399 1.00 93.62 714 PHE A C 1
ATOM 5556 O O . PHE A 1 714 ? 50.709 7.938 -63.640 1.00 93.62 714 PHE A O 1
ATOM 5563 N N . ARG A 1 715 ? 48.959 9.164 -64.329 1.00 93.06 715 ARG A N 1
ATOM 5564 C CA . ARG A 1 715 ? 49.433 9.362 -65.697 1.00 93.06 715 ARG A CA 1
ATOM 5565 C C . ARG A 1 715 ? 49.456 10.843 -66.010 1.00 93.06 715 ARG A C 1
ATOM 5567 O O . ARG A 1 715 ? 48.427 11.512 -65.949 1.00 93.06 715 ARG A O 1
ATOM 5574 N N . ARG A 1 716 ? 50.629 11.340 -66.377 1.00 89.88 716 ARG A N 1
ATOM 5575 C CA . ARG A 1 716 ? 50.794 12.722 -66.797 1.00 89.88 716 ARG A CA 1
ATOM 5576 C C . ARG A 1 716 ? 50.265 12.907 -68.218 1.00 89.88 716 ARG A C 1
ATOM 5578 O O . ARG A 1 716 ? 50.575 12.093 -69.088 1.00 89.88 716 ARG A O 1
ATOM 5585 N N . ILE A 1 717 ? 49.440 13.931 -68.429 1.00 88.31 717 ILE A N 1
ATOM 5586 C CA . ILE A 1 717 ? 48.833 14.229 -69.739 1.00 88.31 717 ILE A CA 1
ATOM 5587 C C . ILE A 1 717 ? 49.365 15.515 -70.374 1.00 88.31 717 ILE A C 1
ATOM 5589 O O . ILE A 1 717 ? 49.078 15.780 -71.535 1.00 88.31 717 ILE A O 1
ATOM 5593 N N . ASP A 1 718 ? 50.166 16.284 -69.638 1.00 85.31 718 ASP A N 1
ATOM 5594 C CA . ASP A 1 718 ? 50.902 17.434 -70.151 1.00 85.31 718 ASP A CA 1
ATOM 5595 C C . ASP A 1 718 ? 52.349 17.077 -70.546 1.00 85.31 718 ASP A C 1
ATOM 5597 O O . ASP A 1 718 ? 52.927 16.083 -70.094 1.00 85.31 718 ASP A O 1
ATOM 5601 N N . HIS A 1 719 ? 52.957 17.952 -71.348 1.00 84.44 719 HIS A N 1
ATOM 5602 C CA . HIS A 1 719 ? 54.364 17.876 -71.749 1.00 84.44 719 HIS A CA 1
ATOM 5603 C C . HIS A 1 719 ? 55.237 18.948 -71.073 1.00 84.44 719 HIS A C 1
ATOM 5605 O O . HIS A 1 719 ? 56.298 19.289 -71.595 1.00 84.44 719 HIS A O 1
ATOM 5611 N N . ALA A 1 720 ? 54.818 19.516 -69.935 1.00 84.44 720 ALA A N 1
ATOM 5612 C CA . ALA A 1 720 ? 55.575 20.596 -69.306 1.00 84.44 720 ALA A CA 1
ATOM 5613 C C . ALA A 1 720 ? 56.966 20.099 -68.838 1.00 84.44 720 ALA A C 1
ATOM 5615 O O . ALA A 1 720 ? 57.058 19.039 -68.210 1.00 84.44 720 ALA A O 1
ATOM 5616 N N . PRO A 1 721 ? 58.059 20.846 -69.091 1.00 85.56 721 PRO A N 1
ATOM 5617 C CA . PRO A 1 721 ? 59.441 20.413 -68.842 1.00 85.56 721 PRO A CA 1
ATOM 5618 C C . PRO A 1 721 ? 59.864 20.581 -67.367 1.00 85.56 721 PRO A C 1
ATOM 5620 O O . PRO A 1 721 ? 60.908 21.135 -67.048 1.00 85.56 721 PRO A O 1
ATOM 5623 N N . CYS A 1 722 ? 59.025 20.121 -66.448 1.00 89.12 722 CYS A N 1
ATOM 5624 C CA . CYS A 1 722 ? 59.176 20.196 -64.994 1.00 8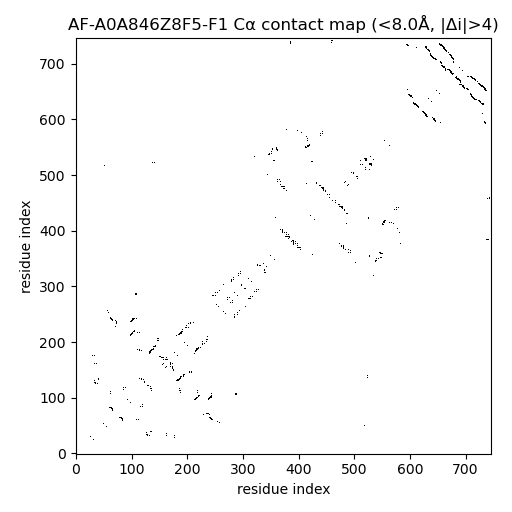9.12 722 CYS A CA 1
ATOM 5625 C C . CYS A 1 722 ? 58.946 18.799 -64.396 1.00 89.12 722 CYS A C 1
ATOM 5627 O O . CYS A 1 722 ? 58.302 17.957 -65.024 1.00 89.12 722 CYS A O 1
ATOM 5629 N N . THR A 1 723 ? 59.394 18.543 -63.169 1.00 90.19 723 THR A N 1
ATOM 5630 C CA . THR A 1 723 ? 59.078 17.297 -62.451 1.00 90.19 723 THR A CA 1
ATOM 5631 C C . THR A 1 723 ? 57.970 17.564 -61.438 1.00 90.19 723 THR A C 1
ATOM 5633 O O . THR A 1 723 ? 58.169 18.314 -60.487 1.00 90.19 723 THR A O 1
ATOM 5636 N N . ALA A 1 724 ? 56.801 16.951 -61.633 1.00 90.19 724 ALA A N 1
ATOM 5637 C CA . ALA A 1 724 ? 55.674 17.101 -60.717 1.00 90.19 724 ALA A CA 1
ATOM 5638 C C . ALA A 1 724 ? 55.840 16.178 -59.498 1.00 90.19 724 ALA A C 1
ATOM 5640 O O . ALA A 1 724 ? 56.329 15.053 -59.628 1.00 90.19 724 ALA A O 1
ATOM 5641 N N . HIS A 1 725 ? 55.413 16.637 -58.321 1.00 91.38 725 HIS A N 1
ATOM 5642 C CA . HIS A 1 725 ? 55.387 15.834 -57.096 1.00 91.38 725 HIS A CA 1
ATOM 5643 C C . HIS A 1 725 ? 53.951 15.680 -56.608 1.00 91.38 725 HIS A C 1
ATOM 5645 O O . HIS A 1 725 ? 53.289 16.669 -56.298 1.00 91.38 725 HIS A O 1
ATOM 5651 N N . ILE A 1 726 ? 53.460 14.446 -56.563 1.00 92.06 726 ILE A N 1
ATOM 5652 C CA . ILE A 1 726 ? 52.134 14.120 -56.036 1.00 92.06 726 ILE A CA 1
ATOM 5653 C C . ILE A 1 726 ? 52.281 13.808 -54.560 1.00 92.06 726 ILE A C 1
ATOM 5655 O O . ILE A 1 726 ? 53.115 12.988 -54.197 1.00 92.06 726 ILE A O 1
ATOM 5659 N N . GLU A 1 727 ? 51.449 14.420 -53.730 1.00 91.25 727 GLU A N 1
ATOM 5660 C CA . GLU A 1 727 ? 51.437 14.240 -52.285 1.00 91.25 727 GLU A CA 1
ATOM 5661 C C . GLU A 1 727 ? 50.035 13.847 -51.824 1.00 91.25 727 GLU A C 1
ATOM 5663 O O . GLU A 1 727 ? 49.087 14.614 -51.997 1.00 91.25 727 GLU A O 1
ATOM 5668 N N . TRP A 1 728 ? 49.905 12.661 -51.235 1.00 91.31 728 TRP A N 1
ATOM 5669 C CA . TRP A 1 728 ? 48.700 12.196 -50.556 1.00 91.31 728 TRP A CA 1
ATOM 5670 C C . TRP A 1 728 ? 48.899 12.321 -49.046 1.00 91.31 728 TRP A C 1
ATOM 5672 O O . TRP A 1 728 ? 49.671 11.580 -48.443 1.00 91.31 728 TRP A O 1
ATOM 5682 N N . LEU A 1 729 ? 48.207 13.290 -48.456 1.00 88.44 729 LEU A N 1
ATOM 5683 C CA . LEU A 1 729 ? 48.193 13.601 -47.031 1.00 88.44 729 LEU A CA 1
ATOM 5684 C C . LEU A 1 729 ? 47.200 12.705 -46.289 1.00 88.44 729 LEU A C 1
ATOM 5686 O O . LEU A 1 729 ? 46.050 12.605 -46.720 1.00 88.44 729 LEU A O 1
ATOM 5690 N N . ASP A 1 730 ? 47.636 12.132 -45.167 1.00 86.19 730 ASP A N 1
ATOM 5691 C CA . ASP A 1 730 ? 46.852 11.281 -44.261 1.00 86.19 730 ASP A CA 1
ATOM 5692 C C . ASP A 1 730 ? 46.130 10.114 -44.974 1.00 86.19 730 ASP A C 1
ATOM 5694 O O . ASP A 1 730 ? 44.904 9.992 -44.896 1.00 86.19 730 ASP A O 1
ATOM 5698 N N . PRO A 1 731 ? 46.861 9.268 -45.731 1.00 85.75 731 PRO A N 1
ATOM 5699 C CA . PRO A 1 731 ? 46.261 8.171 -46.479 1.00 85.75 731 PRO A CA 1
ATOM 5700 C C . PRO A 1 731 ? 45.678 7.123 -45.529 1.00 85.75 731 PRO A C 1
ATOM 5702 O O . PRO A 1 731 ? 46.408 6.393 -44.855 1.00 85.75 731 PRO A O 1
ATOM 5705 N N . ALA A 1 732 ? 44.350 7.019 -45.506 1.00 81.19 732 ALA A N 1
ATOM 5706 C CA . ALA A 1 732 ? 43.635 6.063 -44.672 1.00 81.19 732 ALA A CA 1
ATOM 5707 C C . ALA A 1 732 ? 42.391 5.507 -45.374 1.00 81.19 732 ALA A C 1
ATOM 5709 O O . ALA A 1 732 ? 41.860 6.082 -46.329 1.00 81.19 732 ALA A O 1
ATOM 5710 N N . LEU A 1 733 ? 41.912 4.370 -44.873 1.00 83.81 733 LEU A N 1
ATOM 5711 C CA . LEU A 1 733 ? 40.608 3.819 -45.218 1.00 83.81 733 LEU A CA 1
ATOM 5712 C C . LEU A 1 733 ? 39.618 4.061 -44.089 1.00 83.81 733 LEU A C 1
ATOM 5714 O O . LEU A 1 733 ? 39.967 4.029 -42.909 1.00 83.81 733 LEU A O 1
ATOM 5718 N N . TYR A 1 734 ? 38.360 4.257 -44.459 1.00 78.50 734 TYR A N 1
ATOM 5719 C CA . TYR A 1 734 ? 37.279 4.481 -43.517 1.00 78.50 734 TYR A CA 1
ATOM 5720 C C . TYR A 1 734 ? 36.347 3.263 -43.483 1.00 78.50 734 TYR A C 1
ATOM 5722 O O . TYR A 1 734 ? 35.752 2.925 -44.509 1.00 78.50 734 TYR A O 1
ATOM 5730 N N . ALA A 1 735 ? 36.241 2.581 -42.338 1.00 77.94 735 ALA A N 1
ATOM 5731 C CA . ALA A 1 735 ? 35.401 1.387 -42.195 1.00 77.94 735 ALA A CA 1
ATOM 5732 C C . ALA A 1 735 ? 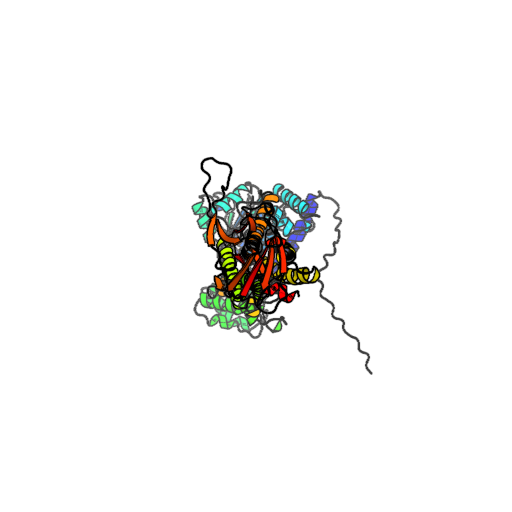33.910 1.754 -42.081 1.00 77.94 735 ALA A C 1
ATOM 5734 O O . ALA A 1 735 ? 33.554 2.761 -41.469 1.00 77.94 735 ALA A O 1
ATOM 5735 N N . ASP A 1 736 ? 33.026 0.937 -42.655 1.00 76.25 736 ASP A N 1
ATOM 5736 C CA . ASP A 1 736 ? 31.579 1.092 -42.528 1.00 76.25 736 ASP A CA 1
ATOM 5737 C C . ASP A 1 736 ? 31.029 0.292 -41.344 1.00 76.25 736 ASP A C 1
ATOM 5739 O O . ASP A 1 736 ? 30.512 -0.815 -41.488 1.00 76.25 736 ASP A O 1
ATOM 5743 N N . GLN A 1 737 ? 31.095 0.875 -40.152 1.00 71.56 737 GLN A N 1
ATOM 5744 C CA . GLN A 1 737 ? 30.507 0.276 -38.948 1.00 71.56 737 GLN A CA 1
ATOM 5745 C C . GLN A 1 737 ? 28.975 0.141 -38.996 1.00 71.56 737 GLN A C 1
ATOM 5747 O O . GLN A 1 737 ? 28.402 -0.565 -38.171 1.00 71.56 737 GLN A O 1
ATOM 5752 N N . LEU A 1 738 ? 28.316 0.814 -39.948 1.00 72.44 738 LEU A N 1
ATOM 5753 C CA . LEU A 1 738 ? 26.872 0.740 -40.185 1.00 72.44 738 LEU A CA 1
ATOM 5754 C C . LEU A 1 738 ? 26.523 -0.210 -41.337 1.00 72.44 738 LEU A C 1
ATOM 5756 O O . LEU A 1 738 ? 25.369 -0.250 -41.752 1.00 72.44 738 LEU A O 1
ATOM 5760 N N . PHE A 1 739 ? 27.488 -0.970 -41.863 1.00 73.38 739 PHE A N 1
ATOM 5761 C CA . PHE A 1 739 ? 27.253 -1.866 -42.992 1.00 73.38 739 PHE A CA 1
ATOM 5762 C C . PHE A 1 739 ? 26.106 -2.846 -42.736 1.00 73.38 739 PHE A C 1
ATOM 5764 O O . PHE A 1 739 ? 25.234 -2.972 -43.586 1.00 73.38 739 PHE A O 1
ATOM 5771 N N . GLY A 1 740 ? 26.080 -3.487 -41.561 1.00 71.00 740 GLY A N 1
ATOM 5772 C CA . GLY A 1 740 ? 25.040 -4.453 -41.208 1.00 71.00 740 GLY A CA 1
ATOM 5773 C C . GLY A 1 740 ? 23.647 -3.837 -41.252 1.00 71.00 740 GLY A C 1
ATOM 5774 O O . GLY A 1 740 ? 22.754 -4.392 -41.874 1.00 71.00 740 GLY A O 1
ATOM 5775 N N . ILE A 1 741 ? 23.461 -2.644 -40.682 1.00 71.25 741 ILE A N 1
ATOM 5776 C CA . ILE A 1 741 ? 22.138 -2.016 -40.677 1.00 71.25 741 ILE A CA 1
ATOM 5777 C C . ILE A 1 741 ? 21.754 -1.508 -42.075 1.00 71.25 741 ILE A C 1
ATOM 5779 O O . ILE A 1 741 ? 20.610 -1.666 -42.481 1.00 71.25 741 ILE A O 1
ATOM 5783 N N . ARG A 1 742 ? 22.712 -0.974 -42.849 1.00 71.25 742 ARG A N 1
ATOM 5784 C CA . ARG A 1 742 ? 22.473 -0.517 -44.228 1.00 71.25 742 ARG A CA 1
ATOM 5785 C C . ARG A 1 742 ? 22.164 -1.646 -45.197 1.00 71.25 742 ARG A C 1
ATOM 5787 O O . ARG A 1 742 ? 21.324 -1.458 -46.061 1.00 71.25 742 ARG A O 1
ATOM 5794 N N . SER A 1 743 ? 22.787 -2.809 -45.042 1.00 70.88 743 SER A N 1
ATOM 5795 C CA . SER A 1 743 ? 22.504 -3.968 -45.892 1.00 70.88 743 SER A CA 1
ATOM 5796 C C . SER A 1 743 ? 21.126 -4.582 -45.642 1.00 70.88 743 SER A C 1
ATOM 5798 O O . SER A 1 743 ? 20.671 -5.371 -46.457 1.00 70.88 743 SER A O 1
ATOM 5800 N N . HIS A 1 744 ? 20.453 -4.228 -44.542 1.00 67.06 744 HIS A N 1
ATOM 5801 C CA . HIS A 1 744 ? 19.033 -4.536 -44.348 1.00 67.06 744 HIS A CA 1
ATOM 5802 C C . HIS A 1 744 ? 18.109 -3.515 -45.042 1.00 67.06 744 HIS A C 1
ATOM 5804 O O . HIS A 1 744 ? 16.895 -3.718 -45.048 1.00 67.06 744 HIS A O 1
ATOM 5810 N N . PHE A 1 745 ? 18.658 -2.404 -45.548 1.00 65.12 745 PHE A N 1
ATOM 5811 C CA . PHE A 1 745 ? 17.931 -1.310 -46.204 1.00 65.12 745 PHE A CA 1
ATOM 5812 C C . PHE A 1 745 ? 18.125 -1.281 -47.731 1.00 65.12 745 PHE A C 1
ATOM 5814 O O . PHE A 1 745 ? 17.267 -0.737 -48.424 1.00 65.12 745 PHE A O 1
ATOM 5821 N N . ASP A 1 746 ? 19.244 -1.823 -48.225 1.00 58.31 746 ASP A N 1
ATOM 5822 C CA . ASP A 1 746 ? 19.527 -2.085 -49.647 1.00 58.31 746 ASP A CA 1
ATOM 5823 C C . ASP A 1 746 ? 18.889 -3.413 -50.095 1.00 58.31 746 ASP A C 1
ATOM 5825 O O . ASP A 1 746 ? 18.400 -3.471 -51.250 1.00 58.31 746 ASP A O 1
#

Nearest PDB structures (foldseek):
  1wky-assembly1_A  TM=4.995E-01  e=3.593E-03  Bacillus sp. JAMB-602
  8a28-assembly1_A  TM=4.029E-01  e=2.296E-03  Limulus polyphemus
  8dat-assembly1_A  TM=4.589E-01  e=1.576E-02  Saccharomyces cerevisiae
  8h3u-assembly1_A  TM=4.728E-01  e=2.316E-01  Homo sapiens
  8h3s-assembly1_A  TM=3.540E-01  e=1.547E-01  Homo sapiens

Mean predicted aligned error: 14.58 Å

Secondary structure (DSSP, 8-state):
-------------------------S--HHHHHHHHHHHHHHHHHHHHHHHTT--SSS-----EEE--SS-S-TTGGG---EE-TTHHHHHHHHSSS-EEEEEE-TTS-HHHHHHHHHHHHS-SSGGG--SPEEEEEEGGG--TTS-HHHHHHHHHHHH-GGGSSSHHHHHHHHHHHHHTT-EEEEEE-GGG---S-HHHHHHHHHHHS-TT--EEEEEEHHHHHHHHHHHSS-STT-EEEEEPPPPHHHHHHHHHHHSTT-GGGHHHHHHHHH-TTSHHHHHTTSHHHHHHHHHHTTSTTS-GGGGGG--SHHHHHHHHHHHHHHHHT-GGG--SS-HHHHHHHHHHHTTS-SEE-GGGB--HHHHHHHHHHHHHHHHHHHHHHT-HHHHHHHHHHHHHHHHHHHHHTTSS-SEEEEHHHHT-HHHHHHHHHHHHHHHHHHHHHHHHHHHHHHIIIII---HHHHHHHHHHHHHHHHHHHHHHSHHHHHHHHHHHHHHTTSS-TTHHHHHHHHHHTTSEE-STTSEEES-HHHHHHH--S--TTB-S--EEEE-TTS-HHHHHHHHHHHHHHHHHHHHHHHHHHHHHHHS--EEE--EEEEESPPEEEEEEEE-SSSTT--EEEEEEEEEEE-TT-EEEEEEE-PPPTT-PPEEEEEEEEEEES-TT-EEEEEEEESTTSPPEEEEEEBS--EEGGGG-PPPPTT--EEEEEEEE----SS-EEEEEEEEEEEE-TTHHHHHTT-

Solvent-accessible surface area (backbone atoms only — not comparable to full-atom values): 39852 Å² total; per-residue (Å²): 137,88,82,87,81,84,83,79,83,79,78,86,70,75,87,77,81,75,84,74,81,77,85,73,86,83,74,54,78,64,48,53,28,45,20,44,40,36,47,48,43,52,56,50,49,53,50,57,37,53,60,66,61,45,77,46,96,42,52,73,69,51,39,36,33,45,56,91,60,98,59,40,24,78,80,38,65,74,55,89,47,73,35,38,50,73,45,45,37,54,54,45,71,69,39,94,36,31,28,38,34,41,29,23,59,91,57,47,38,58,67,58,50,51,50,48,30,36,57,67,51,43,55,87,63,36,83,71,36,80,68,50,35,42,42,83,40,62,32,59,72,47,46,78,97,46,61,58,63,64,51,48,11,50,48,48,24,71,77,36,55,76,39,25,98,43,78,68,53,7,24,53,46,38,39,51,36,51,77,68,57,42,39,30,45,33,37,33,39,61,75,48,40,67,58,100,44,64,37,62,50,41,50,50,51,41,72,66,42,59,88,73,50,43,35,35,38,24,33,42,40,70,62,50,48,54,25,25,69,73,60,73,51,40,62,60,73,18,34,44,31,29,47,47,74,43,49,64,70,51,45,48,49,34,53,44,54,77,42,72,90,48,70,68,49,51,65,50,55,48,48,35,67,78,35,61,87,34,38,62,32,57,37,42,18,27,58,52,43,45,51,29,47,55,50,40,51,65,47,88,90,52,63,60,55,63,53,71,75,44,90,38,37,66,58,40,49,51,50,34,56,65,36,32,53,48,45,75,36,37,71,89,74,71,55,101,58,49,30,67,53,51,51,43,26,49,27,52,54,34,57,36,57,76,56,58,54,76,83,40,39,51,32,76,60,22,52,52,50,18,12,46,35,43,5,49,39,50,9,52,53,35,29,46,32,70,33,67,68,50,13,51,53,43,19,53,50,41,28,52,51,41,52,50,52,56,59,71,62,61,76,39,54,72,40,65,44,45,76,81,44,51,72,37,55,66,61,43,51,51,50,46,44,52,51,30,52,50,54,10,48,52,42,13,50,50,41,21,53,53,43,26,54,46,39,37,67,74,60,62,48,58,72,68,60,27,51,51,58,14,46,55,39,7,48,26,40,16,53,19,45,28,28,61,26,73,52,29,17,25,50,46,26,50,48,54,34,23,77,70,60,40,36,60,91,56,48,68,61,51,53,50,48,36,33,71,71,48,54,25,37,61,68,80,49,44,41,26,60,60,43,64,70,54,29,55,73,39,41,76,77,91,61,99,45,46,61,90,70,61,55,42,80,51,62,89,88,59,50,72,66,58,53,51,48,49,57,40,43,52,61,47,53,49,49,49,54,53,51,45,56,52,48,52,50,50,49,65,70,65,54,85,56,80,42,49,72,72,40,84,68,50,75,54,83,62,50,76,50,69,46,72,46,79,57,61,100,52,100,83,41,66,61,58,72,38,51,28,39,32,47,83,38,55,58,66,36,72,51,45,31,30,26,38,36,75,79,31,98,87,71,42,33,46,40,38,54,42,38,36,38,34,40,39,76,30,78,75,45,38,31,40,37,33,40,25,63,40,101,84,49,82,61,52,72,46,80,47,44,37,83,56,68,44,47,45,72,77,66,75,61,78,52,53,72,83,55,47,32,42,34,44,34,41,34,44,78,36,79,49,99,46,54,32,34,37,38,34,36,48,69,36,35,30,42,31,73,52,46,44,48,41,64,77,71,110

InterPro domains:
  IPR027417 P-loop containing nucleoside triphosphate hydrolase [G3DSA:3.40.50.300] (60-229)
  IPR027417 P-loop containing nucleoside triphosphate hydrolase [SSF52540] (96-255)

Organism: NCBI:txid163603

pLDDT: mean 79.71, std 14.0, range [23.72, 95.5]

Sequence (746 aa):
MAMSQRVEHSEIRGPLYQHQEIHIAGGTPLDHAVRRLAASVDARVLQETGQRSLWTSSPLVVRVRSTERPVQARESALLNLEGDSAGLAGIFRDLPHRQLAIIGEQGAGKTVQALLLTRELLPKPVQEADGPVPVFLSLASWHPDIPLMTWMAARIQQDHPDVGESRAQGRETALRLIRQRRIVPVLDGLDEVRAGSLGEVIEGIGAAFDDRAPFVVTCRREEYVAAVEASGAPLARAAVVEIDSVKVEDAIRYLSSAFTDDTRWRPLFQRLRDDPDGPVAHALSTPLMLFLARTAYKRPTTNPDELLAHSDVQSVEEHLLDAYIPATYARHLGLPYSEYQAKRWLGTLARSPREVHWWHFHSPIADFAAGLLFGLGTGWILHLMWNTAAAIGGTLFVLASVALTSRALREGKEIVITERETADPRSHLRRYRMLAVFVAAVAGIAGWVGLSAWIGGAAGADSVTTMTYALVYGSFAAAATLISTAWGRYMAARLWLAVRGLLPFHLLRFIEDAHSRGVLRKPGVFYEFRHVRLQERLRAGNSLLLQDHPYEVVKPETSRLQIAKAQLYVPVIRLVAHLAVIFITALVLGATFKGGPLEYETGKAPTRYDVHFQVGGGVDADFTPIPAWGWTMPPSSAVTSTFSVPPHRLGWPYRRLDGAIKVKNCEAASIIMSITANASRRPHTHVLNTGRGTSFSTLGWKLPNDLNRLTVTFRRIDHAPCTAHIEWLDPALYADQLFGIRSHFD

Foldseek 3Di:
DDDDDDDDDDDPDDDDPDPPPPPDPDDDLLQVLLLLLLVLLLVVLCLVCVLLVQDFVDGQKWKKWFDPDPQADPVLNPDTDTDTLLCVLVVLVPDPQSAAEEEEAAQQCLVVSLSSSLNNNQDVVSNPDPAAHEHEAEQLLPELLDQPLLVQLLQSCLSRVSSDPDSVVSSVSSSVCQVVLSYAYEYEELVNYPDPASLSSLVSQLVNDDSRRHYYYYYYPVRSSVSCVVNVHHRHNHGYMYTFFRFLVSLVVLLCSLVPPLPLCVVVNVCCVVCVPALLNVLSRGSVLSSLLCQLPSDSPDHSCVLVVDRHNVVSNLVSLVSNQCSLQPVVVVDPDHSVLLLLQLLLQLLAPQFDALLQFFDPVLLQLLLQLLLQLQLVVLCLLAHNVSSVVSSVVSSVLSVVLCVVLQPQQQAEDEPVCLQASVVVLVVLLVVLQVLLLVQLVLQLVVQLCLCCPQVVFDNVLSNVSSNSSSNSRSVSSSCPHSSNRSVVSQVVCCVVSSHPPCRVVSLVSCCSSQQWPCSRRTIGGNRNVSSVSSHDDHDPRGDHGNHDYDRNPDDPVVSVCSNCVSSVVVSVSSVCSVVVVSVVLSDWDFFDDWAWDDWDFWDKDWDFDQDDDDPPGDTDTWIKTKDKAAFQDKTKTKTFDDQGPSRFFFFWKFFKKAKDWDQPWKKWKWKDFPPDDHTDIDIHGHPDIDTRVVSPDGHDSPGGMMMIMIGIPDRDRIMMMMMTTRTTTTTDSRVSNSVVRD

Radius of gyration: 41.59 Å; Cα contacts (8 Å, |Δi|>4): 1253; chains: 1; bounding box: 104×62×116 Å